Protein AF-J8TZI8-F1 (afdb_monomer)

Sequence (571 aa):
MQRREISAALDKVKPLRFGENKTLVVIGGTSGIGAATARKFALRGLATRIIIVGRDAQRGHDVAQICSCYAPKGSEPAVSFIQKDVSCLDTPGELTTRDCTGFAVQVISRFVISHLLVSANAMAPDGVIISVGNPGWTMDDLSANDFSLALWEKTAWTRMSVFAAQMLRDSSVMDACTLEQNGRYHQRVFHLNPGLVASETFLYGQLPFPIGIARRIAIMAPAAVEPDDYADVPVFVAMFPEEAERIGQGRLLDKNFAHVDPGKWAQDEMHRAEVWEFMERAAGASGPELTSRGQPSVVVAVLRPPSAYPNADVVVDLNAAPGYGETPELGARIRDLCELVAYSLKLTAGSKLPPKAQIYIDAVDILAEDHTPYAVLRSLRSILAAVNASKPGRLILSLPRDSRFLPLVTPASLSPGLILITPHNPRAVEAMAQRLLLTPEDPRFFSLLDRFSGDTLALAGSGLEVGEPSSYAVQILIRKATGGAKAIVRAVEGYTAGKPMPLEQVASFKLLAEEKRTTTHADLNLPFNLSLTDRQKSERGAVPLPYAHEGEGADLGMGMDWSDDEEDDEI

Secondary structure (DSSP, 8-state):
--HHHHHHHHTTPPPPPTT---EEEEETTTSHHHHHHHHHHHHTT--SEEEEEES-HHHHHHHHHHHHHSSPTT---EEEEEE--GGGS---TT--SGGGHHHIIIIIHHHHHHHHHHHTT-S-TT-EEEEES-TT---TT--TT-TT-HHHHHH-SSHHHHHHHHHHHHHHHHHHHHHHHHHH-SSEEEEE---SB--HHHHSS-PPTTHHHHHHHHHSSTTPBPHHHHTHHHHHHHH-HHHHHHHHTTTEE-TTS-B-PPPHHHH-HHHHHHHHHHHHHHHHTTS---SSTTPPEEEEESSS-GGG-TT-SEEEE-TTSSSSS--HHHHHH---HHHHHHHHHHHHS-SSPPTT-EEEESSHHHHHHHS-HHHHHHHHHHHHHHHHHSSS-EEEEE--TT-TTHHHH--TTS-TTEEEEEEE-HHHHHHHHHHHT--TTSTTHHHHHTT--HHHHHHTT-----PPPSEEEEEEEEE-SS-SGGGEEEEEEEEETTEEE-GGGTS-------------GGGGT--------HHHHHHHHTSPPS-------------------------

pLDDT: mean 71.62, std 17.55, range [30.19, 95.19]

Foldseek 3Di:
DFLVVLVVVLVPDAADDPPDAAEAEFAVCLWFLNLLLLQSCLLRLVHQAYEYEEADPVSQVVSQVSSQVNHPPPSGHHYDYDHDDQLPQDAPPVQPDPQSSCVSVQALSLLLVVVCCVVVVVADQAAEREREAAFAAADQPDDLVCLVCPVVVVVDPDPLVVVVVPNSSSRQLNLLSQLVCVVVGSYHYAYEYQDAALTPCLQPPCDDPPCNVVSVVVCVDPPHDYSNSSSSVVVSCRVPVVVLCVQAVSRYAHNRSHHHDGYPQSVDPVSSVSSVVSSVVSSVLNAQPPDDPDAQEEEEDCDDAPVVCPPHNHYQDNVPPPDDDDDPPLNVVDVAPLCVVVVSCCVTCPNAHAAQYEYEYEPLLVVCVVDPLVSSVVSVLSVVVRQVVRPPHAYEYEDELPRPSCVVLPDLPDDLRYKYKYWAQQVQLQVQCQVVVHDQPDPCSVVVVSVTDPVNCVVVPVVDDRDDDQKTFMKMWGAAPPDDPVRIDIDTFIGGNSHTDHSCVRHPNPHPPPPPPPPDPVNVPDPDPPDDDPVRVVVVVPDDDPDPDDDDDDDDDDDDDDDDDDDDDDD

Radius of gyration: 34.26 Å; Cα contacts (8 Å, |Δi|>4): 861; chains: 1; bounding box: 94×109×75 Å

Solvent-accessible surface area (backbone atoms only — not comparable to full-atom values): 32516 Å² total; per-residue (Å²): 103,56,71,68,56,52,48,59,52,55,73,69,54,73,53,52,56,95,90,60,86,35,76,44,77,31,76,52,18,46,46,51,45,34,26,31,31,53,38,54,35,22,50,48,11,67,28,44,27,38,38,35,27,22,67,52,58,67,46,27,48,52,47,38,49,48,25,52,71,52,21,42,90,92,27,61,36,53,59,45,65,46,75,45,63,55,55,73,56,44,60,58,90,86,49,80,54,90,79,39,49,59,52,32,46,74,34,50,36,58,50,37,53,52,51,50,36,53,73,68,64,72,50,59,67,84,32,69,46,78,46,82,48,54,53,42,32,52,38,82,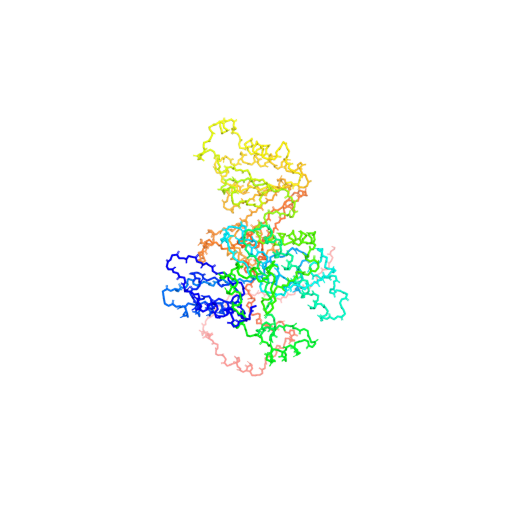83,70,45,87,90,44,82,75,40,66,71,52,60,75,70,44,94,42,72,60,57,43,51,52,47,51,55,21,44,48,13,23,52,48,41,16,50,38,55,50,47,45,74,76,42,79,36,48,44,33,35,34,20,72,64,57,54,58,35,67,71,69,76,72,46,90,51,52,86,65,53,44,56,58,47,50,53,46,47,73,34,95,80,35,36,50,28,62,71,54,20,49,54,64,52,44,38,68,72,39,47,69,61,44,36,72,56,10,68,88,30,19,23,39,64,64,57,38,56,39,68,64,13,73,45,34,68,37,66,67,56,28,52,49,49,48,55,54,49,49,49,30,37,52,53,62,45,63,72,83,68,71,86,94,47,51,31,34,34,39,24,41,73,55,61,61,83,79,47,83,84,42,79,36,70,44,73,46,54,57,59,90,86,65,70,96,61,80,67,59,68,73,70,45,89,41,71,43,54,45,56,53,47,52,48,36,69,74,52,40,95,55,77,60,74,28,27,37,38,36,36,45,50,52,48,55,54,32,67,82,38,58,54,68,57,47,52,52,26,51,51,55,51,49,53,56,30,60,71,25,70,75,21,34,40,39,40,48,42,56,77,86,37,85,50,48,76,79,70,64,53,67,90,53,62,50,42,43,36,42,37,31,60,37,57,18,68,52,54,23,52,49,25,53,75,68,70,41,49,92,83,40,87,58,36,63,68,46,55,76,69,60,50,69,66,58,44,49,72,65,73,64,76,54,82,81,68,92,66,77,42,32,33,34,36,37,40,40,39,49,88,57,79,55,87,82,11,56,49,75,50,71,38,10,30,44,85,62,36,82,44,64,40,68,80,58,24,63,73,70,57,80,69,72,74,75,76,69,79,48,78,80,78,66,78,59,80,82,72,87,68,73,50,74,68,55,51,52,56,59,71,66,57,78,75,83,82,82,77,82,83,88,86,80,90,81,78,84,84,86,81,91,73,88,84,79,88,84,84,90,135

Structure (mmCIF, N/CA/C/O backbone):
data_AF-J8TZI8-F1
#
_entry.id   AF-J8TZI8-F1
#
loop_
_atom_site.group_PDB
_atom_site.id
_atom_site.type_symbol
_atom_site.label_atom_id
_atom_site.label_alt_id
_atom_site.label_comp_id
_atom_site.label_asym_id
_atom_site.label_entity_id
_atom_site.label_seq_id
_atom_site.pdbx_PDB_ins_code
_atom_site.Cartn_x
_atom_site.Cartn_y
_atom_site.Cartn_z
_atom_site.occupancy
_atom_site.B_iso_or_equiv
_atom_site.auth_seq_id
_atom_site.auth_comp_id
_atom_site.auth_asym_id
_atom_site.auth_atom_id
_atom_site.pdbx_PDB_model_num
ATOM 1 N N . MET A 1 1 ? -11.286 25.182 19.498 1.00 59.31 1 MET A N 1
ATOM 2 C CA . MET A 1 1 ? -12.181 24.268 20.235 1.00 59.31 1 MET A CA 1
ATOM 3 C C . MET A 1 1 ? -11.322 23.500 21.225 1.00 59.31 1 MET A C 1
ATOM 5 O O . MET A 1 1 ? -10.314 22.941 20.815 1.00 59.31 1 MET A O 1
ATOM 9 N N . GLN A 1 2 ? -11.620 23.542 22.521 1.00 72.88 2 GLN A N 1
ATOM 10 C CA . GLN A 1 2 ? -10.825 22.819 23.523 1.00 72.88 2 GLN A CA 1
ATOM 11 C C . GLN A 1 2 ? -11.197 21.327 23.532 1.00 72.88 2 GLN A C 1
ATOM 13 O O . GLN A 1 2 ? -12.342 20.968 23.287 1.00 72.88 2 GLN A O 1
ATOM 18 N N . ARG A 1 3 ? -10.263 20.429 23.875 1.00 72.75 3 ARG A N 1
ATOM 19 C CA . ARG A 1 3 ? -10.495 18.964 23.886 1.00 72.75 3 ARG A CA 1
ATOM 20 C C . ARG A 1 3 ? -11.710 18.513 24.707 1.00 72.75 3 ARG A C 1
ATOM 22 O O . ARG A 1 3 ? -12.383 17.560 24.330 1.00 72.75 3 ARG A O 1
ATOM 29 N N . ARG A 1 4 ? -12.035 19.228 25.789 1.00 77.12 4 ARG A N 1
ATOM 30 C CA . ARG A 1 4 ? -13.257 18.985 26.576 1.00 77.12 4 ARG A CA 1
ATOM 31 C C . ARG A 1 4 ? -14.533 19.223 25.769 1.00 77.12 4 ARG A C 1
ATOM 33 O O . ARG A 1 4 ? -15.494 18.488 25.938 1.00 77.12 4 ARG A O 1
ATOM 40 N N . GLU A 1 5 ? -14.533 20.217 24.886 1.00 82.69 5 GLU A N 1
ATOM 41 C CA . GLU A 1 5 ? -15.660 20.511 23.994 1.00 82.69 5 GLU A CA 1
ATOM 42 C C . GLU A 1 5 ? -15.807 19.419 22.932 1.00 82.69 5 GLU A C 1
ATOM 44 O O . GLU A 1 5 ? -16.927 19.011 22.645 1.00 82.69 5 GLU A O 1
ATOM 49 N N . ILE A 1 6 ? -14.688 18.903 22.406 1.00 84.75 6 ILE A N 1
ATOM 50 C CA . ILE A 1 6 ? -14.669 17.768 21.468 1.00 84.75 6 ILE A CA 1
ATOM 51 C C . ILE A 1 6 ? -15.291 16.531 22.121 1.00 84.75 6 ILE A C 1
ATOM 53 O O . ILE A 1 6 ? -16.213 15.934 21.569 1.00 84.75 6 ILE A O 1
ATOM 57 N N . SER A 1 7 ? -14.827 16.172 23.320 1.00 83.88 7 SER A N 1
ATOM 58 C CA . SER A 1 7 ? -15.343 15.012 24.055 1.00 83.88 7 SER A CA 1
ATOM 59 C C . SER A 1 7 ? -16.835 15.183 24.386 1.00 83.88 7 SER A C 1
ATOM 61 O O . SER A 1 7 ? -17.649 14.320 24.069 1.00 83.88 7 SER A O 1
ATOM 63 N N . ALA A 1 8 ? -17.233 16.366 24.873 1.00 86.12 8 ALA A N 1
ATOM 64 C CA . ALA A 1 8 ? -18.633 16.680 25.157 1.00 86.12 8 ALA A CA 1
ATOM 65 C C . ALA A 1 8 ? -19.533 16.702 23.906 1.00 86.12 8 ALA A C 1
ATOM 67 O O . ALA A 1 8 ? -20.739 16.476 24.013 1.00 86.12 8 ALA A O 1
ATOM 68 N N . ALA A 1 9 ? -18.988 17.010 22.724 1.00 86.06 9 ALA A N 1
ATOM 69 C CA . ALA A 1 9 ? -19.713 16.904 21.460 1.00 86.06 9 ALA A CA 1
ATOM 70 C C . ALA A 1 9 ? -19.911 15.436 21.058 1.00 86.06 9 ALA A C 1
ATOM 72 O O . ALA A 1 9 ? -21.014 15.059 20.664 1.00 86.06 9 ALA A O 1
ATOM 73 N N . LEU A 1 10 ? -18.882 14.598 21.225 1.00 87.00 10 LEU A N 1
ATOM 74 C CA . LEU A 1 10 ? -18.957 13.159 20.964 1.00 87.00 10 LEU A CA 1
ATOM 75 C C . LEU A 1 10 ? -19.951 12.443 21.881 1.00 87.00 10 LEU A C 1
ATOM 77 O O . LEU A 1 10 ? -20.674 11.570 21.413 1.00 87.00 10 LEU A O 1
ATOM 81 N N . ASP A 1 11 ? -20.052 12.844 23.146 1.00 86.31 11 ASP A N 1
ATOM 82 C CA . ASP A 1 11 ? -21.005 12.252 24.097 1.00 86.31 11 ASP A CA 1
ATOM 83 C C . ASP A 1 11 ? -22.475 12.528 23.732 1.00 86.31 11 ASP A C 1
ATOM 85 O O . ASP A 1 11 ? -23.384 11.844 24.202 1.00 86.31 11 ASP A O 1
ATOM 89 N N . LYS A 1 12 ? -22.729 13.521 22.870 1.00 86.44 12 LYS A N 1
ATOM 90 C CA . LYS A 1 12 ? -24.067 13.819 22.334 1.00 86.44 12 LYS A CA 1
ATOM 91 C C . LYS A 1 12 ? -24.394 13.011 21.077 1.00 86.44 12 LYS A C 1
ATOM 93 O O . LYS A 1 12 ? -25.553 13.011 20.652 1.00 86.44 12 LYS A O 1
ATOM 98 N N . VAL A 1 13 ? -23.408 12.346 20.470 1.00 84.75 13 VAL A N 1
ATOM 99 C CA . VAL A 1 13 ? -23.614 11.512 19.282 1.00 84.75 13 VAL A CA 1
ATOM 100 C C . VAL A 1 13 ? -24.331 10.240 19.698 1.00 84.75 13 VAL A C 1
ATOM 102 O O . VAL A 1 13 ? -23.895 9.516 20.590 1.00 84.75 13 VAL A O 1
ATOM 105 N N . LYS A 1 14 ? -25.459 9.962 19.045 1.00 83.25 14 LYS A N 1
ATOM 106 C CA . LYS A 1 14 ? -26.177 8.707 19.259 1.00 83.25 14 LYS A CA 1
ATOM 107 C C . LYS A 1 14 ? -25.443 7.571 18.535 1.00 83.25 14 LYS A C 1
ATOM 109 O O . LYS A 1 14 ? -24.957 7.811 17.429 1.00 83.25 14 LYS A O 1
ATOM 114 N N . PRO A 1 15 ? -25.415 6.355 19.107 1.00 81.06 15 PRO A N 1
ATOM 115 C CA . PRO A 1 15 ? -24.945 5.173 18.394 1.00 81.06 15 PRO A CA 1
ATOM 116 C C . PRO A 1 15 ? -25.664 5.012 17.052 1.00 81.06 15 PRO A C 1
ATOM 118 O O . PRO A 1 15 ? -26.827 5.420 16.916 1.00 81.06 15 PRO A O 1
ATOM 121 N N . LEU A 1 16 ? -24.974 4.413 16.081 1.00 77.62 16 LEU A N 1
ATOM 122 C CA . LEU A 1 16 ? -25.536 4.139 14.763 1.00 77.62 16 LEU A CA 1
ATOM 123 C C . LEU A 1 16 ? -26.811 3.307 14.879 1.00 77.62 16 LEU A C 1
ATOM 125 O O . LEU A 1 16 ? -26.927 2.404 15.713 1.00 77.62 16 LEU A O 1
ATOM 129 N N . ARG A 1 17 ? -27.780 3.622 14.021 1.00 66.00 17 ARG A N 1
ATOM 130 C CA . ARG A 1 17 ? -29.036 2.873 13.953 1.00 66.00 17 ARG A CA 1
ATOM 131 C C . ARG A 1 17 ? -28.888 1.648 13.062 1.00 66.00 17 ARG A C 1
ATOM 133 O O . ARG A 1 17 ? -28.073 1.608 12.143 1.00 66.00 17 ARG A O 1
ATOM 140 N N . PHE A 1 18 ? -29.750 0.664 13.297 1.00 47.84 18 PHE A N 1
ATOM 141 C CA . PHE A 1 18 ? -29.875 -0.506 12.436 1.00 47.84 18 PHE A CA 1
ATOM 142 C C . PHE A 1 18 ? -30.117 -0.076 10.973 1.00 47.84 18 PHE A C 1
ATOM 144 O O . PHE A 1 18 ? -31.100 0.608 10.690 1.00 47.84 18 PHE A O 1
ATOM 151 N N . GLY A 1 19 ? -29.205 -0.450 10.066 1.00 54.28 19 GLY A N 1
ATOM 152 C CA . GLY A 1 19 ? -29.222 -0.077 8.642 1.00 54.28 19 GLY A CA 1
ATOM 153 C C . GLY A 1 19 ? -28.178 0.968 8.216 1.00 54.28 19 GLY A C 1
ATOM 154 O O . GLY A 1 19 ? -27.926 1.109 7.021 1.00 54.28 19 GLY A O 1
ATOM 155 N N . GLU A 1 20 ? -27.527 1.666 9.151 1.00 70.19 20 GLU A N 1
ATOM 156 C CA . GLU A 1 20 ? -26.431 2.596 8.845 1.00 70.19 20 GLU A CA 1
ATOM 157 C C . GLU A 1 20 ? -25.093 1.846 8.780 1.00 70.19 20 GLU A C 1
ATOM 159 O O . GLU A 1 20 ? -24.552 1.442 9.804 1.00 70.19 20 GLU A O 1
ATOM 164 N N . ASN A 1 21 ? -24.528 1.662 7.583 1.00 82.00 21 ASN A N 1
ATOM 165 C CA . ASN A 1 21 ? -23.270 0.931 7.409 1.00 82.00 21 ASN A CA 1
ATOM 166 C C . ASN A 1 21 ? -22.063 1.873 7.378 1.00 82.00 21 ASN A C 1
ATOM 168 O O . ASN A 1 21 ? -21.809 2.525 6.367 1.00 82.00 21 ASN A O 1
ATOM 172 N N . LYS A 1 22 ? -21.277 1.902 8.462 1.00 89.25 22 LYS A N 1
ATOM 173 C CA . LYS A 1 22 ? -20.003 2.636 8.520 1.00 89.25 22 LYS A CA 1
ATOM 174 C C . LYS A 1 22 ? -18.852 1.693 8.826 1.00 89.25 22 LYS A C 1
ATOM 176 O O . LYS A 1 22 ? -18.864 0.989 9.835 1.00 89.25 22 LYS A O 1
ATOM 181 N N . THR A 1 23 ? -17.844 1.718 7.960 1.00 92.00 23 THR A N 1
ATOM 182 C CA . THR A 1 23 ? -16.615 0.942 8.134 1.00 92.00 23 THR A CA 1
ATOM 183 C C . THR A 1 23 ? -15.484 1.862 8.565 1.00 92.00 23 THR A C 1
ATOM 185 O O . THR A 1 23 ? -15.186 2.840 7.885 1.00 92.00 23 THR A O 1
ATOM 188 N N . LEU A 1 24 ? -14.840 1.523 9.678 1.00 94.31 24 LEU A N 1
ATOM 189 C CA . LEU A 1 24 ? -13.606 2.141 10.140 1.00 94.31 24 LEU A CA 1
ATOM 190 C C . LEU A 1 24 ? -12.431 1.215 9.824 1.00 94.31 24 LEU A C 1
ATOM 192 O O . LEU A 1 24 ? -12.455 0.039 10.184 1.00 94.31 24 LEU A O 1
ATOM 196 N N . VAL A 1 25 ? -11.375 1.759 9.224 1.00 93.38 25 VAL A N 1
ATOM 197 C CA . VAL A 1 25 ? -10.090 1.069 9.060 1.00 93.38 25 VAL A CA 1
ATOM 198 C C . VAL A 1 25 ? -9.034 1.822 9.858 1.00 93.38 25 VAL A C 1
ATOM 200 O O . VAL A 1 25 ? -8.865 3.025 9.675 1.00 93.38 25 VAL A O 1
ATOM 203 N N . VAL A 1 26 ? -8.321 1.125 10.744 1.00 92.88 26 VAL A N 1
ATOM 204 C CA . VAL A 1 26 ? -7.268 1.714 11.581 1.00 92.88 26 VAL A CA 1
ATOM 205 C C . VAL A 1 26 ? -5.935 1.031 11.306 1.00 92.88 26 VAL A C 1
ATOM 207 O O . VAL A 1 26 ? -5.705 -0.111 11.709 1.00 92.88 26 VAL A O 1
ATOM 210 N N . ILE A 1 27 ? -5.037 1.757 10.644 1.00 88.94 27 ILE A N 1
ATOM 211 C CA . ILE A 1 27 ? -3.668 1.314 10.359 1.00 88.94 27 ILE A CA 1
ATOM 212 C C . ILE A 1 27 ? -2.776 1.665 11.551 1.00 88.94 27 ILE A C 1
ATOM 214 O O . ILE A 1 27 ? -2.798 2.793 12.038 1.00 88.94 27 ILE A O 1
ATOM 218 N N . GLY A 1 28 ? -2.004 0.695 12.044 1.00 84.75 28 GLY A N 1
ATOM 219 C CA . GLY A 1 28 ? -1.287 0.844 13.314 1.00 84.75 28 GLY A CA 1
ATOM 220 C C . GLY A 1 28 ? -2.225 0.768 14.524 1.00 84.75 28 GLY A C 1
ATOM 221 O O . GLY A 1 28 ? -1.961 1.376 15.558 1.00 84.75 28 GLY A O 1
ATOM 222 N N . GLY A 1 29 ? -3.333 0.030 14.403 1.00 86.94 29 GLY A N 1
ATOM 223 C CA . GLY A 1 29 ? -4.389 -0.043 15.418 1.00 86.94 29 GLY A CA 1
ATOM 224 C C . GLY A 1 29 ? -4.097 -0.957 16.615 1.00 86.94 29 GLY A C 1
ATOM 225 O O . GLY A 1 29 ? -4.995 -1.213 17.407 1.00 86.94 29 GLY A O 1
ATOM 226 N N . THR A 1 30 ? -2.873 -1.470 16.758 1.00 86.44 30 THR A N 1
ATOM 227 C CA . THR A 1 30 ? -2.499 -2.440 17.807 1.00 86.44 30 THR A CA 1
ATOM 228 C C . THR A 1 30 ? -1.986 -1.788 19.093 1.00 86.44 30 THR A C 1
ATOM 230 O O . THR A 1 30 ? -1.844 -2.465 20.105 1.00 86.44 30 THR A O 1
ATOM 233 N N . SER A 1 31 ? -1.655 -0.492 19.078 1.00 84.88 31 SER A N 1
ATOM 234 C CA . SER A 1 31 ? -1.222 0.253 20.269 1.00 84.88 31 SER A CA 1
ATOM 235 C C . SER A 1 31 ? -1.432 1.766 20.115 1.00 84.88 31 SER A C 1
ATOM 237 O O . SER A 1 31 ? -1.825 2.254 19.054 1.00 84.88 31 SER A O 1
ATOM 239 N N . GLY A 1 32 ? -1.187 2.520 21.195 1.00 87.12 32 GLY A N 1
ATOM 240 C CA . GLY A 1 32 ? -1.186 3.985 21.184 1.00 87.12 32 GLY A CA 1
ATOM 241 C C . GLY A 1 32 ? -2.497 4.601 20.688 1.00 87.12 32 GLY A C 1
ATOM 242 O O . GLY A 1 32 ? -3.583 4.131 21.028 1.00 87.12 32 GLY A O 1
ATOM 243 N N . ILE A 1 33 ? -2.377 5.671 19.892 1.00 88.69 33 ILE A N 1
ATOM 244 C CA . ILE A 1 33 ? -3.516 6.463 19.399 1.00 88.69 33 ILE A CA 1
ATOM 245 C C . ILE A 1 33 ? -4.429 5.606 18.516 1.00 88.69 33 ILE A C 1
ATOM 247 O O . ILE A 1 33 ? -5.640 5.668 18.673 1.00 88.69 33 ILE A O 1
ATOM 251 N N . GLY A 1 34 ? -3.871 4.765 17.638 1.00 90.50 34 GLY A N 1
ATOM 252 C CA . GLY A 1 34 ? -4.667 3.918 16.745 1.00 90.50 34 GLY A CA 1
ATOM 253 C C . GLY A 1 34 ? -5.574 2.957 17.517 1.00 90.50 34 GLY A C 1
ATOM 254 O O . GLY A 1 34 ? -6.783 2.920 17.287 1.00 90.50 34 GLY A O 1
ATOM 255 N N . ALA A 1 35 ? -5.019 2.232 18.493 1.00 90.56 35 ALA A N 1
ATOM 256 C CA . ALA A 1 35 ? -5.816 1.343 19.340 1.00 90.56 35 ALA A CA 1
ATOM 257 C C . ALA A 1 35 ? -6.881 2.108 20.141 1.00 90.56 35 ALA A C 1
ATOM 259 O O . ALA A 1 35 ? -8.026 1.666 20.228 1.00 90.56 35 ALA A O 1
ATOM 260 N N . ALA A 1 36 ? -6.522 3.269 20.694 1.00 92.44 36 ALA A N 1
ATOM 261 C CA . ALA A 1 36 ? -7.446 4.139 21.414 1.00 92.44 36 ALA A CA 1
ATOM 262 C C . ALA A 1 36 ? -8.607 4.626 20.530 1.00 92.44 36 ALA A C 1
ATOM 264 O O . ALA A 1 36 ? -9.765 4.563 20.940 1.00 92.44 36 ALA A O 1
ATOM 265 N N . THR A 1 37 ? -8.326 5.034 19.290 1.00 95.00 37 THR A N 1
ATOM 266 C CA . THR A 1 37 ? -9.345 5.430 18.310 1.00 95.00 37 THR A CA 1
ATOM 267 C C . THR A 1 37 ? -10.291 4.273 18.001 1.00 95.00 37 THR A C 1
ATOM 269 O O . THR A 1 37 ? -11.503 4.453 18.101 1.00 95.00 37 THR A O 1
ATOM 272 N N . ALA A 1 38 ? -9.771 3.074 17.710 1.00 94.44 38 ALA A N 1
ATOM 273 C CA . ALA A 1 38 ? -10.601 1.894 17.450 1.00 94.44 38 ALA A CA 1
ATOM 274 C C . ALA A 1 38 ? -11.548 1.589 18.625 1.00 94.44 38 ALA A C 1
ATOM 276 O O . ALA A 1 38 ? -12.759 1.451 18.431 1.00 94.44 38 ALA A O 1
ATOM 277 N N . ARG A 1 39 ? -11.017 1.585 19.858 1.00 94.31 39 ARG A N 1
ATOM 278 C CA . ARG A 1 39 ? -11.820 1.393 21.075 1.00 94.31 39 ARG A CA 1
ATOM 279 C C . ARG A 1 39 ? -12.897 2.458 21.223 1.00 94.31 39 ARG A C 1
ATOM 281 O O . ARG A 1 39 ? -14.034 2.126 21.533 1.00 94.31 39 ARG A O 1
ATOM 288 N N . LYS A 1 40 ? -12.563 3.730 20.995 1.00 93.94 40 LYS A N 1
ATOM 289 C CA . LYS A 1 40 ? -13.497 4.854 21.145 1.00 93.94 40 LYS A CA 1
ATOM 290 C C . LYS A 1 40 ? -14.640 4.833 20.133 1.00 93.94 40 LYS A C 1
ATOM 292 O O . LYS A 1 40 ? -15.744 5.240 20.497 1.00 93.94 40 LYS A O 1
ATOM 297 N N . PHE A 1 41 ? -14.402 4.342 18.918 1.00 93.69 41 PHE A N 1
ATOM 298 C CA . PHE A 1 41 ? -15.463 4.079 17.942 1.00 93.69 41 PHE A CA 1
ATOM 299 C C . PHE A 1 41 ? -16.384 2.944 18.389 1.00 93.69 41 PHE A C 1
ATOM 301 O O . PHE A 1 41 ? -17.603 3.090 18.314 1.00 93.69 41 PHE A O 1
ATOM 308 N N . ALA A 1 42 ? -15.810 1.844 18.884 1.00 92.50 42 ALA A N 1
ATOM 309 C CA . ALA A 1 42 ? -16.576 0.696 19.358 1.00 92.50 42 ALA A CA 1
ATOM 310 C C . ALA A 1 42 ? -17.426 1.036 20.593 1.00 92.50 42 ALA A C 1
ATOM 312 O O . ALA A 1 42 ? -18.635 0.833 20.581 1.00 92.50 42 ALA A O 1
ATOM 313 N N . LEU A 1 43 ? -16.815 1.652 21.613 1.00 91.38 43 LEU A N 1
ATOM 314 C CA . LEU A 1 43 ? -17.454 2.092 22.862 1.00 91.38 43 LEU A CA 1
ATOM 315 C C . LEU A 1 43 ? -18.674 2.993 22.641 1.00 91.38 43 LEU A C 1
ATOM 317 O O . LEU A 1 43 ? -19.597 2.997 23.449 1.00 91.38 43 LEU A O 1
ATOM 321 N N . ARG A 1 44 ? -18.669 3.777 21.560 1.00 90.44 44 ARG A N 1
ATOM 322 C CA . ARG A 1 44 ? -19.741 4.723 21.229 1.00 90.44 44 ARG A CA 1
ATOM 323 C C . ARG A 1 44 ? -20.703 4.198 20.156 1.00 90.44 44 ARG A C 1
ATOM 325 O O . ARG A 1 44 ? -21.632 4.911 19.790 1.00 90.44 44 ARG A O 1
ATOM 332 N N . GLY A 1 45 ? -20.491 2.982 19.643 1.00 90.06 45 GLY A N 1
ATOM 333 C CA . GLY A 1 45 ? -21.312 2.395 18.579 1.00 90.06 45 GLY A CA 1
ATOM 334 C C . GLY A 1 45 ? -21.306 3.225 17.290 1.00 90.06 45 GLY A C 1
ATOM 335 O O . GLY A 1 45 ? -22.344 3.384 16.653 1.00 90.06 45 GLY A O 1
ATOM 336 N N . LEU A 1 46 ? -20.160 3.819 16.934 1.00 91.12 46 LEU A N 1
ATOM 337 C CA . LEU A 1 46 ? -20.029 4.776 15.818 1.00 91.12 46 LEU A CA 1
ATOM 338 C C . LEU A 1 46 ? -19.611 4.133 14.486 1.00 91.12 46 LEU A C 1
ATOM 340 O O . LEU A 1 46 ? -19.493 4.824 13.474 1.00 91.12 46 LEU A O 1
ATOM 344 N N . ALA A 1 47 ? -19.366 2.825 14.480 1.00 90.00 47 ALA A N 1
ATOM 345 C CA . ALA A 1 47 ? -19.051 2.042 13.292 1.00 90.00 47 ALA A CA 1
ATOM 346 C C . ALA A 1 47 ? -19.757 0.686 13.373 1.00 90.00 47 ALA A C 1
ATOM 348 O O . ALA A 1 47 ? -19.862 0.121 14.457 1.00 90.00 47 ALA A O 1
ATOM 349 N N . THR A 1 48 ? -20.203 0.151 12.237 1.00 89.31 48 THR A N 1
ATOM 350 C CA . THR A 1 48 ? -20.747 -1.215 12.146 1.00 89.31 48 THR A CA 1
ATOM 351 C C . THR A 1 48 ? -19.684 -2.238 11.782 1.00 89.31 48 THR A C 1
ATOM 353 O O . THR A 1 48 ? -19.869 -3.429 12.016 1.00 89.31 48 THR A O 1
ATOM 356 N N . ARG A 1 49 ? -18.549 -1.793 11.237 1.00 91.38 49 ARG A N 1
ATOM 357 C CA . ARG A 1 49 ? -17.382 -2.635 10.981 1.00 91.38 49 ARG A CA 1
ATOM 358 C C . ARG A 1 49 ? -16.109 -1.903 11.373 1.00 91.38 49 ARG A C 1
ATOM 360 O O . ARG A 1 49 ? -15.918 -0.753 10.987 1.00 91.38 49 ARG A O 1
ATOM 367 N N . ILE A 1 50 ? -15.227 -2.575 12.106 1.00 93.62 50 ILE A N 1
ATOM 368 C CA . ILE A 1 50 ? -13.920 -2.042 12.500 1.00 93.62 50 ILE A CA 1
ATOM 369 C C . ILE A 1 50 ? -12.838 -3.011 12.022 1.00 93.62 50 ILE A C 1
ATOM 371 O O . ILE A 1 50 ? -12.818 -4.180 12.399 1.00 93.62 50 ILE A O 1
ATOM 375 N N . ILE A 1 51 ? -11.928 -2.524 11.184 1.00 92.38 51 ILE A N 1
ATOM 376 C CA . ILE A 1 51 ? -10.793 -3.284 10.662 1.00 92.38 51 ILE A CA 1
ATOM 377 C C . ILE A 1 51 ? -9.519 -2.738 11.299 1.00 92.38 51 ILE A C 1
ATOM 379 O O . ILE A 1 51 ? -9.115 -1.605 11.038 1.00 92.38 51 ILE A O 1
ATOM 383 N N . ILE A 1 52 ? -8.885 -3.550 12.136 1.00 90.00 52 ILE A N 1
ATOM 384 C CA . ILE A 1 52 ? -7.623 -3.226 12.798 1.00 90.00 52 ILE A CA 1
ATOM 385 C C . ILE A 1 52 ? -6.493 -3.816 11.962 1.00 90.00 52 ILE A C 1
ATOM 387 O O . ILE A 1 52 ? -6.480 -5.016 11.700 1.00 90.00 52 ILE A O 1
ATOM 391 N N . VAL A 1 53 ? -5.528 -2.990 11.563 1.00 85.38 53 VAL A N 1
ATOM 392 C CA . VAL A 1 53 ? -4.355 -3.429 10.797 1.00 85.38 53 VAL A CA 1
ATOM 393 C C . VAL A 1 53 ? -3.091 -3.175 11.608 1.00 85.38 53 VAL A C 1
ATOM 395 O O . VAL A 1 53 ? -2.859 -2.061 12.089 1.00 85.38 53 VAL A O 1
ATOM 398 N N . GLY A 1 54 ? -2.245 -4.193 11.747 1.00 79.25 54 GLY A N 1
ATOM 399 C CA . GLY A 1 54 ? -0.953 -4.049 12.411 1.00 79.25 54 GLY A CA 1
ATOM 400 C C . GLY A 1 54 ? -0.093 -5.305 12.371 1.00 79.25 54 GLY A C 1
ATOM 401 O O . GLY A 1 54 ? -0.494 -6.342 11.858 1.00 79.25 54 GLY A O 1
ATOM 402 N N . ARG A 1 55 ? 1.126 -5.194 12.900 1.00 78.38 55 ARG A N 1
ATOM 403 C CA . ARG A 1 55 ? 2.169 -6.231 12.782 1.00 78.38 55 ARG A CA 1
ATOM 404 C C . ARG A 1 55 ? 2.049 -7.342 13.809 1.00 78.38 55 ARG A C 1
ATOM 406 O O . ARG A 1 55 ? 2.349 -8.497 13.518 1.00 78.38 55 ARG A O 1
ATOM 413 N N . ASP A 1 56 ? 1.651 -6.954 15.013 1.00 80.56 56 ASP A N 1
ATOM 414 C CA . ASP A 1 56 ? 1.575 -7.826 16.173 1.00 80.56 56 ASP A CA 1
ATOM 415 C C . ASP A 1 56 ? 0.189 -8.466 16.227 1.00 80.56 56 ASP A C 1
ATOM 417 O O . ASP A 1 56 ? -0.810 -7.780 16.463 1.00 80.56 56 ASP A O 1
ATOM 421 N N . ALA A 1 57 ? 0.142 -9.771 15.960 1.00 81.88 57 ALA A N 1
ATOM 422 C CA . ALA A 1 57 ? -1.108 -10.512 15.920 1.00 81.88 57 ALA A CA 1
ATOM 423 C C . ALA A 1 57 ? -1.797 -10.561 17.282 1.00 81.88 57 ALA A C 1
ATOM 425 O O . ALA A 1 57 ? -3.002 -10.336 17.359 1.00 81.88 57 ALA A O 1
ATOM 426 N N . GLN A 1 58 ? -1.034 -10.786 18.355 1.00 85.94 58 GLN A N 1
ATOM 427 C CA . GLN A 1 58 ? -1.592 -10.894 19.697 1.00 85.94 58 GLN A CA 1
ATOM 428 C C . GLN A 1 58 ? -2.220 -9.568 20.121 1.00 85.94 58 GLN A C 1
ATOM 430 O O . GLN A 1 58 ? -3.410 -9.519 20.419 1.00 85.94 58 GLN A O 1
ATOM 435 N N . ARG A 1 59 ? -1.462 -8.468 20.037 1.00 85.94 59 ARG A N 1
ATOM 436 C CA . ARG A 1 59 ? -1.972 -7.132 20.383 1.00 85.94 59 ARG A CA 1
ATOM 437 C C . ARG A 1 59 ? -3.156 -6.730 19.505 1.00 85.94 59 ARG A C 1
ATOM 439 O O . ARG A 1 59 ? -4.081 -6.074 19.973 1.00 85.94 59 ARG A O 1
ATOM 446 N N . GLY A 1 60 ? -3.140 -7.110 18.227 1.00 86.44 60 GLY A N 1
ATOM 447 C CA . GLY A 1 60 ? -4.255 -6.886 17.310 1.00 86.44 60 GLY A CA 1
ATOM 448 C C . GLY A 1 60 ? -5.532 -7.610 17.722 1.00 86.44 60 GLY A C 1
ATOM 449 O O . GLY A 1 60 ? -6.597 -6.990 17.759 1.00 86.44 60 GLY A O 1
ATOM 450 N N . HIS A 1 61 ? -5.423 -8.890 18.081 1.00 88.56 61 HIS A N 1
ATOM 451 C CA . HIS A 1 61 ? -6.540 -9.672 18.603 1.00 88.56 61 HIS A CA 1
ATOM 452 C C . HIS A 1 61 ? -7.054 -9.127 19.937 1.00 88.56 61 HIS A C 1
ATOM 454 O O . HIS A 1 61 ? -8.268 -9.005 20.096 1.00 88.56 61 HIS A O 1
ATOM 460 N N . ASP A 1 62 ? -6.166 -8.706 20.840 1.00 89.94 62 ASP A N 1
ATOM 461 C CA . ASP A 1 62 ? -6.552 -8.119 22.126 1.00 89.94 62 ASP A CA 1
ATOM 462 C C . ASP A 1 62 ? -7.388 -6.843 21.924 1.00 89.94 62 ASP A C 1
ATOM 464 O O . ASP A 1 62 ? -8.469 -6.695 22.497 1.00 89.94 62 ASP A O 1
ATOM 468 N N . VAL A 1 63 ? -6.946 -5.928 21.049 1.00 92.44 63 VAL A N 1
ATOM 469 C CA . VAL A 1 63 ? -7.715 -4.709 20.740 1.00 92.44 63 VAL A CA 1
ATOM 470 C C . VAL A 1 63 ? -9.042 -5.052 20.058 1.00 92.44 63 VAL A C 1
ATOM 472 O O . VAL A 1 63 ? -10.061 -4.438 20.382 1.00 92.44 63 VAL A O 1
ATOM 475 N N . ALA A 1 64 ? -9.066 -6.036 19.153 1.00 91.75 64 ALA A N 1
ATOM 476 C CA . ALA A 1 64 ? -10.294 -6.471 18.487 1.00 91.75 64 ALA A CA 1
ATOM 477 C C . ALA A 1 64 ? -11.324 -7.043 19.477 1.00 91.75 64 ALA A C 1
ATOM 479 O O . ALA A 1 64 ? -12.515 -6.722 19.404 1.00 91.75 64 ALA A O 1
ATOM 480 N N . GLN A 1 65 ? -10.855 -7.843 20.436 1.00 91.06 65 GLN A N 1
ATOM 481 C CA . GLN A 1 65 ? -11.676 -8.405 21.499 1.00 91.06 65 GLN A CA 1
ATOM 482 C C . GLN A 1 65 ? -12.231 -7.303 22.403 1.00 91.06 65 GLN A C 1
ATOM 484 O O . GLN A 1 65 ? -13.432 -7.274 22.654 1.00 91.06 65 GLN A O 1
ATOM 489 N N . ILE A 1 66 ? -11.394 -6.348 22.821 1.00 91.31 66 ILE A N 1
ATOM 490 C CA . ILE A 1 66 ? -11.833 -5.182 23.599 1.00 91.31 66 ILE A CA 1
ATOM 491 C C . ILE A 1 66 ? -12.926 -4.420 22.834 1.00 91.31 66 ILE A C 1
ATOM 493 O O . ILE A 1 66 ? -13.996 -4.165 23.379 1.00 91.31 66 ILE A O 1
ATOM 497 N N . CYS A 1 67 ? -12.719 -4.110 21.553 1.00 92.12 67 CYS A N 1
ATOM 498 C CA . CYS A 1 67 ? -13.735 -3.416 20.754 1.00 92.12 67 CYS A CA 1
ATOM 499 C C . CYS A 1 67 ? -15.066 -4.187 20.712 1.00 92.12 67 CYS A C 1
ATOM 501 O O . CYS A 1 67 ? -16.128 -3.580 20.804 1.00 92.12 67 CYS A O 1
ATOM 503 N N . SER A 1 68 ? -15.013 -5.517 20.634 1.00 88.31 68 SER A N 1
ATOM 504 C CA . SER A 1 68 ? -16.213 -6.361 20.615 1.00 88.31 68 SER A CA 1
ATOM 505 C C . SER A 1 68 ? -16.922 -6.407 21.976 1.00 88.31 68 SER A C 1
ATOM 507 O O . SER A 1 68 ? -18.147 -6.375 22.034 1.00 88.31 68 SER A O 1
ATOM 509 N N . CYS A 1 69 ? -16.173 -6.460 23.082 1.00 86.88 69 CYS A N 1
ATOM 510 C CA . CYS A 1 69 ? -16.735 -6.586 24.431 1.00 86.88 69 CYS A CA 1
ATOM 511 C C . CYS A 1 69 ? -17.338 -5.287 24.976 1.00 86.88 69 CYS A C 1
ATOM 513 O O . CYS A 1 69 ? -18.267 -5.339 25.780 1.00 86.88 69 CYS A O 1
ATOM 515 N N . TYR A 1 70 ? -16.792 -4.137 24.585 1.00 83.50 70 TYR A N 1
ATOM 516 C CA . TYR A 1 70 ? -17.176 -2.841 25.147 1.00 83.50 70 TYR A CA 1
ATOM 517 C C . TYR A 1 70 ? -18.160 -2.050 24.275 1.00 83.50 70 TYR A C 1
ATOM 519 O O . TYR A 1 70 ? -18.506 -0.919 24.618 1.00 83.50 70 TYR A O 1
ATOM 527 N N . ALA A 1 71 ? -18.624 -2.621 23.163 1.00 84.00 71 ALA A N 1
ATOM 528 C CA . ALA A 1 71 ? -19.641 -1.986 22.340 1.00 84.00 71 ALA A CA 1
ATOM 529 C C . ALA A 1 71 ? -21.007 -1.943 23.060 1.00 84.00 71 ALA A C 1
ATOM 531 O O . ALA A 1 71 ? -21.366 -2.894 23.765 1.00 84.00 71 ALA A O 1
ATOM 532 N N . PRO A 1 72 ? -21.801 -0.867 22.896 1.00 83.25 72 PRO A N 1
ATOM 533 C CA . PRO A 1 72 ? -23.152 -0.817 23.438 1.00 83.25 72 PRO A CA 1
ATOM 534 C C . PRO A 1 72 ? -24.028 -1.912 22.819 1.00 83.25 72 PRO A C 1
ATOM 536 O O . PRO A 1 72 ? -23.983 -2.142 21.607 1.00 83.25 72 PRO A O 1
ATOM 539 N N . LYS A 1 73 ? -24.864 -2.550 23.647 1.00 79.88 73 LYS A N 1
ATOM 540 C CA . LYS A 1 73 ? -25.768 -3.619 23.200 1.00 79.88 73 LYS A CA 1
ATOM 541 C C . LYS A 1 73 ? -26.663 -3.156 22.048 1.00 79.88 73 LYS A C 1
ATOM 543 O O . LYS A 1 73 ? -27.335 -2.133 22.175 1.00 79.88 73 LYS A O 1
ATOM 548 N N . GLY A 1 74 ? -26.712 -3.934 20.969 1.00 76.50 74 GLY A N 1
ATOM 549 C CA . GLY A 1 74 ? -27.472 -3.622 19.754 1.00 76.50 74 GLY A CA 1
ATOM 550 C C . GLY A 1 74 ? -26.749 -2.704 18.761 1.00 76.50 74 GLY A C 1
ATOM 551 O O . GLY A 1 74 ? -27.350 -2.310 17.763 1.00 76.50 74 GLY A O 1
ATOM 552 N N . SER A 1 75 ? -25.487 -2.360 19.025 1.00 80.81 75 SER A N 1
ATOM 553 C CA . SER A 1 75 ? -24.604 -1.594 18.131 1.00 80.81 75 SER A CA 1
ATOM 554 C C . SER A 1 75 ? -23.221 -2.241 18.000 1.00 80.81 75 SER A C 1
ATOM 556 O O . SER A 1 75 ? -22.231 -1.563 17.733 1.00 80.81 75 SER A O 1
ATOM 558 N N . GLU A 1 76 ? -23.138 -3.553 18.233 1.00 84.50 76 GLU A N 1
ATOM 559 C CA . GLU A 1 76 ? -21.887 -4.299 18.203 1.00 84.50 76 GLU A CA 1
ATOM 560 C C . GLU A 1 76 ? -21.267 -4.265 16.793 1.00 84.50 76 GLU A C 1
ATOM 562 O O . GLU A 1 76 ? -21.881 -4.750 15.836 1.00 84.50 76 GLU A O 1
ATOM 567 N N . PRO A 1 77 ? -20.052 -3.711 16.629 1.00 86.31 77 PRO A N 1
ATOM 568 C CA . PRO A 1 77 ? -19.382 -3.720 15.341 1.00 86.31 77 PRO A CA 1
ATOM 569 C C . PRO A 1 77 ? -18.888 -5.125 14.990 1.00 86.31 77 PRO A C 1
ATOM 571 O O . PRO A 1 77 ? -18.386 -5.861 15.838 1.00 86.31 77 PRO A O 1
ATOM 574 N N . ALA A 1 78 ? -18.894 -5.455 13.701 1.00 89.31 78 ALA A N 1
ATOM 575 C CA . ALA A 1 78 ? -18.080 -6.537 13.168 1.00 89.31 78 ALA A CA 1
ATOM 576 C C . ALA A 1 78 ? -16.601 -6.122 13.225 1.00 89.31 78 ALA A C 1
ATOM 578 O O . ALA A 1 78 ? -16.144 -5.303 12.420 1.00 89.31 78 ALA A O 1
ATOM 579 N N . VAL A 1 79 ? -15.847 -6.658 14.185 1.00 91.19 79 VAL A N 1
ATOM 580 C CA . VAL A 1 79 ? -14.424 -6.338 14.352 1.00 91.19 79 VAL A CA 1
ATOM 581 C C . VAL A 1 79 ? -13.556 -7.427 13.731 1.00 91.19 79 VAL A C 1
ATOM 583 O O . VAL A 1 79 ? -13.726 -8.609 14.014 1.00 91.19 79 VAL A O 1
ATOM 586 N N . SER A 1 80 ? -12.602 -7.032 12.892 1.00 90.00 80 SER A N 1
ATOM 587 C CA . SER A 1 80 ? -11.630 -7.941 12.278 1.00 90.00 80 SER A CA 1
ATOM 588 C C . SER A 1 80 ? -10.217 -7.396 12.417 1.00 90.00 80 SER A C 1
ATOM 590 O O . SER A 1 80 ? -10.007 -6.187 12.306 1.00 90.00 80 SER A O 1
ATOM 592 N N . PHE A 1 81 ? -9.250 -8.288 12.604 1.00 87.62 81 PHE A N 1
ATOM 593 C CA . PHE A 1 81 ? -7.833 -7.952 12.608 1.00 87.62 81 PHE A CA 1
ATOM 594 C C . PHE A 1 81 ? -7.152 -8.496 11.346 1.00 87.62 81 PHE A C 1
ATOM 596 O O . PHE A 1 81 ? -7.392 -9.635 10.951 1.00 87.62 81 PHE A O 1
ATOM 603 N N . ILE A 1 82 ? -6.301 -7.677 10.726 1.00 81.81 82 ILE A N 1
ATOM 604 C CA . ILE A 1 82 ? -5.463 -8.048 9.585 1.00 81.81 82 ILE A CA 1
ATOM 605 C C . ILE A 1 82 ? -4.003 -7.861 9.989 1.00 81.81 82 ILE A C 1
ATOM 607 O O . ILE A 1 82 ? -3.544 -6.734 10.208 1.00 81.81 82 ILE A O 1
ATOM 611 N N . GLN A 1 83 ? -3.260 -8.968 10.046 1.00 81.38 83 GLN A N 1
ATOM 612 C CA . GLN A 1 83 ? -1.826 -8.911 10.292 1.00 81.38 83 GLN A CA 1
ATOM 613 C C . GLN A 1 83 ? -1.099 -8.405 9.043 1.00 81.38 83 GLN A C 1
ATOM 615 O O . GLN A 1 83 ? -1.102 -9.057 7.998 1.00 81.38 83 GLN A O 1
ATOM 620 N N . LYS A 1 84 ? -0.465 -7.236 9.141 1.00 73.81 84 LYS A N 1
ATOM 621 C CA . LYS A 1 84 ? 0.312 -6.650 8.046 1.00 73.81 84 LYS A CA 1
ATOM 622 C C . LYS A 1 84 ? 1.409 -5.729 8.569 1.00 73.81 84 LYS A C 1
ATOM 624 O O . LYS A 1 84 ? 1.160 -4.862 9.408 1.00 73.81 84 LYS A O 1
ATOM 629 N N . ASP A 1 85 ? 2.613 -5.888 8.024 1.00 70.31 85 ASP A N 1
ATOM 630 C CA . ASP A 1 85 ? 3.692 -4.911 8.161 1.00 70.31 85 ASP A CA 1
ATOM 631 C C . ASP A 1 85 ? 3.641 -3.898 7.017 1.00 70.31 85 ASP A C 1
ATOM 633 O O . ASP A 1 85 ? 3.822 -4.238 5.850 1.00 70.31 85 ASP A O 1
ATOM 637 N N . VAL A 1 86 ? 3.355 -2.647 7.376 1.00 69.50 86 VAL A N 1
ATOM 638 C CA . VAL A 1 86 ? 3.272 -1.515 6.446 1.00 69.50 86 VAL A CA 1
ATOM 639 C C . VAL A 1 86 ? 4.643 -0.936 6.084 1.00 69.50 86 VAL A C 1
ATOM 641 O O . VAL A 1 86 ? 4.727 -0.106 5.188 1.00 69.50 86 VAL A O 1
ATOM 644 N N . SER A 1 87 ? 5.717 -1.378 6.747 1.00 62.50 87 SER A N 1
ATOM 645 C CA . SER A 1 87 ? 7.096 -1.094 6.327 1.00 62.50 87 SER A CA 1
ATOM 646 C C . SER A 1 87 ? 7.535 -1.949 5.137 1.00 62.50 87 SER A C 1
ATOM 648 O O . SER A 1 87 ? 8.470 -1.576 4.441 1.00 62.50 87 SER A O 1
ATOM 650 N N . CYS A 1 88 ? 6.838 -3.058 4.867 1.00 54.59 88 CYS A N 1
ATOM 651 C CA . CYS A 1 88 ? 7.090 -3.951 3.733 1.00 54.59 88 CYS A CA 1
ATOM 652 C C . CYS A 1 88 ? 6.356 -3.509 2.456 1.00 54.59 88 CYS A C 1
ATOM 654 O O . CYS A 1 88 ? 5.969 -4.345 1.638 1.00 54.59 88 CYS A O 1
ATOM 656 N N . LEU A 1 89 ? 6.073 -2.215 2.317 1.00 54.81 89 LEU A N 1
ATOM 657 C CA . LEU A 1 89 ? 5.641 -1.661 1.041 1.00 54.81 89 LEU A CA 1
ATOM 658 C C . LEU A 1 89 ? 6.892 -1.482 0.185 1.00 54.81 89 LEU A C 1
ATOM 660 O O . LEU A 1 89 ? 7.833 -0.824 0.623 1.00 54.81 89 LEU A O 1
ATOM 664 N N . ASP A 1 90 ? 6.908 -2.110 -0.989 1.00 45.41 90 ASP A N 1
ATOM 665 C CA . ASP A 1 90 ? 8.027 -2.055 -1.928 1.00 45.41 90 ASP A CA 1
ATOM 666 C C . ASP A 1 90 ? 8.271 -0.593 -2.324 1.00 45.41 90 ASP A C 1
ATOM 668 O O . ASP A 1 90 ? 7.482 0.020 -3.041 1.00 45.41 90 ASP A O 1
ATOM 672 N N . THR A 1 91 ? 9.327 0.012 -1.781 1.00 42.44 91 THR A N 1
ATOM 673 C CA . THR A 1 91 ? 9.723 1.376 -2.129 1.00 42.44 91 THR A CA 1
ATOM 674 C C . THR A 1 91 ? 10.589 1.347 -3.393 1.00 42.44 91 THR A C 1
ATOM 676 O O . THR A 1 91 ? 11.319 0.376 -3.616 1.00 42.44 91 THR A O 1
ATOM 679 N N . PRO A 1 92 ? 10.550 2.389 -4.248 1.00 41.97 92 PRO A N 1
ATOM 680 C CA . PRO A 1 92 ? 11.412 2.460 -5.422 1.00 41.97 92 PRO A CA 1
ATOM 681 C C . PRO A 1 92 ? 12.878 2.244 -5.027 1.00 41.97 92 PRO A C 1
ATOM 683 O O . PRO A 1 92 ? 13.331 2.795 -4.026 1.00 41.97 92 PRO A O 1
ATOM 686 N N . GLY A 1 93 ? 13.604 1.449 -5.826 1.00 37.81 93 GLY A N 1
ATOM 687 C CA . GLY A 1 93 ? 14.949 0.896 -5.557 1.00 37.81 93 GLY A CA 1
ATOM 688 C C . GLY A 1 93 ? 16.104 1.856 -5.208 1.00 37.81 93 GLY A C 1
ATOM 689 O O . GLY A 1 93 ? 17.249 1.426 -5.194 1.00 37.81 93 GLY A O 1
ATOM 690 N N . GLU A 1 94 ? 15.829 3.126 -4.928 1.00 38.03 94 GLU A N 1
ATOM 691 C CA . GLU A 1 94 ? 16.760 4.092 -4.330 1.00 38.03 94 GLU A CA 1
ATOM 692 C C . GLU A 1 94 ? 16.598 4.198 -2.796 1.00 38.03 94 GLU A C 1
ATOM 694 O O . GLU A 1 94 ? 17.486 4.709 -2.123 1.00 38.03 94 GLU A O 1
ATOM 699 N N . LEU A 1 95 ? 15.519 3.650 -2.212 1.00 40.72 95 LEU A N 1
ATOM 700 C CA . LEU A 1 95 ? 15.206 3.714 -0.769 1.00 40.72 95 LEU A CA 1
ATOM 701 C C . LEU A 1 95 ? 15.501 2.412 -0.002 1.00 40.72 95 LEU A C 1
ATOM 703 O O . LEU A 1 95 ? 15.028 2.224 1.116 1.00 40.72 95 LEU A O 1
ATOM 707 N N . THR A 1 96 ? 16.267 1.483 -0.578 1.00 37.28 96 THR A N 1
ATOM 708 C CA . THR A 1 96 ? 16.490 0.131 -0.022 1.00 37.28 96 THR A CA 1
ATOM 709 C C . THR A 1 96 ? 17.564 0.060 1.072 1.00 37.28 96 THR A C 1
ATOM 711 O O . THR A 1 96 ? 18.058 -1.023 1.393 1.00 37.28 96 THR A O 1
ATOM 714 N N . THR A 1 97 ? 17.961 1.186 1.669 1.00 36.31 97 THR A N 1
ATOM 715 C CA . THR A 1 97 ? 18.850 1.188 2.839 1.00 36.31 97 THR A CA 1
ATOM 716 C C . THR A 1 97 ? 18.046 0.922 4.119 1.00 36.31 97 THR A C 1
ATOM 718 O O . THR A 1 97 ? 16.900 1.348 4.261 1.00 36.31 97 THR A O 1
ATOM 721 N N . ARG A 1 98 ? 18.649 0.204 5.082 1.00 36.47 98 ARG A N 1
ATOM 722 C CA . ARG A 1 98 ? 18.050 -0.179 6.385 1.00 36.47 98 ARG A CA 1
ATOM 723 C C . ARG A 1 98 ? 17.397 0.988 7.160 1.00 36.47 98 ARG A C 1
ATOM 725 O O . ARG A 1 98 ? 16.516 0.733 7.982 1.00 36.47 98 ARG A O 1
ATOM 732 N N . ASP A 1 99 ? 17.777 2.233 6.872 1.00 43.50 99 ASP A N 1
ATOM 733 C CA . ASP A 1 99 ? 17.336 3.449 7.568 1.00 43.50 99 ASP A CA 1
ATOM 734 C C . ASP A 1 99 ? 16.117 4.159 6.930 1.00 43.50 99 ASP A C 1
ATOM 736 O O . ASP A 1 99 ? 15.544 5.067 7.532 1.00 43.50 99 ASP A O 1
ATOM 740 N N . CYS A 1 100 ? 15.608 3.690 5.779 1.00 53.31 100 CYS A N 1
ATOM 741 C CA . CYS A 1 100 ? 14.384 4.225 5.152 1.00 53.31 100 CYS A CA 1
ATOM 742 C C . CYS A 1 100 ? 13.072 3.655 5.734 1.00 53.31 100 CYS A C 1
ATOM 744 O O . CYS A 1 100 ? 11.978 4.090 5.362 1.00 53.31 100 CYS A O 1
ATOM 746 N N . THR A 1 101 ? 13.153 2.713 6.681 1.00 62.56 101 THR A N 1
ATOM 747 C CA . THR A 1 101 ? 11.986 2.091 7.341 1.00 62.56 101 THR A CA 1
ATOM 748 C C . THR A 1 101 ? 11.086 3.115 8.036 1.00 62.56 101 THR A C 1
ATOM 750 O O . THR A 1 101 ? 9.862 2.987 8.000 1.00 62.56 101 THR A O 1
ATOM 753 N N . GLY A 1 102 ? 11.674 4.166 8.618 1.00 69.19 102 GLY A N 1
ATOM 754 C CA . GLY A 1 102 ? 10.934 5.268 9.231 1.00 69.19 102 GLY A CA 1
ATOM 755 C C . GLY A 1 102 ? 10.067 6.020 8.222 1.00 69.19 102 GLY A C 1
ATOM 756 O O . GLY A 1 102 ? 8.875 6.181 8.458 1.00 69.19 102 GLY A O 1
ATOM 757 N N . PHE A 1 103 ? 10.630 6.395 7.071 1.00 76.06 103 PHE A N 1
ATOM 758 C CA . PHE A 1 103 ? 9.909 7.110 6.012 1.00 76.06 103 PHE A CA 1
ATOM 759 C C . PHE A 1 103 ? 8.816 6.247 5.371 1.00 76.06 103 PHE A C 1
ATOM 761 O O . PHE A 1 103 ? 7.688 6.703 5.177 1.00 76.06 103 PHE A O 1
ATOM 768 N N . ALA A 1 104 ? 9.126 4.972 5.110 1.00 74.31 104 ALA A N 1
ATOM 769 C CA . ALA A 1 104 ? 8.173 4.019 4.554 1.00 74.31 104 ALA A CA 1
ATOM 770 C C . ALA A 1 104 ? 6.935 3.873 5.453 1.00 74.31 104 ALA A C 1
ATOM 772 O O . ALA A 1 104 ? 5.797 3.963 4.992 1.00 74.31 104 ALA A O 1
ATOM 773 N N . VAL A 1 105 ? 7.148 3.724 6.764 1.00 75.62 105 VAL A N 1
ATOM 774 C CA . VAL A 1 105 ? 6.058 3.616 7.740 1.00 75.62 105 VAL A CA 1
ATOM 775 C C . VAL A 1 105 ? 5.359 4.955 7.953 1.00 75.62 105 VAL A C 1
ATOM 777 O O . VAL A 1 105 ? 4.131 4.994 7.964 1.00 75.62 105 VAL A O 1
ATOM 780 N N . GLN A 1 106 ? 6.097 6.049 8.157 1.00 78.62 106 GLN A N 1
ATOM 781 C CA . GLN A 1 106 ? 5.508 7.322 8.578 1.00 78.62 106 GLN A CA 1
ATOM 782 C C . GLN A 1 106 ? 4.828 8.094 7.449 1.00 78.62 106 GLN A C 1
ATOM 784 O O . GLN A 1 106 ? 3.875 8.819 7.721 1.00 78.62 106 GLN A O 1
ATOM 789 N N . VAL A 1 107 ? 5.254 7.896 6.201 1.00 84.50 107 VAL A N 1
ATOM 790 C CA . VAL A 1 107 ? 4.804 8.711 5.067 1.00 84.50 107 VAL A CA 1
ATOM 791 C C . VAL A 1 107 ? 4.256 7.841 3.943 1.00 84.50 107 VAL A C 1
ATOM 793 O O . VAL A 1 107 ? 3.055 7.880 3.675 1.00 84.50 107 VAL A O 1
ATOM 796 N N . ILE A 1 108 ? 5.100 7.000 3.336 1.00 82.25 108 ILE A N 1
ATOM 797 C CA . ILE A 1 108 ? 4.738 6.251 2.120 1.00 82.25 108 ILE A CA 1
ATOM 798 C C . ILE A 1 108 ? 3.513 5.370 2.373 1.00 82.25 108 ILE A C 1
ATOM 800 O O . ILE A 1 108 ? 2.573 5.385 1.587 1.00 82.25 108 ILE A O 1
ATOM 804 N N . SER A 1 109 ? 3.462 4.657 3.500 1.00 81.31 109 SER A N 1
ATOM 805 C CA . SER A 1 109 ? 2.333 3.772 3.795 1.00 81.31 109 SER A CA 1
ATOM 806 C C . SER A 1 109 ? 0.991 4.487 3.925 1.00 81.31 109 SER A C 1
ATOM 808 O O . SER A 1 109 ? -0.026 3.946 3.493 1.00 81.31 109 SER A O 1
ATOM 810 N N . ARG A 1 110 ? 0.977 5.710 4.472 1.00 87.00 110 ARG A N 1
ATOM 811 C CA . ARG A 1 110 ? -0.251 6.503 4.629 1.00 87.00 110 ARG A CA 1
ATOM 812 C C . ARG A 1 110 ? -0.782 6.947 3.273 1.00 87.00 110 ARG A C 1
ATOM 814 O O . ARG A 1 110 ? -1.986 6.853 3.057 1.00 87.00 110 ARG A O 1
ATOM 821 N N . PHE A 1 111 ? 0.112 7.359 2.372 1.00 87.44 111 PHE A N 1
ATOM 822 C CA . PHE A 1 111 ? -0.248 7.669 0.993 1.00 87.44 111 PHE A CA 1
ATOM 823 C C . PHE A 1 111 ? -0.714 6.421 0.244 1.00 87.44 111 PHE A C 1
ATOM 825 O O . PHE A 1 111 ? -1.826 6.395 -0.262 1.00 87.44 111 PHE A O 1
ATOM 832 N N . VAL A 1 112 ? 0.113 5.372 0.184 1.00 82.62 112 VAL A N 1
ATOM 833 C CA . VAL A 1 112 ? -0.148 4.199 -0.665 1.00 82.62 112 VAL A CA 1
ATOM 834 C C . VAL A 1 112 ? -1.469 3.546 -0.281 1.00 82.62 112 VAL A C 1
ATOM 836 O O . VAL A 1 112 ? -2.279 3.237 -1.148 1.00 82.62 112 VAL A O 1
ATOM 839 N N . ILE A 1 113 ? -1.729 3.371 1.017 1.00 81.94 113 ILE A N 1
ATOM 840 C CA . ILE A 1 113 ? -2.968 2.733 1.460 1.00 81.94 113 ILE A CA 1
ATOM 841 C C . ILE A 1 113 ? -4.178 3.621 1.151 1.00 81.94 113 ILE A C 1
ATOM 843 O O . ILE A 1 113 ? -5.177 3.110 0.648 1.00 81.94 113 ILE A O 1
ATOM 847 N N . SER A 1 114 ? -4.108 4.933 1.403 1.00 86.12 114 SER A N 1
ATOM 848 C CA . SER A 1 114 ? -5.231 5.827 1.097 1.00 86.12 114 SER A CA 1
ATOM 849 C C . SER A 1 114 ? -5.486 5.910 -0.412 1.00 86.12 114 SER A C 1
ATOM 851 O O . SER A 1 114 ? -6.628 5.786 -0.848 1.00 86.12 114 SER A O 1
ATOM 853 N N . HIS A 1 115 ? -4.428 6.027 -1.214 1.00 83.12 115 HIS A N 1
ATOM 854 C CA . HIS A 1 115 ? -4.483 6.089 -2.668 1.00 83.12 115 HIS A CA 1
ATOM 855 C C . HIS A 1 115 ? -5.051 4.803 -3.275 1.00 83.12 115 HIS A C 1
ATOM 857 O O . HIS A 1 115 ? -5.935 4.877 -4.125 1.00 83.12 115 HIS A O 1
ATOM 863 N N . LEU A 1 116 ? -4.619 3.623 -2.813 1.00 79.69 116 LEU A N 1
ATOM 864 C CA . LEU A 1 116 ? -5.151 2.343 -3.289 1.00 79.69 116 LEU A CA 1
ATOM 865 C C . LEU A 1 116 ? -6.622 2.151 -2.902 1.00 79.69 116 LEU A C 1
ATOM 867 O O . LEU A 1 116 ? -7.403 1.676 -3.720 1.00 79.69 116 LEU A O 1
ATOM 871 N N . LEU A 1 117 ? -7.024 2.537 -1.686 1.00 79.31 117 LEU A N 1
ATOM 872 C CA . LEU A 1 117 ? -8.423 2.431 -1.255 1.00 79.31 117 LEU A CA 1
ATOM 873 C C . LEU A 1 117 ? -9.346 3.361 -2.051 1.00 79.31 117 LEU A C 1
ATOM 875 O O . LEU A 1 117 ? -10.455 2.962 -2.408 1.00 79.31 117 LEU A O 1
ATOM 879 N N . VAL A 1 118 ? -8.893 4.581 -2.345 1.00 80.81 118 VAL A N 1
ATOM 880 C CA . VAL A 1 118 ? -9.642 5.529 -3.180 1.00 80.81 118 VAL A CA 1
ATOM 881 C C . VAL A 1 118 ? -9.687 5.048 -4.634 1.00 80.81 118 VAL A C 1
ATOM 883 O O . VAL A 1 118 ? -10.766 4.982 -5.215 1.00 80.81 118 VAL A O 1
ATOM 886 N N . SER A 1 119 ? -8.553 4.622 -5.198 1.00 76.81 119 SER A N 1
ATOM 887 C CA . SER A 1 119 ? -8.455 4.172 -6.596 1.00 76.81 119 SER A CA 1
ATOM 888 C C . SER A 1 119 ? -9.215 2.871 -6.865 1.00 76.81 119 SER A C 1
ATOM 890 O O . SER A 1 119 ? -9.792 2.703 -7.934 1.00 76.81 119 SER A O 1
ATOM 892 N N . ALA A 1 120 ? -9.283 1.966 -5.885 1.00 72.69 120 ALA A N 1
ATOM 893 C CA . ALA A 1 120 ? -10.096 0.752 -5.960 1.00 72.69 120 ALA A CA 1
ATOM 894 C C . ALA A 1 120 ? -11.596 1.005 -5.713 1.00 72.69 120 ALA A C 1
ATOM 896 O O . ALA A 1 120 ? -12.370 0.051 -5.646 1.00 72.69 120 ALA A O 1
ATOM 897 N N . ASN A 1 121 ? -12.007 2.267 -5.531 1.00 74.75 121 ASN A N 1
ATOM 898 C CA . ASN A 1 121 ? -13.370 2.660 -5.177 1.00 74.75 121 ASN A CA 1
ATOM 899 C C . ASN A 1 121 ? -13.892 1.945 -3.911 1.00 74.75 121 ASN A C 1
ATOM 901 O O . ASN A 1 121 ? -15.076 1.635 -3.783 1.00 74.75 121 ASN A O 1
ATOM 905 N N . ALA A 1 122 ? -12.985 1.648 -2.973 1.00 78.25 122 ALA A N 1
ATOM 906 C CA . ALA A 1 122 ? -13.286 0.976 -1.710 1.00 78.25 122 ALA A CA 1
ATOM 907 C C . ALA A 1 122 ? -13.683 1.963 -0.597 1.00 78.25 122 ALA A C 1
ATOM 909 O O . ALA A 1 122 ? -14.129 1.545 0.473 1.00 78.25 122 ALA A O 1
ATOM 910 N N . MET A 1 123 ? -13.518 3.270 -0.831 1.00 82.00 123 MET A N 1
ATOM 911 C CA . MET A 1 123 ? -13.968 4.335 0.064 1.00 82.00 123 MET A CA 1
ATOM 912 C C . MET A 1 123 ? -15.268 4.968 -0.424 1.00 82.00 123 MET A C 1
ATOM 914 O O . MET A 1 123 ? -15.456 5.188 -1.617 1.00 82.00 123 MET A O 1
ATOM 918 N N . ALA A 1 124 ? -16.136 5.338 0.520 1.00 83.62 124 ALA A N 1
ATOM 919 C CA . ALA A 1 124 ? -17.304 6.155 0.214 1.00 83.62 124 ALA A CA 1
ATOM 920 C C . ALA A 1 124 ? -16.876 7.507 -0.408 1.00 83.62 124 ALA A C 1
ATOM 922 O O . ALA A 1 124 ? -15.804 8.016 -0.054 1.00 83.62 124 ALA A O 1
ATOM 923 N N . PRO A 1 125 ? -17.683 8.111 -1.302 1.00 79.81 125 PRO A N 1
ATOM 924 C CA . PRO A 1 125 ? -17.365 9.405 -1.916 1.00 79.81 125 PRO A CA 1
ATOM 925 C C . PRO A 1 125 ? -17.133 10.534 -0.903 1.00 79.81 125 PRO A C 1
ATOM 927 O O . PRO A 1 125 ? -16.283 11.390 -1.117 1.00 79.81 125 PRO A O 1
ATOM 930 N N . ASP A 1 126 ? -17.852 10.509 0.220 1.00 82.00 126 ASP A N 1
ATOM 931 C CA . ASP A 1 126 ? -17.746 11.442 1.347 1.00 82.00 126 ASP A CA 1
ATOM 932 C C . ASP A 1 126 ? -16.833 10.928 2.476 1.00 82.00 126 ASP A C 1
ATOM 934 O O . ASP A 1 126 ? -16.798 11.499 3.571 1.00 82.00 126 ASP A O 1
ATOM 938 N N . GLY A 1 127 ? -16.089 9.850 2.212 1.00 89.69 127 GLY A N 1
ATOM 939 C CA . GLY A 1 127 ? -15.198 9.211 3.166 1.00 89.69 127 GLY A CA 1
ATOM 940 C C . GLY A 1 127 ? -14.119 10.154 3.701 1.00 89.69 127 GLY A C 1
ATOM 941 O O . GLY A 1 127 ? -13.656 11.072 3.020 1.00 89.69 127 GLY A O 1
ATOM 942 N N . VAL A 1 128 ? -13.705 9.904 4.944 1.00 94.56 128 VAL A N 1
ATOM 943 C CA . VAL A 1 128 ? -12.712 10.715 5.655 1.00 94.56 128 VAL A CA 1
ATOM 944 C C . VAL A 1 128 ? -11.436 9.902 5.844 1.00 94.56 128 VAL A C 1
ATOM 946 O O . VAL A 1 128 ? -11.472 8.788 6.365 1.00 94.56 128 VAL A O 1
ATOM 949 N N . ILE A 1 129 ? -10.306 10.470 5.436 1.00 94.75 129 ILE A N 1
ATOM 950 C CA . ILE A 1 129 ? -8.966 9.915 5.627 1.00 94.75 129 ILE A CA 1
ATOM 951 C C . ILE A 1 129 ? -8.256 10.782 6.661 1.00 94.75 129 ILE A C 1
ATOM 953 O O . ILE A 1 129 ? -8.213 12.004 6.535 1.00 94.75 129 ILE A O 1
ATOM 957 N N . ILE A 1 130 ? -7.696 10.156 7.693 1.00 95.19 130 ILE A N 1
ATOM 958 C CA . ILE A 1 130 ? -7.038 10.868 8.789 1.00 95.19 130 ILE A CA 1
ATOM 959 C C . ILE A 1 130 ? -5.621 10.338 8.949 1.00 95.19 130 ILE A C 1
ATOM 961 O O . ILE A 1 130 ? -5.412 9.186 9.328 1.00 95.19 130 ILE A O 1
ATOM 965 N N . SER A 1 131 ? -4.650 11.212 8.715 1.00 94.00 131 SER A N 1
ATOM 966 C CA . SER A 1 131 ? -3.241 10.962 8.983 1.00 94.00 131 SER A CA 1
ATOM 967 C C . SER A 1 131 ? -2.836 11.666 10.270 1.00 94.00 131 SER A C 1
ATOM 969 O O . SER A 1 131 ? -2.901 12.887 10.370 1.00 94.00 131 SER A O 1
ATOM 971 N N . VAL A 1 132 ? -2.393 10.903 11.269 1.00 90.38 132 VAL A N 1
ATOM 972 C CA . VAL A 1 132 ? -1.810 11.469 12.494 1.00 90.38 132 VAL A CA 1
ATOM 973 C C . VAL A 1 132 ? -0.297 11.601 12.297 1.00 90.38 132 VAL A C 1
ATOM 975 O O . VAL A 1 132 ? 0.387 10.603 12.030 1.00 90.38 132 VAL A O 1
ATOM 978 N N . GLY A 1 133 ? 0.203 12.830 12.407 1.00 87.81 133 GLY A N 1
ATOM 979 C CA . GLY A 1 133 ? 1.576 13.235 12.095 1.00 87.81 133 GLY A CA 1
ATOM 980 C C . GLY A 1 133 ? 1.867 14.645 12.611 1.00 87.81 133 GLY A C 1
ATOM 981 O O . GLY A 1 133 ? 1.217 15.085 13.544 1.00 87.81 133 GLY A O 1
ATOM 982 N N . ASN A 1 134 ? 2.848 15.358 12.065 1.00 88.75 134 ASN A N 1
ATOM 983 C CA . ASN A 1 134 ? 3.109 16.753 12.439 1.00 88.75 134 ASN A CA 1
ATOM 984 C C . ASN A 1 134 ? 2.889 17.634 11.205 1.00 88.75 134 ASN A C 1
ATOM 986 O O . ASN A 1 134 ? 3.805 17.693 10.398 1.00 88.75 134 ASN A O 1
ATOM 990 N N . PRO A 1 135 ? 1.734 18.286 11.009 1.00 91.50 135 PRO A N 1
ATOM 991 C CA . PRO A 1 135 ? 1.551 19.269 9.940 1.00 91.50 135 PRO A CA 1
ATOM 992 C C . PRO A 1 135 ? 2.317 20.575 10.191 1.00 91.50 135 PRO A C 1
ATOM 994 O O . PRO A 1 135 ? 2.577 20.944 11.343 1.00 91.50 135 PRO A O 1
ATOM 997 N N . GLY A 1 136 ? 2.622 21.288 9.108 1.00 89.44 136 GLY A N 1
ATOM 998 C CA . GLY A 1 136 ? 3.145 22.654 9.089 1.00 89.44 136 GLY A CA 1
ATOM 999 C C . GLY A 1 136 ? 4.657 22.788 9.250 1.00 89.44 136 GLY A C 1
ATOM 1000 O O . GLY A 1 136 ? 5.166 23.908 9.289 1.00 89.44 136 GLY A O 1
ATOM 1001 N N . TRP A 1 137 ? 5.403 21.687 9.375 1.00 89.50 137 TRP A N 1
ATOM 1002 C CA . TRP A 1 137 ? 6.863 21.759 9.432 1.00 89.50 137 TRP A CA 1
ATOM 1003 C C . TRP A 1 137 ? 7.444 21.693 8.019 1.00 89.50 137 TRP A C 1
ATOM 1005 O O . TRP A 1 137 ? 7.014 20.910 7.173 1.00 89.50 137 TRP A O 1
ATOM 1015 N N . THR A 1 138 ? 8.447 22.530 7.767 1.00 90.00 138 THR A N 1
ATOM 1016 C CA . THR A 1 138 ? 9.029 22.709 6.435 1.00 90.00 138 THR A CA 1
ATOM 1017 C C . THR A 1 138 ? 10.503 22.334 6.428 1.00 90.00 138 THR A C 1
ATOM 1019 O O . THR A 1 138 ? 11.253 22.694 7.338 1.00 90.00 138 THR A O 1
ATOM 1022 N N . MET A 1 139 ? 10.907 21.607 5.393 1.00 89.12 139 MET A N 1
ATOM 1023 C CA . MET A 1 139 ? 12.289 21.446 4.969 1.00 89.12 139 MET A CA 1
ATOM 1024 C C . MET A 1 139 ? 12.442 22.190 3.646 1.00 89.12 139 MET A C 1
ATOM 1026 O O . MET A 1 139 ? 12.093 21.670 2.591 1.00 89.12 139 MET A O 1
ATOM 1030 N N . ASP A 1 140 ? 12.910 23.433 3.717 1.00 85.44 140 ASP A N 1
ATOM 1031 C CA . ASP A 1 140 ? 12.916 24.339 2.563 1.00 85.44 140 ASP A CA 1
ATOM 1032 C C . ASP A 1 140 ? 13.883 23.887 1.451 1.00 85.44 140 ASP A C 1
ATOM 1034 O O . ASP A 1 140 ? 13.697 24.245 0.292 1.00 85.44 140 ASP A O 1
ATOM 1038 N N . ASP A 1 141 ? 14.890 23.082 1.791 1.00 83.25 141 ASP A N 1
ATOM 1039 C CA . ASP A 1 141 ? 15.901 22.522 0.892 1.00 83.25 141 ASP A CA 1
ATOM 1040 C C . ASP A 1 141 ? 15.628 21.060 0.491 1.00 83.25 141 ASP A C 1
ATOM 1042 O O . ASP A 1 141 ? 16.512 20.388 -0.050 1.00 83.25 141 ASP A O 1
ATOM 1046 N N . LEU A 1 142 ? 14.412 20.553 0.732 1.00 85.25 142 LEU A N 1
ATOM 1047 C CA . LEU A 1 142 ? 14.047 19.192 0.353 1.00 85.25 142 LEU A CA 1
ATOM 1048 C C . LEU A 1 142 ? 14.072 19.036 -1.173 1.00 85.25 142 LEU A C 1
ATOM 1050 O O . LEU A 1 142 ? 13.372 19.732 -1.905 1.00 85.25 142 LEU A O 1
ATOM 1054 N N . SER A 1 143 ? 14.867 18.083 -1.653 1.00 78.62 143 SER A N 1
ATOM 1055 C CA . SER A 1 143 ? 14.942 17.732 -3.070 1.00 78.62 143 SER A CA 1
ATOM 1056 C C . SER A 1 143 ? 14.007 16.571 -3.382 1.00 78.62 143 SER A C 1
ATOM 1058 O O . SER A 1 143 ? 14.080 15.527 -2.730 1.00 78.62 143 SER A O 1
ATOM 1060 N N . ALA A 1 144 ? 13.205 16.697 -4.440 1.00 68.00 144 ALA A N 1
ATOM 1061 C CA . ALA A 1 144 ? 12.366 15.601 -4.926 1.00 68.00 144 ALA A CA 1
ATOM 1062 C C . ALA A 1 144 ? 13.161 14.379 -5.424 1.00 68.00 144 ALA A C 1
ATOM 1064 O O . ALA A 1 144 ? 12.625 13.275 -5.512 1.00 68.00 144 ALA A O 1
ATOM 1065 N N . ASN A 1 145 ? 14.458 14.555 -5.701 1.00 68.31 145 ASN A N 1
ATOM 1066 C CA . ASN A 1 145 ? 15.364 13.473 -6.089 1.00 68.31 145 ASN A CA 1
ATOM 1067 C C . ASN A 1 145 ? 16.054 12.794 -4.890 1.00 68.31 145 ASN A C 1
ATOM 1069 O O . ASN A 1 145 ? 16.790 11.832 -5.091 1.00 68.31 145 ASN A O 1
ATOM 1073 N N . ASP A 1 146 ? 15.857 13.276 -3.655 1.00 73.19 146 ASP A N 1
ATOM 1074 C CA . ASP A 1 146 ? 16.429 12.663 -2.445 1.00 73.19 146 ASP A CA 1
ATOM 1075 C C . ASP A 1 146 ? 15.470 12.719 -1.245 1.00 73.19 146 ASP A C 1
ATOM 1077 O O . ASP A 1 146 ? 15.773 13.269 -0.185 1.00 73.19 146 ASP A O 1
ATOM 1081 N N . PHE A 1 147 ? 14.312 12.066 -1.365 1.00 79.38 147 PH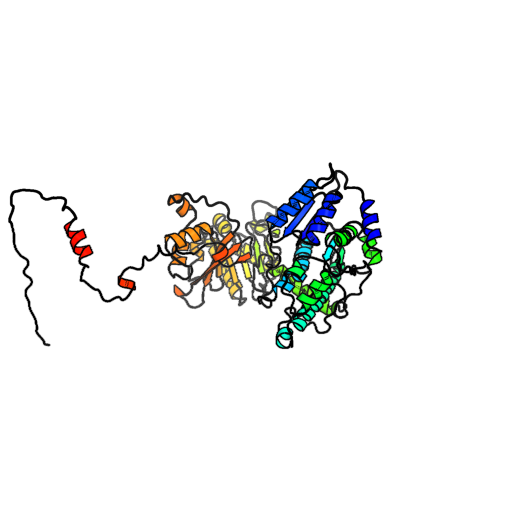E A N 1
ATOM 1082 C CA . PHE A 1 147 ? 13.446 11.844 -0.203 1.00 79.38 147 PHE A CA 1
ATOM 1083 C C . PHE A 1 147 ? 14.076 10.901 0.840 1.00 79.38 147 PHE A C 1
ATOM 1085 O O . PHE A 1 147 ? 13.658 10.890 2.001 1.00 79.38 147 PHE A O 1
ATOM 1092 N N . SER A 1 148 ? 15.104 10.125 0.478 1.00 72.19 148 SER A N 1
ATOM 1093 C CA . SER A 1 148 ? 15.840 9.299 1.443 1.00 72.19 148 SER A CA 1
ATOM 1094 C C . SER A 1 148 ? 16.657 10.119 2.443 1.00 72.19 148 SER A C 1
ATOM 1096 O O . SER A 1 148 ? 16.924 9.622 3.535 1.00 72.19 148 SER A O 1
ATOM 1098 N N . LEU A 1 149 ? 16.986 11.374 2.111 1.00 76.50 149 LEU A N 1
ATOM 1099 C CA . LEU A 1 149 ? 17.967 12.213 2.810 1.00 76.50 149 LEU A CA 1
ATOM 1100 C C . LEU A 1 149 ? 19.377 11.602 2.814 1.00 76.50 149 LEU A C 1
ATOM 1102 O O . LEU A 1 149 ? 20.187 11.903 3.692 1.00 76.50 149 LEU A O 1
ATOM 1106 N N . ALA A 1 150 ? 19.695 10.754 1.834 1.00 72.25 150 ALA A N 1
ATOM 1107 C CA . ALA A 1 150 ? 20.960 10.031 1.789 1.00 72.25 150 ALA A CA 1
ATOM 1108 C C . ALA A 1 150 ? 22.154 10.974 1.577 1.00 72.25 150 ALA A C 1
ATOM 1110 O O . ALA A 1 150 ? 23.262 10.689 2.041 1.00 72.25 150 ALA A O 1
ATOM 1111 N N . LEU A 1 151 ? 21.959 12.103 0.883 1.00 69.81 151 LEU A N 1
ATOM 1112 C CA . LEU A 1 151 ? 22.988 13.138 0.787 1.00 69.81 151 LEU A CA 1
ATOM 1113 C C . LEU A 1 151 ? 23.155 13.888 2.108 1.00 69.81 151 LEU A C 1
ATOM 1115 O O . LEU A 1 151 ? 24.285 14.185 2.499 1.00 69.81 151 LEU A O 1
ATOM 1119 N N . TRP A 1 152 ? 22.057 14.160 2.811 1.00 72.19 152 TRP A N 1
ATOM 1120 C CA . TRP A 1 152 ? 22.110 14.892 4.072 1.00 72.19 152 TRP A CA 1
ATOM 1121 C C . TRP A 1 152 ? 22.737 14.057 5.192 1.00 72.19 152 TRP A C 1
ATOM 1123 O O . TRP A 1 152 ? 23.539 14.564 5.971 1.00 72.19 152 TRP A O 1
ATOM 1133 N N . GLU A 1 153 ? 22.480 12.750 5.239 1.00 73.50 153 GLU A N 1
ATOM 1134 C CA . GLU A 1 153 ? 23.139 11.854 6.197 1.00 73.50 153 GLU A CA 1
ATOM 1135 C C . GLU A 1 153 ? 24.668 11.881 6.078 1.00 73.50 153 GLU A C 1
ATOM 1137 O O . GLU A 1 153 ? 25.365 11.810 7.090 1.00 73.50 153 GLU A O 1
ATOM 1142 N N . LYS A 1 154 ? 25.202 12.054 4.862 1.00 75.25 154 LYS A N 1
ATOM 1143 C CA . LYS A 1 154 ? 26.652 12.145 4.625 1.00 75.25 154 LYS A CA 1
ATOM 1144 C C . LYS A 1 154 ? 27.265 13.450 5.130 1.00 75.2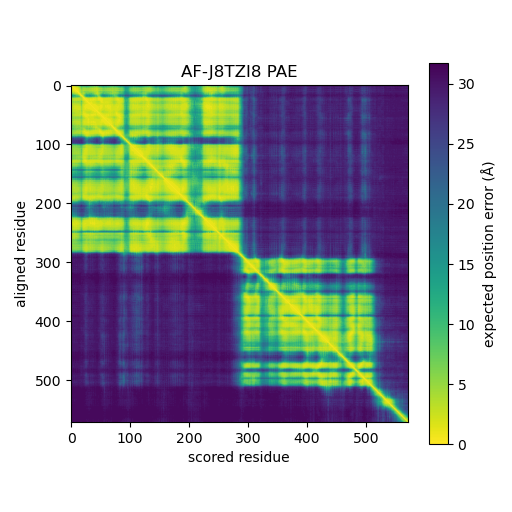5 154 LYS A C 1
ATOM 1146 O O . LYS A 1 154 ? 28.457 13.475 5.428 1.00 75.25 154 LYS A O 1
ATOM 1151 N N . THR A 1 155 ? 26.485 14.526 5.197 1.00 72.75 155 THR A N 1
ATOM 1152 C CA . THR A 1 155 ? 26.942 15.860 5.624 1.00 72.75 155 THR A CA 1
ATOM 1153 C C . THR A 1 155 ? 26.525 16.203 7.054 1.00 72.75 155 THR A C 1
ATOM 1155 O O . THR A 1 155 ? 26.990 17.195 7.617 1.00 72.75 155 THR A O 1
ATOM 1158 N N . ALA A 1 156 ? 25.671 15.386 7.671 1.00 75.00 156 ALA A N 1
ATOM 1159 C CA . ALA A 1 156 ? 25.160 15.614 9.008 1.00 75.00 156 ALA A CA 1
ATOM 1160 C C . ALA A 1 156 ? 26.252 15.457 10.076 1.00 75.00 156 ALA A C 1
ATOM 1162 O O . ALA A 1 156 ? 26.861 14.403 10.243 1.00 75.00 156 ALA A O 1
ATOM 1163 N N . TRP A 1 157 ? 26.428 16.502 10.885 1.00 61.00 157 TRP A N 1
ATOM 1164 C CA . TRP A 1 157 ? 27.389 16.505 11.992 1.00 61.00 157 TRP A CA 1
ATOM 1165 C C . TRP A 1 157 ? 26.975 15.572 13.143 1.00 61.00 157 TRP A C 1
ATOM 1167 O O . TRP A 1 157 ? 27.811 15.117 13.921 1.00 61.00 157 TRP A O 1
ATOM 1177 N N . THR A 1 158 ? 25.672 15.291 13.292 1.00 75.00 158 THR A N 1
ATOM 1178 C CA . THR A 1 158 ? 25.138 14.480 14.398 1.00 75.00 158 THR A CA 1
ATOM 1179 C C . THR A 1 158 ? 23.952 13.605 13.977 1.00 75.00 158 THR A C 1
ATOM 1181 O O . THR A 1 158 ? 23.176 13.953 13.089 1.00 75.00 158 THR A O 1
ATOM 1184 N N . ARG A 1 159 ? 23.704 12.512 14.712 1.00 69.00 159 ARG A N 1
ATOM 1185 C CA . ARG A 1 159 ? 22.455 11.721 14.578 1.00 69.00 159 ARG A CA 1
ATOM 1186 C C . ARG A 1 159 ? 21.198 12.541 14.904 1.00 69.00 159 ARG A C 1
ATOM 1188 O O . ARG A 1 159 ? 20.104 12.226 14.456 1.00 69.00 159 ARG A O 1
ATOM 1195 N N . MET A 1 160 ? 21.371 13.604 15.681 1.00 67.62 160 MET A N 1
ATOM 1196 C CA . MET A 1 160 ? 20.333 14.555 16.059 1.00 67.62 160 MET A CA 1
ATOM 1197 C C . MET A 1 160 ? 19.881 15.422 14.886 1.00 67.62 160 MET A C 1
ATOM 1199 O O . MET A 1 160 ? 18.682 15.593 14.685 1.00 67.62 160 MET A O 1
ATOM 1203 N N . SER A 1 161 ? 20.828 15.927 14.092 1.00 74.38 161 SER A N 1
ATOM 1204 C CA . SER A 1 161 ? 20.521 16.676 12.872 1.00 74.38 161 SER A CA 1
ATOM 1205 C C . SER A 1 161 ? 19.839 15.793 11.828 1.00 74.38 161 SER A C 1
ATOM 1207 O O . SER A 1 161 ? 18.888 16.249 11.207 1.00 74.38 161 SER A O 1
ATOM 1209 N N . VAL A 1 162 ? 20.235 14.517 11.708 1.00 75.38 162 VAL A N 1
ATOM 1210 C CA . VAL A 1 162 ? 19.546 13.550 10.829 1.00 75.38 162 VAL A CA 1
ATOM 1211 C C . VAL A 1 162 ? 18.106 13.319 11.287 1.00 75.38 162 VAL A C 1
ATOM 1213 O O . VAL A 1 162 ? 17.182 13.409 10.489 1.00 75.38 162 VAL A O 1
ATOM 1216 N N . PHE A 1 163 ? 17.889 13.080 12.583 1.00 76.25 163 PHE A N 1
ATOM 1217 C CA . PHE A 1 163 ? 16.542 12.876 13.119 1.00 76.25 163 PHE A CA 1
ATOM 1218 C C . PHE A 1 163 ? 15.644 14.110 12.934 1.00 76.25 163 PHE A C 1
ATOM 1220 O O . PHE A 1 163 ? 14.484 13.979 12.551 1.00 76.25 163 PHE A O 1
ATOM 1227 N N . ALA A 1 164 ? 16.170 15.315 13.181 1.00 79.81 164 ALA A N 1
ATOM 1228 C CA . ALA A 1 164 ? 15.431 16.556 12.958 1.00 79.81 164 ALA A CA 1
ATOM 1229 C C . ALA A 1 164 ? 15.066 16.732 11.476 1.00 79.81 164 ALA A C 1
ATOM 1231 O O . ALA A 1 164 ? 13.911 17.020 11.172 1.00 79.81 164 ALA A O 1
ATOM 1232 N N . ALA A 1 165 ? 16.012 16.477 10.568 1.00 83.25 165 ALA A N 1
ATOM 1233 C CA . ALA A 1 165 ? 15.767 16.480 9.132 1.00 83.25 165 ALA A CA 1
ATOM 1234 C C . ALA A 1 165 ? 14.666 15.478 8.747 1.00 83.25 165 ALA A C 1
ATOM 1236 O O . ALA A 1 165 ? 13.693 15.851 8.106 1.00 83.25 165 ALA A O 1
ATOM 1237 N N . GLN A 1 166 ? 14.730 14.234 9.221 1.00 83.94 166 GLN A N 1
ATOM 1238 C CA . GLN A 1 166 ? 13.686 13.237 8.957 1.00 83.94 166 GLN A CA 1
ATOM 1239 C C . GLN A 1 166 ? 12.295 13.714 9.408 1.00 83.94 166 GLN A C 1
ATOM 1241 O O . GLN A 1 166 ? 11.333 13.564 8.662 1.00 83.94 166 GLN A O 1
ATOM 1246 N N . MET A 1 167 ? 12.178 14.350 10.579 1.00 83.19 167 MET A N 1
ATOM 1247 C CA . MET A 1 167 ? 10.898 14.901 11.051 1.00 83.19 167 MET A CA 1
ATOM 1248 C C . MET A 1 167 ? 10.378 16.051 10.178 1.00 83.19 167 MET A C 1
ATOM 1250 O O . MET A 1 167 ? 9.178 16.106 9.908 1.00 83.19 167 MET A O 1
ATOM 1254 N N . LEU A 1 168 ? 11.258 16.962 9.743 1.00 88.81 168 LEU A N 1
ATOM 1255 C CA . LEU A 1 168 ? 10.887 18.060 8.843 1.00 88.81 168 LEU A CA 1
ATOM 1256 C C . LEU A 1 168 ? 10.460 17.524 7.469 1.00 88.81 168 LEU A C 1
ATOM 1258 O O . LEU A 1 168 ? 9.417 17.930 6.962 1.00 88.81 168 LEU A O 1
ATOM 1262 N N . ARG A 1 169 ? 11.204 16.557 6.914 1.00 89.81 169 ARG A N 1
ATOM 1263 C CA . ARG A 1 169 ? 10.875 15.895 5.645 1.00 89.81 169 ARG A CA 1
ATOM 1264 C C . ARG A 1 169 ? 9.513 15.224 5.730 1.00 89.81 169 ARG A C 1
ATOM 1266 O O . ARG A 1 169 ? 8.676 15.448 4.865 1.00 89.81 169 ARG A O 1
ATOM 1273 N N . ASP A 1 170 ? 9.297 14.391 6.748 1.00 89.19 170 ASP A N 1
ATOM 1274 C CA . ASP A 1 170 ? 8.067 13.606 6.863 1.00 89.19 170 ASP A CA 1
ATOM 1275 C C . ASP A 1 170 ? 6.835 14.514 6.912 1.00 89.19 170 ASP A C 1
ATOM 1277 O O . ASP A 1 170 ? 5.827 14.222 6.273 1.00 89.19 170 ASP A O 1
ATOM 1281 N N . SER A 1 171 ? 6.945 15.642 7.618 1.00 91.38 171 SER A N 1
ATOM 1282 C CA . SER A 1 171 ? 5.922 16.686 7.649 1.00 91.38 171 SER A CA 1
ATOM 1283 C C . SER A 1 171 ? 5.698 17.329 6.282 1.00 91.38 171 SER A C 1
ATOM 1285 O O . SER A 1 171 ? 4.571 17.318 5.793 1.00 91.38 171 SER A O 1
ATOM 1287 N N . SER A 1 172 ? 6.763 17.815 5.633 1.00 92.81 172 SER A N 1
ATOM 1288 C CA . SER A 1 172 ? 6.673 18.504 4.338 1.00 92.81 172 SER A CA 1
ATOM 1289 C C . SER A 1 172 ? 6.047 17.620 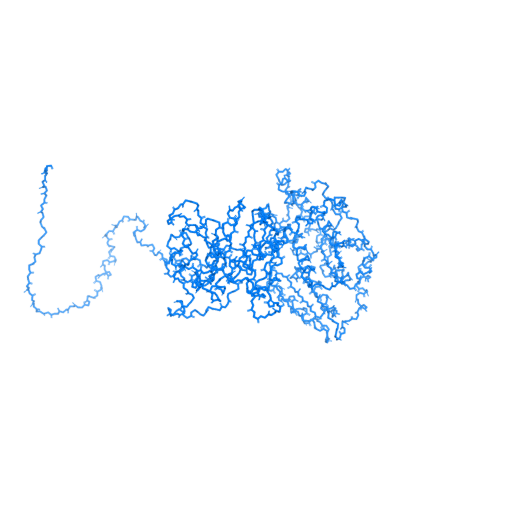3.261 1.00 92.81 172 SER A C 1
ATOM 1291 O O . SER A 1 172 ? 5.169 18.059 2.521 1.00 92.81 172 SER A O 1
ATOM 1293 N N . VAL A 1 173 ? 6.450 16.349 3.211 1.00 92.06 173 VAL A N 1
ATOM 1294 C CA . VAL A 1 173 ? 5.927 15.383 2.243 1.00 92.06 173 VAL A CA 1
ATOM 1295 C C . VAL A 1 173 ? 4.475 15.008 2.561 1.00 92.06 173 VAL A C 1
ATOM 1297 O O . VAL A 1 173 ? 3.652 14.947 1.652 1.00 92.06 173 VAL A O 1
ATOM 1300 N N . MET A 1 174 ? 4.118 14.791 3.833 1.00 91.94 174 MET A N 1
ATOM 1301 C CA . MET A 1 174 ? 2.730 14.484 4.209 1.00 91.94 174 MET A CA 1
ATOM 1302 C C . MET A 1 174 ? 1.774 15.657 3.978 1.00 91.94 174 MET A C 1
ATOM 1304 O O . MET A 1 174 ? 0.639 15.427 3.557 1.00 91.94 174 MET A O 1
ATOM 1308 N N . ASP A 1 175 ? 2.211 16.892 4.227 1.00 93.62 175 ASP A N 1
ATOM 1309 C CA . ASP A 1 175 ? 1.437 18.097 3.920 1.00 93.62 175 ASP A CA 1
ATOM 1310 C C . ASP A 1 175 ? 1.196 18.206 2.411 1.00 93.62 175 ASP A C 1
ATOM 1312 O O . ASP A 1 175 ? 0.050 18.355 1.988 1.00 93.62 175 ASP A O 1
ATOM 1316 N N . ALA A 1 176 ? 2.246 18.031 1.597 1.00 93.50 176 ALA A N 1
ATOM 1317 C CA . ALA A 1 176 ? 2.146 18.014 0.138 1.00 93.50 176 ALA A CA 1
ATOM 1318 C C . ALA A 1 176 ? 1.147 16.953 -0.360 1.00 93.50 176 ALA A C 1
ATOM 1320 O O . ALA A 1 176 ? 0.223 17.280 -1.107 1.00 93.50 176 ALA A O 1
ATOM 1321 N N . CYS A 1 177 ? 1.268 15.708 0.118 1.00 92.00 177 CYS A N 1
ATOM 1322 C CA . CYS A 1 177 ? 0.334 14.627 -0.206 1.00 92.00 177 CYS A CA 1
ATOM 1323 C C . CYS A 1 177 ? -1.106 14.957 0.203 1.00 92.00 177 CYS A C 1
ATOM 1325 O O . CYS A 1 177 ? -2.037 14.691 -0.552 1.00 92.00 177 CYS A O 1
ATOM 1327 N N . THR A 1 178 ? -1.299 15.530 1.394 1.00 92.62 178 THR A N 1
ATOM 1328 C CA . THR A 1 178 ? -2.630 15.870 1.917 1.00 92.62 178 THR A CA 1
ATOM 1329 C C . THR A 1 178 ? -3.303 16.933 1.051 1.00 92.62 178 THR A C 1
ATOM 1331 O O . THR A 1 178 ? -4.481 16.798 0.719 1.00 92.62 178 THR A O 1
ATOM 1334 N N . LEU A 1 179 ? -2.565 17.973 0.656 1.00 92.38 179 LEU A N 1
ATOM 1335 C CA . LEU A 1 179 ? -3.072 19.037 -0.210 1.00 92.38 179 LEU A CA 1
ATOM 1336 C C . LEU A 1 179 ? -3.441 18.509 -1.602 1.00 92.38 179 LEU A C 1
ATOM 1338 O O . LEU A 1 179 ? -4.558 18.746 -2.059 1.00 92.38 179 LEU A O 1
ATOM 1342 N N . GLU A 1 180 ? -2.555 17.739 -2.239 1.00 91.31 180 GLU A N 1
ATOM 1343 C CA . GLU A 1 180 ? -2.829 17.147 -3.557 1.00 91.31 180 GLU A CA 1
ATOM 1344 C C . GLU A 1 180 ? -4.016 16.186 -3.525 1.00 91.31 180 GLU A C 1
ATOM 1346 O O . GLU A 1 180 ? -4.895 16.248 -4.384 1.00 91.31 180 GLU A O 1
ATOM 1351 N N . GLN A 1 181 ? -4.090 15.316 -2.514 1.00 89.25 181 GLN A N 1
ATOM 1352 C CA . GLN A 1 181 ? -5.160 14.325 -2.424 1.00 89.25 181 GLN A CA 1
ATOM 1353 C C . GLN A 1 181 ? -6.533 14.992 -2.260 1.00 89.25 181 GLN A C 1
ATOM 1355 O O . GLN A 1 181 ? -7.502 14.549 -2.874 1.00 89.25 181 GLN A O 1
ATOM 1360 N N . ASN A 1 182 ? -6.601 16.084 -1.492 1.00 89.88 182 ASN A N 1
ATOM 1361 C CA . ASN A 1 182 ? -7.809 16.895 -1.332 1.00 89.88 182 ASN A CA 1
ATOM 1362 C C . ASN A 1 182 ? -8.213 17.651 -2.611 1.00 89.88 182 ASN A C 1
ATOM 1364 O O . ASN A 1 182 ? -9.392 17.958 -2.772 1.00 89.88 182 ASN A O 1
ATOM 1368 N N . GLY A 1 183 ? -7.261 17.972 -3.494 1.00 86.88 183 GLY A N 1
ATOM 1369 C CA . GLY A 1 183 ? -7.541 18.576 -4.800 1.00 86.88 183 GLY A CA 1
ATOM 1370 C C . GLY A 1 183 ? -7.975 17.561 -5.862 1.00 86.88 183 GLY A C 1
ATOM 1371 O O . GLY A 1 183 ? -8.743 17.898 -6.761 1.00 86.88 183 GLY A O 1
ATOM 1372 N N . ARG A 1 184 ? -7.500 16.314 -5.756 1.00 85.50 184 ARG A N 1
ATOM 1373 C CA . ARG A 1 184 ? -7.710 15.256 -6.759 1.00 85.50 184 ARG A CA 1
ATOM 1374 C C . ARG A 1 184 ? -8.953 14.406 -6.523 1.00 85.50 184 ARG A C 1
ATOM 1376 O O . ARG A 1 184 ? -9.532 13.913 -7.489 1.00 85.50 184 ARG A O 1
ATOM 1383 N N . TYR A 1 185 ? -9.356 14.212 -5.270 1.00 84.75 185 TYR A N 1
ATOM 1384 C CA . TYR A 1 185 ? -10.444 13.301 -4.917 1.00 84.75 185 TYR A CA 1
ATOM 1385 C C . TYR A 1 185 ? -11.530 13.971 -4.075 1.00 84.75 185 TYR A C 1
ATOM 1387 O O . TYR A 1 185 ? -11.309 14.981 -3.414 1.00 84.75 185 TYR A O 1
ATOM 1395 N N . HIS A 1 186 ? -12.723 13.372 -4.083 1.00 85.38 186 HIS A N 1
ATOM 1396 C CA . HIS A 1 186 ? -13.874 13.865 -3.320 1.00 85.38 186 HIS A CA 1
ATOM 1397 C C . HIS A 1 186 ? -13.768 13.592 -1.813 1.00 85.38 186 HIS A C 1
ATOM 1399 O O . HIS A 1 186 ? -14.390 14.297 -1.015 1.00 85.38 186 HIS A O 1
ATOM 1405 N N . GLN A 1 187 ? -12.978 12.589 -1.416 1.00 89.12 187 GLN A N 1
ATOM 1406 C CA . GLN A 1 187 ? -12.745 12.260 -0.014 1.00 89.12 187 GLN A CA 1
ATOM 1407 C C . GLN A 1 187 ? -12.037 13.404 0.720 1.00 89.12 187 GLN A C 1
ATOM 1409 O O . GLN A 1 187 ? -11.237 14.151 0.156 1.00 89.12 187 GLN A O 1
ATOM 1414 N N . ARG A 1 188 ? -12.303 13.519 2.025 1.00 92.38 188 ARG A N 1
ATOM 1415 C CA . ARG A 1 188 ? -11.688 14.545 2.875 1.00 92.38 188 ARG A CA 1
ATOM 1416 C C . ARG A 1 188 ? -10.475 13.977 3.596 1.00 92.38 188 ARG A C 1
ATOM 1418 O O . ARG A 1 188 ? -10.618 13.083 4.427 1.00 92.38 188 ARG A O 1
ATOM 1425 N N . VAL A 1 189 ? -9.295 14.517 3.315 1.00 93.50 189 VAL A N 1
ATOM 1426 C CA . VAL A 1 189 ? -8.025 14.100 3.917 1.00 93.50 189 VAL A CA 1
ATOM 1427 C C . VAL A 1 189 ? -7.573 15.125 4.950 1.00 93.50 189 VAL A C 1
ATOM 1429 O O . VAL A 1 189 ? -7.441 16.307 4.636 1.00 93.50 189 VAL A O 1
ATOM 1432 N N . PHE A 1 190 ? -7.328 14.668 6.177 1.00 95.19 190 PHE A N 1
ATOM 1433 C CA . PHE A 1 190 ? -6.854 15.482 7.294 1.00 95.19 190 PHE A CA 1
ATOM 1434 C C . PHE A 1 190 ? -5.457 15.057 7.750 1.00 95.19 190 PHE A C 1
ATOM 1436 O O . PHE A 1 190 ? -5.178 13.860 7.864 1.00 95.19 190 PHE A O 1
ATOM 1443 N N . HIS A 1 191 ? -4.618 16.033 8.103 1.00 94.19 191 HIS A N 1
ATOM 1444 C CA . HIS A 1 191 ? -3.327 15.817 8.759 1.00 94.19 191 HIS A CA 1
ATOM 1445 C C . HIS A 1 191 ? -3.357 16.442 10.160 1.00 94.19 191 HIS A C 1
ATOM 1447 O O . HIS A 1 191 ? -3.511 17.653 10.313 1.00 94.19 191 HIS A O 1
ATOM 1453 N N . LEU A 1 192 ? -3.274 15.604 11.197 1.00 93.31 192 LEU A N 1
ATOM 1454 C CA . LEU A 1 192 ? -3.526 16.000 12.584 1.00 93.31 192 LEU A CA 1
ATOM 1455 C C . LEU A 1 192 ? -2.278 15.858 13.456 1.00 93.31 192 LEU A C 1
ATOM 1457 O O . LEU A 1 192 ? -1.679 14.781 13.497 1.00 93.31 192 LEU A O 1
ATOM 1461 N N . ASN A 1 193 ? -1.954 16.906 14.218 1.00 91.31 193 ASN A N 1
ATOM 1462 C CA . ASN A 1 193 ? -0.885 16.896 15.210 1.00 91.31 193 ASN A CA 1
ATOM 1463 C C . ASN A 1 193 ? -1.358 16.345 16.563 1.00 91.31 193 ASN A C 1
ATOM 1465 O O . ASN A 1 193 ? -2.243 16.944 17.180 1.00 91.31 193 ASN A O 1
ATOM 1469 N N . PRO A 1 194 ? -0.761 15.259 17.084 1.00 87.56 194 PRO A N 1
ATOM 1470 C CA . PRO A 1 194 ? -1.097 14.738 18.403 1.00 87.56 194 PRO A CA 1
ATOM 1471 C C . PRO A 1 194 ? -0.400 15.453 19.566 1.00 87.56 194 PRO A C 1
ATOM 1473 O O . PRO A 1 194 ? -0.731 15.239 20.733 1.00 87.56 194 PRO A O 1
ATOM 1476 N N . GLY A 1 195 ? 0.567 16.317 19.273 1.00 83.12 195 GLY A N 1
ATOM 1477 C CA . GLY A 1 195 ? 1.493 16.852 20.253 1.00 83.12 195 GLY A CA 1
ATOM 1478 C C . GLY A 1 195 ? 2.397 15.757 20.821 1.00 83.12 195 GLY A C 1
ATOM 1479 O O . GLY A 1 195 ? 2.657 14.725 20.199 1.00 83.12 195 GLY A O 1
ATOM 1480 N N . LEU A 1 196 ? 2.907 15.985 22.031 1.00 74.00 196 LEU A N 1
ATOM 1481 C CA . LEU A 1 196 ? 3.704 14.981 22.726 1.00 74.00 196 LEU A CA 1
ATOM 1482 C C . LEU A 1 196 ? 2.772 13.958 23.383 1.00 74.00 196 LEU A C 1
ATOM 1484 O O . LEU A 1 196 ? 2.123 14.276 24.376 1.00 74.00 196 LEU A O 1
ATOM 1488 N N . VAL A 1 197 ? 2.736 12.738 22.845 1.00 67.88 197 VAL A N 1
ATOM 1489 C CA . VAL A 1 197 ? 1.912 11.645 23.381 1.00 67.88 197 VAL A CA 1
ATOM 1490 C C . VAL A 1 197 ? 2.764 10.622 24.122 1.00 67.88 197 VAL A C 1
ATOM 1492 O O . VAL A 1 197 ? 3.774 10.146 23.592 1.00 67.88 197 VAL A O 1
ATOM 1495 N N . ALA A 1 198 ? 2.332 10.251 25.326 1.00 62.47 198 ALA A N 1
ATOM 1496 C CA . ALA A 1 198 ? 2.931 9.188 26.124 1.00 62.47 198 ALA A CA 1
ATOM 1497 C C . ALA A 1 198 ? 2.609 7.817 25.497 1.00 62.47 198 ALA A C 1
ATOM 1499 O O . ALA A 1 198 ? 1.617 7.176 25.826 1.00 62.47 198 ALA A O 1
ATOM 1500 N N . SER A 1 199 ? 3.417 7.377 24.529 1.00 56.91 199 SER A N 1
ATOM 1501 C CA . SER A 1 199 ? 3.247 6.083 23.853 1.00 56.91 199 SER A CA 1
ATOM 1502 C C . SER A 1 199 ? 4.527 5.250 23.880 1.00 56.91 199 SER A C 1
ATOM 1504 O O . SER A 1 199 ? 5.636 5.788 23.943 1.00 56.91 199 SER A O 1
ATOM 1506 N N . GLU A 1 200 ? 4.374 3.925 23.785 1.00 51.78 200 GLU A N 1
ATOM 1507 C CA . GLU A 1 200 ? 5.485 2.960 23.754 1.00 51.78 200 GLU A CA 1
ATOM 1508 C C . GLU A 1 200 ? 6.520 3.267 22.658 1.00 51.78 200 GLU A C 1
ATOM 1510 O O . GLU A 1 200 ? 7.714 3.041 22.858 1.00 51.78 200 GLU A O 1
ATOM 1515 N N . THR A 1 201 ? 6.087 3.873 21.545 1.00 49.69 201 THR A N 1
ATOM 1516 C CA . THR A 1 201 ? 6.937 4.341 20.437 1.00 49.69 201 THR A CA 1
ATOM 1517 C C . THR A 1 201 ? 8.078 5.250 20.909 1.00 49.69 201 THR A C 1
ATOM 1519 O O . THR A 1 201 ? 9.159 5.243 20.324 1.00 49.69 201 THR A O 1
ATOM 1522 N N . PHE A 1 202 ? 7.877 5.998 21.998 1.00 47.78 202 PHE A N 1
ATOM 1523 C CA . PHE A 1 202 ? 8.878 6.903 22.571 1.00 47.78 202 PHE A CA 1
ATOM 1524 C C . PHE A 1 202 ? 9.546 6.372 23.845 1.00 47.78 202 PHE A C 1
ATOM 1526 O O . PHE A 1 202 ? 10.531 6.951 24.300 1.00 47.78 202 PHE A O 1
ATOM 1533 N N . LEU A 1 203 ? 9.049 5.263 24.402 1.00 42.97 203 LEU A N 1
ATOM 1534 C CA . LEU A 1 203 ? 9.660 4.575 25.544 1.00 42.97 203 LEU A CA 1
ATOM 1535 C C . LEU A 1 203 ? 10.731 3.564 25.106 1.00 42.97 203 LEU A C 1
ATOM 1537 O O . LEU A 1 203 ? 11.704 3.371 25.845 1.00 42.97 203 LEU A O 1
ATOM 1541 N N . TYR A 1 204 ? 10.572 2.986 23.906 1.00 41.06 204 TYR A N 1
ATOM 1542 C CA . TYR A 1 204 ? 11.431 1.928 23.352 1.00 41.06 204 TYR A CA 1
ATOM 1543 C C . TYR A 1 204 ? 12.070 2.258 21.986 1.00 41.06 204 TYR A C 1
ATOM 1545 O O . TYR A 1 204 ? 12.901 1.490 21.506 1.00 41.06 204 TYR A O 1
ATOM 1553 N N . GLY A 1 205 ? 11.725 3.388 21.355 1.00 42.78 205 GLY A N 1
ATOM 1554 C CA . GLY A 1 205 ? 12.362 3.843 20.112 1.00 42.78 205 GLY A CA 1
ATOM 1555 C C . GLY A 1 205 ? 13.795 4.353 20.328 1.00 42.78 205 GLY A C 1
ATOM 1556 O O . GLY A 1 205 ? 14.070 5.027 21.322 1.00 42.78 205 GLY A O 1
ATOM 1557 N N . GLN A 1 206 ? 14.699 4.061 19.383 1.00 47.44 206 GLN A N 1
ATOM 1558 C CA . GLN A 1 206 ? 16.100 4.514 19.341 1.00 47.44 206 GLN A CA 1
ATOM 1559 C C . GLN A 1 206 ? 16.220 6.040 19.119 1.00 47.44 206 GLN A C 1
ATOM 1561 O O . GLN A 1 206 ? 16.786 6.496 18.128 1.00 47.44 206 GLN A O 1
ATOM 1566 N N . LEU A 1 207 ? 15.670 6.865 20.012 1.00 50.59 207 LEU A N 1
ATOM 1567 C CA . LEU A 1 207 ? 15.917 8.306 19.972 1.00 50.59 207 LEU A CA 1
ATOM 1568 C C . LEU A 1 207 ? 17.390 8.572 20.330 1.00 50.59 207 LEU A C 1
ATOM 1570 O O . LEU A 1 207 ? 17.863 8.036 21.339 1.00 50.59 207 LEU A O 1
ATOM 1574 N N . PRO A 1 208 ? 18.125 9.393 19.553 1.00 49.12 208 PRO A N 1
ATOM 1575 C CA . PRO A 1 208 ? 19.527 9.665 19.838 1.00 49.12 208 PRO A CA 1
ATOM 1576 C C . PRO A 1 208 ? 19.690 10.304 21.221 1.00 49.12 208 PRO A C 1
ATOM 1578 O O . PRO A 1 208 ? 18.879 11.130 21.652 1.00 49.12 208 PRO A O 1
ATOM 1581 N N . PHE A 1 209 ? 20.755 9.940 21.932 1.00 44.09 209 PHE A N 1
ATOM 1582 C CA . PHE A 1 209 ? 21.149 10.650 23.146 1.00 44.09 209 PHE A CA 1
ATOM 1583 C C . PHE A 1 209 ? 21.519 12.109 22.788 1.00 44.09 209 PHE A C 1
ATOM 1585 O O . PHE A 1 209 ? 22.268 12.295 21.826 1.00 44.09 209 PHE A O 1
ATOM 1592 N N . PRO A 1 210 ? 21.029 13.139 23.519 1.00 44.66 210 PRO A N 1
ATOM 1593 C CA . PRO A 1 210 ? 20.283 13.084 24.784 1.00 44.66 210 PRO A CA 1
ATOM 1594 C C . PRO A 1 210 ? 18.744 13.227 24.677 1.00 44.66 210 PRO A C 1
ATOM 1596 O O . PRO A 1 210 ? 18.088 13.257 25.722 1.00 44.66 210 PRO A O 1
ATOM 1599 N N . ILE A 1 211 ? 18.130 13.278 23.478 1.00 52.84 211 ILE A N 1
ATOM 1600 C CA . ILE A 1 211 ? 16.654 13.393 23.329 1.00 52.84 211 ILE A CA 1
ATOM 1601 C C . ILE A 1 211 ? 15.940 12.275 24.071 1.00 52.84 211 ILE A C 1
ATOM 1603 O O . ILE A 1 211 ? 14.944 12.541 24.733 1.00 52.84 211 ILE A O 1
ATOM 1607 N N . GLY A 1 212 ? 16.429 11.035 23.988 1.00 52.06 212 GLY A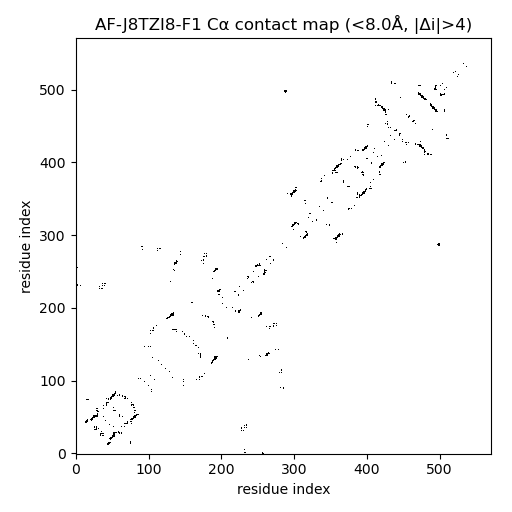 N 1
ATOM 1608 C CA . GLY A 1 212 ? 15.782 9.905 24.662 1.00 52.06 212 GLY A CA 1
ATOM 1609 C C . GLY A 1 212 ? 15.605 10.126 26.172 1.00 52.06 212 GLY A C 1
ATOM 1610 O O . GLY A 1 212 ? 14.575 9.759 26.732 1.00 52.06 212 GLY A O 1
ATOM 1611 N N . ILE A 1 213 ? 16.562 10.800 26.822 1.00 51.97 213 ILE A N 1
ATOM 1612 C CA . ILE A 1 213 ? 16.515 11.122 28.255 1.00 51.97 213 ILE A CA 1
ATOM 1613 C C . ILE A 1 213 ? 15.639 12.351 28.504 1.00 51.97 213 ILE A C 1
ATOM 1615 O O . ILE A 1 213 ? 14.705 12.281 29.302 1.00 51.97 213 ILE A O 1
ATOM 1619 N N . ALA A 1 214 ? 15.879 13.451 27.783 1.00 49.22 214 ALA A N 1
ATOM 1620 C CA . ALA A 1 214 ? 15.103 14.685 27.927 1.00 49.22 214 ALA A CA 1
ATOM 1621 C C . ALA A 1 214 ? 13.608 14.468 27.635 1.00 49.22 214 ALA A C 1
ATOM 1623 O O . ALA A 1 214 ? 12.745 15.037 28.297 1.00 49.22 214 ALA A O 1
ATOM 1624 N N . ARG A 1 215 ? 13.288 13.587 26.683 1.00 51.66 215 ARG A N 1
ATOM 1625 C CA . ARG A 1 215 ? 11.920 13.264 26.285 1.00 51.66 215 ARG A CA 1
ATOM 1626 C C . ARG A 1 215 ? 11.271 12.205 27.169 1.00 51.66 215 ARG A C 1
ATOM 1628 O O . ARG A 1 215 ? 10.074 12.308 27.385 1.00 51.66 215 ARG A O 1
ATOM 1635 N N . ARG A 1 216 ? 12.022 11.261 27.758 1.00 51.19 216 ARG A N 1
ATOM 1636 C CA . ARG A 1 216 ? 11.513 10.428 28.871 1.00 51.19 216 ARG A CA 1
ATOM 1637 C C . ARG A 1 216 ? 11.104 11.292 30.063 1.00 51.19 216 ARG A C 1
ATOM 1639 O O . ARG A 1 216 ? 10.042 11.068 30.631 1.00 51.19 216 ARG A O 1
ATOM 1646 N N . ILE A 1 217 ? 11.901 12.312 30.385 1.00 51.34 217 ILE A N 1
ATOM 1647 C CA . ILE A 1 217 ? 11.572 13.297 31.425 1.00 51.34 217 ILE A CA 1
ATOM 1648 C C . ILE A 1 217 ? 10.360 14.148 31.002 1.00 51.34 217 ILE A C 1
ATOM 1650 O O . ILE A 1 217 ? 9.458 14.352 31.806 1.00 51.34 217 ILE A O 1
ATOM 1654 N N . ALA A 1 218 ? 10.276 14.580 29.738 1.00 51.00 218 ALA A N 1
ATOM 1655 C CA . ALA A 1 218 ? 9.139 15.355 29.225 1.00 51.00 218 ALA A CA 1
ATOM 1656 C C . ALA A 1 218 ? 7.831 14.547 29.084 1.00 51.00 218 ALA A C 1
ATOM 1658 O O . ALA A 1 218 ? 6.755 15.123 29.187 1.00 51.00 218 ALA A O 1
ATOM 1659 N N . ILE A 1 219 ? 7.905 13.228 28.865 1.00 51.44 219 ILE A N 1
ATOM 1660 C CA . ILE A 1 219 ? 6.748 12.315 28.882 1.00 51.44 219 ILE A CA 1
ATOM 1661 C C . ILE A 1 219 ? 6.254 12.088 30.317 1.00 51.44 219 ILE A C 1
ATOM 1663 O O . ILE A 1 219 ? 5.057 11.940 30.527 1.00 51.44 219 ILE A O 1
ATOM 1667 N N . MET A 1 220 ? 7.156 12.113 31.306 1.00 48.53 220 MET A N 1
ATOM 1668 C CA . MET A 1 220 ? 6.797 12.124 32.732 1.00 48.53 220 MET A CA 1
ATOM 1669 C C . MET A 1 220 ? 6.348 13.508 33.234 1.00 48.53 220 MET A C 1
ATOM 1671 O O . MET A 1 220 ? 5.909 13.633 34.377 1.00 48.53 220 MET A O 1
ATOM 1675 N N . ALA A 1 221 ? 6.442 14.552 32.404 1.00 50.66 221 ALA A N 1
ATOM 1676 C CA . ALA A 1 221 ? 5.926 15.873 32.729 1.00 50.66 221 ALA A CA 1
ATOM 1677 C C . ALA A 1 221 ? 4.412 15.947 32.432 1.00 50.66 221 ALA A C 1
ATOM 1679 O O . ALA A 1 221 ? 3.958 15.393 31.430 1.00 50.66 221 ALA A O 1
ATOM 1680 N N . PRO A 1 222 ? 3.625 16.709 33.214 1.00 51.97 222 PRO A N 1
ATOM 1681 C CA . PRO A 1 222 ? 2.162 16.827 33.074 1.00 51.97 222 PRO A CA 1
ATOM 1682 C C . PRO A 1 222 ? 1.667 17.448 31.748 1.00 51.97 222 PRO A C 1
ATOM 1684 O O . PRO A 1 222 ? 0.474 17.679 31.580 1.00 51.97 222 PRO A O 1
ATOM 1687 N N . ALA A 1 223 ? 2.568 17.748 30.807 1.00 54.50 223 ALA A N 1
ATOM 1688 C CA . ALA A 1 223 ? 2.257 18.264 29.475 1.00 54.50 223 ALA A CA 1
ATOM 1689 C C . ALA A 1 223 ? 2.129 17.163 28.400 1.00 54.50 223 ALA A C 1
ATOM 1691 O O . ALA A 1 223 ? 1.746 17.472 27.267 1.00 54.50 223 ALA A O 1
ATOM 1692 N N . ALA A 1 224 ? 2.472 15.909 28.718 1.00 58.19 224 ALA A N 1
ATOM 1693 C CA . ALA A 1 224 ? 2.286 14.778 27.816 1.00 58.19 224 ALA A CA 1
ATOM 1694 C C . ALA A 1 224 ? 0.817 14.341 27.787 1.00 58.19 224 ALA A C 1
ATOM 1696 O O . ALA A 1 224 ? 0.148 14.273 28.813 1.00 58.19 224 ALA A O 1
ATOM 1697 N N . VAL A 1 225 ? 0.314 14.065 26.590 1.00 70.50 225 VAL A N 1
ATOM 1698 C CA . VAL A 1 225 ? -1.077 13.681 26.355 1.00 70.50 225 VAL A CA 1
ATOM 1699 C C . VAL A 1 225 ? -1.170 12.159 26.352 1.00 70.50 225 VAL A C 1
ATOM 1701 O O . VAL A 1 225 ? -0.338 11.495 25.727 1.00 70.50 225 VAL A O 1
ATOM 1704 N N . GLU A 1 226 ? -2.174 11.590 27.013 1.00 80.56 226 GLU A N 1
ATOM 1705 C CA . GLU A 1 226 ? -2.417 10.153 26.917 1.00 80.56 226 GLU A CA 1
ATOM 1706 C C . GLU A 1 226 ? -3.021 9.791 25.548 1.00 80.56 226 GLU A C 1
ATOM 1708 O O . GLU A 1 226 ? -3.806 10.561 24.984 1.00 80.56 226 GLU A O 1
ATOM 1713 N N . PRO A 1 227 ? -2.685 8.622 24.972 1.00 81.38 227 PRO A N 1
ATOM 1714 C CA . PRO A 1 227 ? -3.257 8.198 23.698 1.00 81.38 227 PRO A CA 1
ATOM 1715 C C . PRO A 1 227 ? -4.791 8.179 23.685 1.00 81.38 227 PRO A C 1
ATOM 1717 O O . PRO A 1 227 ? -5.390 8.546 22.674 1.00 81.38 227 PRO A O 1
ATOM 1720 N N . ASP A 1 228 ? -5.416 7.794 24.803 1.00 83.06 228 ASP A N 1
ATOM 1721 C CA . ASP A 1 228 ? -6.872 7.797 24.947 1.00 83.06 228 ASP A CA 1
ATOM 1722 C C . ASP A 1 228 ? -7.443 9.217 24.907 1.00 83.06 228 ASP A C 1
ATOM 1724 O O . ASP A 1 228 ? -8.417 9.452 24.191 1.00 83.06 228 ASP A O 1
ATOM 1728 N N . ASP A 1 229 ? -6.814 10.189 25.567 1.00 84.19 229 ASP A N 1
ATOM 1729 C CA . ASP A 1 229 ? -7.255 11.588 25.533 1.00 84.19 229 ASP A CA 1
ATOM 1730 C C . ASP A 1 229 ? -7.196 12.176 24.123 1.00 84.19 229 ASP A C 1
ATOM 1732 O O . ASP A 1 229 ? -8.130 12.847 23.679 1.00 84.19 229 ASP A O 1
ATOM 1736 N N . TYR A 1 230 ? -6.109 11.917 23.388 1.00 88.94 230 TYR A N 1
ATOM 1737 C CA . TYR A 1 230 ? -5.992 12.431 22.026 1.00 88.94 230 TYR A CA 1
ATOM 1738 C C . TYR A 1 230 ? -6.956 11.745 21.056 1.00 88.94 230 TYR A C 1
ATOM 1740 O O . TYR A 1 230 ? -7.428 12.386 20.122 1.00 88.94 230 TYR A O 1
ATOM 1748 N N . ALA A 1 231 ? -7.293 10.472 21.274 1.00 91.38 231 ALA A N 1
ATOM 1749 C CA . ALA A 1 231 ? -8.127 9.702 20.357 1.00 91.38 231 ALA A CA 1
ATOM 1750 C C . ALA A 1 231 ? -9.553 10.255 20.158 1.00 91.38 231 ALA A C 1
ATOM 1752 O O . ALA A 1 231 ? -10.183 9.887 19.170 1.00 91.38 231 ALA A O 1
ATOM 1753 N N . ASP A 1 232 ? -10.055 11.163 21.007 1.00 91.38 232 ASP A N 1
ATOM 1754 C CA . ASP A 1 232 ? -11.311 11.883 20.722 1.00 91.38 232 ASP A CA 1
ATOM 1755 C C . ASP A 1 232 ? -11.194 12.790 19.485 1.00 91.38 232 ASP A C 1
ATOM 1757 O O . ASP A 1 232 ? -12.169 12.973 18.764 1.00 91.38 232 ASP A O 1
ATOM 1761 N N . VAL A 1 233 ? -10.005 13.321 19.191 1.00 92.38 233 VAL A N 1
ATOM 1762 C CA . VAL A 1 233 ? -9.772 14.210 18.046 1.00 92.38 233 VAL A CA 1
ATOM 1763 C C . VAL A 1 233 ? -10.027 13.506 16.702 1.00 92.38 233 VAL A C 1
ATOM 1765 O O . VAL A 1 233 ? -10.887 13.975 15.958 1.00 92.38 233 VAL A O 1
ATOM 1768 N N . PRO A 1 234 ? -9.370 12.377 16.358 1.00 93.69 234 PRO A N 1
ATOM 1769 C CA . PRO A 1 234 ? -9.655 11.678 15.106 1.00 93.69 234 PRO A CA 1
ATOM 1770 C C . PRO A 1 234 ? -11.089 11.126 15.043 1.00 93.69 234 PRO A C 1
ATOM 1772 O O . PRO A 1 234 ? -11.671 11.098 13.962 1.00 93.69 234 PRO A O 1
ATOM 1775 N N . VAL A 1 235 ? -11.695 10.738 16.175 1.00 94.00 235 VAL A N 1
ATOM 1776 C CA . VAL A 1 235 ? -13.111 10.319 16.211 1.00 94.00 235 VAL A CA 1
ATOM 1777 C C . VAL A 1 235 ? -14.023 11.490 15.841 1.00 94.00 235 VAL A C 1
ATOM 1779 O O . VAL A 1 235 ? -14.924 11.336 15.020 1.00 94.00 235 VAL A O 1
ATOM 1782 N N . PHE A 1 236 ? -13.766 12.674 16.396 1.00 93.00 236 PHE A N 1
ATOM 1783 C CA . PHE A 1 236 ? -14.519 13.882 16.081 1.00 93.00 236 PHE A CA 1
ATOM 1784 C C . PHE A 1 236 ? -14.366 14.294 14.621 1.00 93.00 236 PHE A C 1
ATOM 1786 O O . PHE A 1 236 ? -15.371 14.546 13.968 1.00 93.00 236 PHE A O 1
ATOM 1793 N N . VAL A 1 237 ? -13.145 14.298 14.080 1.00 93.31 237 VAL A N 1
ATOM 1794 C CA . VAL A 1 237 ? -12.898 14.637 12.666 1.00 93.31 237 VAL A CA 1
ATOM 1795 C C . VAL A 1 237 ? -13.639 13.687 11.727 1.00 93.31 237 VAL A C 1
ATOM 1797 O O . VAL A 1 237 ? -14.246 14.130 10.757 1.00 93.31 237 VAL A O 1
ATOM 1800 N N . ALA A 1 238 ? -13.643 12.389 12.026 1.00 93.06 238 ALA A N 1
ATOM 1801 C CA . ALA A 1 238 ? -14.372 11.408 11.230 1.00 93.06 238 ALA A CA 1
ATOM 1802 C C . ALA A 1 238 ? -15.898 11.576 11.320 1.00 93.06 238 ALA A C 1
ATOM 1804 O O . ALA A 1 238 ? -16.606 11.246 10.369 1.00 93.06 238 ALA A O 1
ATOM 1805 N N . MET A 1 239 ? -16.413 12.068 12.452 1.00 91.25 239 MET A N 1
ATOM 1806 C CA . MET A 1 239 ? -17.854 12.182 12.689 1.00 91.25 239 MET A CA 1
ATOM 1807 C C . MET A 1 239 ? -18.452 13.525 12.293 1.00 91.25 239 MET A C 1
ATOM 1809 O O . MET A 1 239 ? -19.609 13.580 11.881 1.00 91.25 239 MET A O 1
ATOM 1813 N N . PHE A 1 240 ? -17.654 14.581 12.379 1.00 91.62 240 PHE A N 1
ATOM 1814 C CA . PHE A 1 240 ? -18.029 15.954 12.079 1.00 91.62 240 PHE A CA 1
ATOM 1815 C C . PHE A 1 240 ? -17.006 16.594 11.126 1.00 91.62 240 PHE A C 1
ATOM 1817 O O . PHE A 1 240 ? -16.401 17.618 11.461 1.00 91.62 240 PHE A O 1
ATOM 1824 N N . PRO A 1 241 ? -16.778 16.011 9.933 1.00 91.12 241 PRO A N 1
ATOM 1825 C CA . PRO A 1 241 ? -15.707 16.457 9.046 1.00 91.12 241 PRO A CA 1
ATOM 1826 C C . PRO A 1 241 ? -15.897 17.895 8.555 1.00 91.12 241 PRO A C 1
ATOM 1828 O O . PRO A 1 241 ? -14.921 18.622 8.418 1.00 91.12 241 PRO A O 1
ATOM 1831 N N . GLU A 1 242 ? -17.137 18.338 8.344 1.00 90.50 242 GLU A N 1
ATOM 1832 C CA . GLU A 1 242 ? -17.443 19.712 7.921 1.00 90.50 242 GLU A CA 1
ATOM 1833 C C . GLU A 1 242 ? -17.130 20.736 9.018 1.00 90.50 242 GLU A C 1
ATOM 1835 O O . GLU A 1 242 ? -16.615 21.821 8.746 1.00 90.50 242 GLU A O 1
ATOM 1840 N N . GLU A 1 243 ? -17.392 20.389 10.281 1.00 89.44 243 GLU A N 1
ATOM 1841 C CA . GLU A 1 243 ? -17.043 21.251 11.407 1.00 89.44 243 GLU A CA 1
ATOM 1842 C C . GLU A 1 243 ? -15.527 21.297 11.619 1.00 89.44 243 GLU A C 1
ATOM 1844 O O . GLU A 1 243 ? -14.968 22.378 11.814 1.00 89.44 243 GLU A O 1
ATOM 1849 N N . ALA A 1 244 ? -14.853 20.148 11.516 1.00 88.00 244 ALA A N 1
ATOM 1850 C CA . ALA A 1 244 ? -13.397 20.077 11.555 1.00 88.00 244 ALA A CA 1
ATOM 1851 C C . ALA A 1 244 ? -12.755 20.905 10.428 1.00 88.00 244 ALA A C 1
ATOM 1853 O O . ALA A 1 244 ? -11.792 21.633 10.660 1.00 88.00 244 ALA A O 1
ATOM 1854 N N . GLU A 1 245 ? -13.315 20.851 9.221 1.00 88.19 245 GLU A N 1
ATOM 1855 C CA . GLU A 1 245 ? -12.871 21.636 8.071 1.00 88.19 245 GLU A CA 1
ATOM 1856 C C . GLU A 1 245 ? -13.085 23.142 8.272 1.00 88.19 245 GLU A C 1
ATOM 1858 O O . GLU A 1 245 ? -12.178 23.931 8.004 1.00 88.19 245 GLU A O 1
ATOM 1863 N N . ARG A 1 246 ? -14.234 23.549 8.826 1.00 86.19 246 ARG A N 1
ATOM 1864 C CA . ARG A 1 246 ? -14.509 24.953 9.171 1.00 86.19 246 ARG A CA 1
ATOM 1865 C C . ARG A 1 246 ? -13.489 25.515 10.165 1.00 86.19 246 ARG A C 1
ATOM 1867 O O . ARG A 1 246 ? -13.148 26.693 10.088 1.00 86.19 246 ARG A O 1
ATOM 1874 N N . ILE A 1 247 ? -13.033 24.691 11.108 1.00 79.25 247 ILE A N 1
ATOM 1875 C CA . ILE A 1 247 ? -12.034 25.070 12.118 1.00 79.25 247 ILE A CA 1
ATOM 1876 C C . ILE A 1 247 ? -10.620 25.097 11.519 1.00 79.25 247 ILE A C 1
ATOM 1878 O O . ILE A 1 247 ? -9.831 25.976 11.856 1.00 79.25 247 ILE A O 1
ATOM 1882 N N . GLY A 1 248 ? -10.302 24.130 10.659 1.00 70.56 248 GLY A N 1
ATOM 1883 C CA . GLY A 1 248 ? -8.943 23.835 10.212 1.00 70.56 248 GLY A CA 1
ATOM 1884 C C . GLY A 1 248 ? -8.573 24.268 8.803 1.00 70.56 248 GLY A C 1
ATOM 1885 O O . GLY A 1 248 ? -7.537 23.793 8.353 1.00 70.56 248 GLY A O 1
ATOM 1886 N N . GLN A 1 249 ? -9.417 25.048 8.111 1.00 67.56 249 GLN A N 1
ATOM 1887 C CA . GLN A 1 249 ? -9.262 25.578 6.737 1.00 67.56 249 GLN A CA 1
ATOM 1888 C C . GLN A 1 249 ? -8.075 24.981 5.960 1.00 67.56 249 GLN A C 1
ATOM 1890 O O . GLN A 1 249 ? -6.943 25.384 6.147 1.00 67.56 249 GLN A O 1
ATOM 1895 N N . GLY A 1 250 ? -8.302 23.977 5.113 1.00 66.81 250 GLY A N 1
ATOM 1896 C CA . GLY A 1 250 ? -7.204 23.224 4.478 1.00 66.81 250 GLY A CA 1
ATOM 1897 C C . GLY A 1 250 ? -6.855 21.907 5.178 1.00 66.81 250 GLY A C 1
ATOM 1898 O O . GLY A 1 250 ? -6.037 21.154 4.668 1.00 66.81 250 GLY A O 1
ATOM 1899 N N . ARG A 1 251 ? -7.552 21.569 6.275 1.00 89.44 251 ARG A N 1
ATOM 1900 C CA . ARG A 1 251 ? -7.578 20.224 6.894 1.00 89.44 251 ARG A CA 1
ATOM 1901 C C . ARG A 1 251 ? -6.249 19.806 7.557 1.00 89.44 251 ARG A C 1
ATOM 1903 O O . ARG A 1 251 ? -6.041 18.626 7.844 1.00 89.44 251 ARG A O 1
ATOM 1910 N N . LEU A 1 252 ? -5.392 20.779 7.872 1.00 92.88 252 LEU A N 1
ATOM 1911 C CA . LEU A 1 252 ? -4.177 20.627 8.677 1.00 92.88 252 LEU A CA 1
ATOM 1912 C C . LEU A 1 252 ? -4.425 21.230 10.068 1.00 92.88 252 LEU A C 1
ATOM 1914 O O . LEU A 1 252 ? -4.794 22.400 10.186 1.00 92.88 252 LEU A O 1
ATOM 1918 N N . LEU A 1 253 ? -4.266 20.426 11.123 1.00 91.56 253 LEU A N 1
ATOM 1919 C CA . LEU A 1 253 ? -4.656 20.806 12.487 1.00 91.56 253 LEU A CA 1
ATOM 1920 C C . LEU A 1 253 ? -3.556 20.520 13.514 1.00 91.56 253 LEU A C 1
ATOM 1922 O O . LEU A 1 253 ? -2.957 19.444 13.519 1.00 91.56 253 LEU A O 1
ATOM 1926 N N . ASP A 1 254 ? -3.327 21.463 14.430 1.00 89.44 254 ASP A N 1
ATOM 1927 C CA . ASP A 1 254 ? -2.355 21.329 15.515 1.00 89.44 254 ASP A CA 1
ATOM 1928 C C . ASP A 1 254 ? -2.892 20.519 16.716 1.00 89.44 254 ASP A C 1
ATOM 1930 O O . ASP A 1 254 ? -4.039 20.066 16.766 1.00 89.44 254 ASP A O 1
ATOM 1934 N N . LYS A 1 255 ? -2.048 20.377 17.746 1.00 84.94 255 LYS A N 1
ATOM 1935 C CA . LYS A 1 255 ? -2.372 19.669 18.998 1.00 84.94 255 LYS A CA 1
ATOM 1936 C C . LYS A 1 255 ? -3.520 20.299 19.795 1.00 84.94 255 LYS A C 1
ATOM 1938 O O . LYS A 1 255 ? -4.062 19.663 20.699 1.00 84.94 255 LYS A O 1
ATOM 1943 N N . ASN A 1 256 ? -3.847 21.555 19.509 1.00 84.75 256 ASN A N 1
ATOM 1944 C CA . ASN A 1 256 ? -4.931 22.310 20.122 1.00 84.75 256 ASN A CA 1
ATOM 1945 C C . ASN A 1 256 ? -6.178 22.343 19.229 1.00 84.75 256 ASN A C 1
ATOM 1947 O O . ASN A 1 256 ? -7.123 23.066 19.549 1.00 84.75 256 ASN A O 1
ATOM 1951 N N . PHE A 1 257 ? -6.193 21.558 18.145 1.00 87.44 257 PHE A N 1
ATOM 1952 C CA . PHE A 1 257 ? -7.266 21.535 17.160 1.00 87.44 257 PHE A CA 1
ATOM 1953 C C . PHE A 1 257 ? -7.479 22.905 16.490 1.00 87.44 257 PHE A C 1
ATOM 1955 O O . PHE A 1 257 ? -8.611 23.316 16.235 1.00 87.44 257 PHE A O 1
ATOM 1962 N N . ALA A 1 258 ? -6.385 23.634 16.258 1.00 87.38 258 ALA A N 1
ATOM 1963 C CA . ALA A 1 258 ? -6.349 24.889 15.517 1.00 87.38 258 ALA A CA 1
ATOM 1964 C C . ALA A 1 258 ? -5.734 24.682 14.128 1.00 87.38 258 ALA A C 1
ATOM 1966 O O . ALA A 1 258 ? -4.915 23.783 13.938 1.00 87.38 258 ALA A O 1
ATOM 1967 N N . HIS A 1 259 ? -6.135 25.516 13.168 1.00 90.12 259 HIS A N 1
ATOM 1968 C CA . HIS A 1 259 ? -5.582 25.515 11.817 1.00 90.12 259 HIS A CA 1
ATOM 1969 C C . HIS A 1 259 ? -4.058 25.715 11.819 1.00 90.12 259 HIS A C 1
ATOM 1971 O O . HIS A 1 259 ? -3.526 26.505 12.603 1.00 90.12 259 HIS A O 1
ATOM 1977 N N . VAL A 1 260 ? -3.385 25.001 10.917 1.00 90.56 260 VAL A N 1
ATOM 1978 C CA . VAL A 1 260 ? -1.956 25.126 10.641 1.00 90.56 260 VAL A CA 1
ATOM 1979 C C . VAL A 1 260 ? -1.765 25.337 9.148 1.00 90.56 260 VAL A C 1
ATOM 1981 O O . VAL A 1 260 ? -2.202 24.507 8.351 1.00 90.56 260 VAL A O 1
ATOM 1984 N N . ASP A 1 261 ? -1.069 26.411 8.782 1.00 90.19 261 ASP A N 1
ATOM 1985 C CA . ASP A 1 261 ? -0.629 26.600 7.406 1.00 90.19 261 ASP A CA 1
ATOM 1986 C C . ASP A 1 261 ? 0.386 25.506 7.026 1.00 90.19 261 ASP A C 1
ATOM 1988 O O . ASP A 1 261 ? 1.291 25.207 7.815 1.00 90.19 261 ASP A O 1
ATOM 1992 N N . PRO A 1 262 ? 0.286 24.914 5.824 1.00 87.81 262 PRO A N 1
ATOM 1993 C CA . PRO A 1 262 ? 1.298 23.984 5.336 1.00 87.81 262 PRO A CA 1
ATOM 1994 C C . PRO A 1 262 ? 2.665 24.669 5.250 1.00 87.81 262 PRO A C 1
ATOM 1996 O O . PRO A 1 262 ? 2.757 25.873 4.988 1.00 87.81 262 PRO A O 1
ATOM 1999 N N . GLY A 1 263 ? 3.737 23.894 5.430 1.00 85.81 263 GLY A N 1
ATOM 2000 C CA . GLY A 1 263 ? 5.105 24.394 5.279 1.00 85.81 263 GLY A CA 1
ATOM 2001 C C . GLY A 1 263 ? 5.344 25.044 3.909 1.00 85.81 263 GLY A C 1
ATOM 2002 O O . GLY A 1 263 ? 4.766 24.613 2.911 1.00 85.81 263 GLY A O 1
ATOM 2003 N N . LYS A 1 264 ? 6.216 26.063 3.840 1.00 88.44 264 LYS A N 1
ATOM 2004 C CA . LYS A 1 264 ? 6.493 26.827 2.603 1.00 88.44 264 LYS A CA 1
ATOM 2005 C C . LYS A 1 264 ? 6.814 25.928 1.411 1.00 88.44 264 LYS A C 1
ATOM 2007 O O . LYS A 1 264 ? 6.337 26.184 0.314 1.00 88.44 264 LYS A O 1
ATOM 2012 N N . TRP A 1 265 ? 7.582 24.865 1.639 1.00 91.06 265 TRP A N 1
ATOM 2013 C CA . TRP A 1 265 ? 7.950 23.919 0.592 1.00 91.06 265 TRP A CA 1
ATOM 2014 C C . TRP A 1 265 ? 6.735 23.186 -0.003 1.00 91.06 265 TRP A C 1
ATOM 2016 O O . TRP A 1 265 ? 6.631 23.065 -1.219 1.00 91.06 265 TRP A O 1
ATOM 2026 N N . ALA A 1 266 ? 5.782 22.766 0.837 1.00 90.81 266 ALA A N 1
ATOM 2027 C CA . ALA A 1 266 ? 4.563 22.065 0.420 1.00 90.81 266 ALA A CA 1
ATOM 2028 C C . ALA A 1 266 ? 3.515 22.991 -0.232 1.00 90.81 266 ALA A C 1
ATOM 2030 O O . ALA A 1 266 ? 2.586 22.519 -0.890 1.00 90.81 266 ALA A O 1
ATOM 2031 N N . GLN A 1 267 ? 3.644 24.311 -0.063 1.00 91.06 267 GLN A N 1
ATOM 2032 C CA . GLN A 1 267 ? 2.793 25.294 -0.742 1.00 91.06 267 GLN A CA 1
ATOM 2033 C C . GLN A 1 267 ? 3.118 25.422 -2.237 1.00 91.06 267 GLN A C 1
ATOM 2035 O O . GLN A 1 267 ? 2.242 25.822 -3.007 1.00 91.06 267 GLN A O 1
ATOM 2040 N N . ASP A 1 268 ? 4.323 25.040 -2.666 1.00 92.06 268 ASP A N 1
ATOM 2041 C CA . ASP A 1 268 ? 4.714 25.048 -4.076 1.00 92.06 268 ASP A CA 1
ATOM 2042 C C . ASP A 1 268 ? 4.035 23.902 -4.847 1.00 92.06 268 ASP A C 1
ATOM 2044 O O . ASP A 1 268 ? 4.121 22.732 -4.473 1.00 92.06 268 ASP A O 1
ATOM 2048 N N . GLU A 1 269 ? 3.335 24.241 -5.928 1.00 91.00 269 GLU A N 1
ATOM 2049 C CA . GLU A 1 269 ? 2.606 23.283 -6.762 1.00 91.00 269 GLU A CA 1
ATOM 2050 C C . GLU A 1 269 ? 3.527 22.320 -7.520 1.00 91.00 269 GLU A C 1
ATOM 2052 O O . GLU A 1 269 ? 3.184 21.147 -7.665 1.00 91.00 269 GLU A O 1
ATOM 2057 N N . MET A 1 270 ? 4.716 22.765 -7.940 1.00 88.88 270 MET A N 1
ATOM 2058 C CA . MET A 1 270 ? 5.668 21.894 -8.636 1.00 88.88 270 MET A CA 1
ATOM 2059 C C . MET A 1 270 ? 6.199 20.814 -7.694 1.00 88.88 270 MET A C 1
ATOM 2061 O O . MET A 1 270 ? 6.169 19.634 -8.035 1.00 88.88 270 MET A O 1
ATOM 2065 N N . HIS A 1 271 ? 6.597 21.194 -6.477 1.00 91.19 271 HIS A N 1
ATOM 2066 C CA . HIS A 1 271 ? 7.058 20.234 -5.471 1.00 91.19 271 HIS A CA 1
ATOM 2067 C C . HIS A 1 271 ? 5.975 19.216 -5.114 1.00 91.19 271 HIS A C 1
ATOM 2069 O O . HIS A 1 271 ? 6.251 18.025 -4.969 1.00 91.19 271 HIS A O 1
ATOM 2075 N N . ARG A 1 272 ? 4.721 19.666 -4.997 1.00 90.88 272 ARG A N 1
ATOM 2076 C CA . ARG A 1 272 ? 3.592 18.770 -4.745 1.00 90.88 272 ARG A CA 1
ATOM 2077 C C . ARG A 1 272 ? 3.371 17.770 -5.878 1.00 90.88 272 ARG A C 1
ATOM 2079 O O . ARG A 1 272 ? 3.157 16.591 -5.593 1.00 90.88 272 ARG A O 1
ATOM 2086 N N . ALA A 1 273 ? 3.462 18.205 -7.133 1.00 85.69 273 ALA A N 1
ATOM 2087 C CA . ALA A 1 273 ? 3.361 17.314 -8.286 1.00 85.69 273 ALA A CA 1
ATOM 2088 C C . ALA A 1 273 ? 4.491 16.268 -8.302 1.00 85.69 273 ALA A C 1
ATOM 2090 O O . ALA A 1 273 ? 4.225 15.082 -8.483 1.00 85.69 273 ALA A O 1
ATOM 2091 N N . GLU A 1 274 ? 5.732 16.674 -8.020 1.00 86.50 274 GLU A N 1
ATOM 2092 C CA . GLU A 1 274 ? 6.883 15.762 -7.945 1.00 86.50 274 GLU A CA 1
ATOM 2093 C C . GLU A 1 274 ? 6.741 14.729 -6.814 1.00 86.50 274 GLU A C 1
ATOM 2095 O O . GLU A 1 274 ? 7.024 13.541 -7.004 1.00 86.50 274 GLU A O 1
ATOM 2100 N N . VAL A 1 275 ? 6.263 15.158 -5.638 1.00 88.69 275 VAL A N 1
ATOM 2101 C CA . VAL A 1 275 ? 5.920 14.253 -4.529 1.00 88.69 275 VAL A CA 1
ATOM 2102 C C . VAL A 1 275 ? 4.847 13.268 -4.964 1.00 88.69 275 VAL A C 1
ATOM 2104 O O . VAL A 1 275 ? 4.984 12.075 -4.702 1.00 88.69 275 VAL A O 1
ATOM 2107 N N . TRP A 1 276 ? 3.794 13.745 -5.628 1.00 87.12 276 TRP A N 1
ATOM 2108 C CA . TRP A 1 276 ? 2.701 12.896 -6.087 1.00 87.12 276 TRP A CA 1
ATOM 2109 C C . TRP A 1 276 ? 3.198 11.808 -7.040 1.00 87.12 276 TRP A C 1
ATOM 2111 O O . TRP A 1 276 ? 2.949 10.630 -6.800 1.00 87.12 276 TRP A O 1
ATOM 2121 N N . GLU A 1 277 ? 3.982 12.173 -8.056 1.00 83.69 277 GLU A N 1
ATOM 2122 C CA . GLU A 1 277 ? 4.575 11.217 -8.997 1.00 83.69 277 GLU A CA 1
ATOM 2123 C C . GLU A 1 277 ? 5.520 10.225 -8.306 1.00 83.69 277 GLU A C 1
ATOM 2125 O O . GLU A 1 277 ? 5.553 9.035 -8.628 1.00 83.69 277 GLU A O 1
ATOM 2130 N N . PHE A 1 278 ? 6.321 10.684 -7.344 1.00 82.94 278 PHE A N 1
ATOM 2131 C CA . PHE A 1 278 ? 7.158 9.798 -6.539 1.00 82.94 278 PHE A CA 1
ATOM 2132 C C . PHE A 1 278 ? 6.319 8.794 -5.735 1.00 82.94 278 PHE A C 1
ATOM 2134 O O . PHE A 1 278 ? 6.634 7.601 -5.698 1.00 82.94 278 PHE A O 1
ATOM 2141 N N . MET A 1 279 ? 5.238 9.262 -5.120 1.00 82.44 279 MET A N 1
ATOM 2142 C CA . MET A 1 279 ? 4.361 8.444 -4.296 1.00 82.44 279 MET A CA 1
ATOM 2143 C C . MET A 1 279 ? 3.522 7.467 -5.125 1.00 82.44 279 MET A C 1
ATOM 2145 O O . MET A 1 279 ? 3.367 6.315 -4.724 1.00 82.44 279 MET A O 1
ATOM 2149 N N . GLU A 1 280 ? 3.057 7.863 -6.311 1.00 78.44 280 GLU A N 1
ATOM 2150 C CA . GLU A 1 280 ? 2.420 6.963 -7.278 1.00 78.44 280 GLU A CA 1
ATOM 2151 C C . GLU A 1 280 ? 3.394 5.904 -7.784 1.00 78.44 280 GLU A C 1
ATOM 2153 O O . GLU A 1 280 ? 3.017 4.742 -7.890 1.00 78.44 280 GLU A O 1
ATOM 2158 N N . ARG A 1 281 ? 4.670 6.242 -8.010 1.00 70.94 281 ARG A N 1
ATOM 2159 C CA . ARG A 1 281 ? 5.697 5.231 -8.316 1.00 70.94 281 ARG A CA 1
ATOM 2160 C C . ARG A 1 281 ? 5.875 4.235 -7.169 1.00 70.94 281 ARG A C 1
ATOM 2162 O O . ARG A 1 281 ? 6.000 3.040 -7.423 1.00 70.94 281 ARG A O 1
ATOM 2169 N N . ALA A 1 282 ? 5.851 4.695 -5.918 1.00 65.88 282 ALA A N 1
ATOM 2170 C CA . ALA A 1 282 ? 5.892 3.812 -4.749 1.00 65.88 282 ALA A CA 1
ATOM 2171 C C . ALA A 1 282 ? 4.608 2.965 -4.591 1.00 65.88 282 ALA A C 1
ATOM 2173 O O . ALA A 1 282 ? 4.665 1.805 -4.181 1.00 65.88 282 ALA A O 1
ATOM 2174 N N . ALA A 1 283 ? 3.442 3.505 -4.957 1.00 61.56 283 ALA A N 1
ATOM 2175 C CA . ALA A 1 283 ? 2.178 2.767 -4.987 1.00 61.56 283 ALA A CA 1
ATOM 2176 C C . ALA A 1 283 ? 2.134 1.739 -6.136 1.00 61.56 283 ALA A C 1
ATOM 2178 O O . ALA A 1 283 ? 1.694 0.608 -5.947 1.00 61.56 283 ALA A O 1
ATOM 2179 N N . GLY A 1 284 ? 2.655 2.095 -7.311 1.00 50.81 284 GLY A N 1
ATOM 2180 C CA . GLY A 1 284 ? 2.772 1.224 -8.480 1.00 50.81 284 GLY A CA 1
ATOM 2181 C C . GLY A 1 284 ? 3.727 0.053 -8.249 1.00 50.81 284 GLY A C 1
ATOM 2182 O O . GLY A 1 284 ? 3.403 -1.070 -8.623 1.00 50.81 284 GLY A O 1
ATOM 2183 N N . ALA A 1 285 ? 4.829 0.279 -7.523 1.00 39.97 285 ALA A N 1
ATOM 2184 C CA . ALA A 1 285 ? 5.741 -0.775 -7.067 1.00 39.97 285 ALA A CA 1
ATOM 2185 C C . ALA A 1 285 ? 5.087 -1.765 -6.080 1.00 39.97 285 ALA A C 1
ATOM 2187 O O . ALA A 1 285 ? 5.605 -2.854 -5.853 1.00 39.97 285 ALA A O 1
ATOM 2188 N N . SER A 1 286 ? 3.936 -1.412 -5.488 1.00 35.97 286 SER A N 1
ATOM 2189 C CA . SER A 1 286 ? 3.208 -2.265 -4.544 1.00 35.97 286 SER A CA 1
ATOM 2190 C C . SER A 1 286 ? 1.985 -2.988 -5.135 1.00 35.97 286 SER A C 1
ATOM 2192 O O . SER A 1 286 ? 1.372 -3.783 -4.413 1.00 35.97 286 SER A O 1
ATOM 2194 N N . GLY A 1 287 ? 1.693 -2.810 -6.430 1.00 31.91 287 GLY A N 1
ATOM 2195 C CA . GLY A 1 287 ? 0.853 -3.703 -7.241 1.00 31.91 287 GLY A CA 1
ATOM 2196 C C . GLY A 1 287 ? 1.686 -4.784 -7.954 1.00 31.91 287 GLY A C 1
ATOM 2197 O O . GLY A 1 287 ? 2.912 -4.735 -7.897 1.00 31.91 287 GLY A O 1
ATOM 2198 N N . PRO A 1 288 ? 1.070 -5.791 -8.605 1.00 30.19 288 PRO A N 1
ATOM 2199 C CA . PRO A 1 288 ? 1.821 -6.754 -9.405 1.00 30.19 288 PRO A CA 1
ATOM 2200 C C . PRO A 1 288 ? 2.511 -6.030 -10.572 1.00 30.19 288 PRO A C 1
ATOM 2202 O O . PRO A 1 288 ? 1.871 -5.676 -11.565 1.00 30.19 288 PRO A O 1
ATOM 2205 N N . GLU A 1 289 ? 3.817 -5.796 -10.437 1.00 34.00 289 GLU A N 1
ATOM 2206 C CA . GLU A 1 289 ? 4.700 -5.315 -11.500 1.00 34.00 289 GLU A CA 1
ATOM 2207 C C . GLU A 1 289 ? 4.832 -6.404 -12.579 1.00 34.00 289 GLU A C 1
ATOM 2209 O O . GLU A 1 289 ? 5.778 -7.188 -12.607 1.00 34.00 289 GLU A O 1
ATOM 2214 N N . LEU A 1 290 ? 3.887 -6.453 -13.518 1.00 37.06 290 LEU A N 1
ATOM 2215 C CA . LEU A 1 290 ? 4.201 -6.917 -14.866 1.00 37.06 290 LEU A CA 1
ATOM 2216 C C . LEU A 1 290 ? 4.690 -5.702 -15.649 1.00 37.06 290 LEU A C 1
ATOM 2218 O O . LEU A 1 290 ? 3.879 -5.012 -16.247 1.00 37.06 290 LEU A O 1
ATOM 2222 N N . THR A 1 291 ? 5.991 -5.424 -15.595 1.00 39.41 291 THR A N 1
ATOM 2223 C CA . THR A 1 291 ? 6.833 -4.788 -16.634 1.00 39.41 291 THR A CA 1
ATOM 2224 C C . THR A 1 291 ? 7.918 -3.918 -16.004 1.00 39.41 291 THR A C 1
ATOM 2226 O O . THR A 1 291 ? 7.712 -3.176 -15.050 1.00 39.41 291 THR A O 1
ATOM 2229 N N . SER A 1 292 ? 9.132 -4.010 -16.546 1.00 38.50 292 SER A N 1
ATOM 2230 C CA . SER A 1 292 ? 10.240 -3.150 -16.134 1.00 38.50 292 SER A CA 1
ATOM 2231 C C . SER A 1 292 ? 9.943 -1.686 -16.484 1.00 38.50 292 SER A C 1
ATOM 2233 O O . SER A 1 292 ? 9.758 -1.384 -17.664 1.00 38.50 292 SER A O 1
ATOM 2235 N N . ARG A 1 293 ? 9.966 -0.808 -15.471 1.00 42.16 293 ARG A N 1
ATOM 2236 C CA . ARG A 1 293 ? 9.986 0.672 -15.517 1.00 42.16 293 ARG A CA 1
ATOM 2237 C C . ARG A 1 293 ? 9.880 1.292 -16.926 1.00 42.16 293 ARG A C 1
ATOM 2239 O O . ARG A 1 293 ? 10.882 1.414 -17.633 1.00 42.16 293 ARG A O 1
ATOM 2246 N N . GLY A 1 294 ? 8.678 1.749 -17.287 1.00 50.66 294 GLY A N 1
ATOM 2247 C CA . GLY A 1 294 ? 8.447 2.707 -18.379 1.00 50.66 294 GLY A CA 1
ATOM 2248 C C . GLY A 1 294 ? 8.519 2.157 -19.807 1.00 50.66 294 GLY A C 1
ATOM 2249 O O . GLY A 1 294 ? 8.677 2.943 -20.742 1.00 50.66 294 GLY A O 1
ATOM 2250 N N . GLN A 1 295 ? 8.445 0.836 -20.003 1.00 59.78 295 GLN A N 1
ATOM 2251 C CA . GLN A 1 295 ? 8.280 0.256 -21.339 1.00 59.78 295 GLN A CA 1
ATOM 2252 C C . GLN A 1 295 ? 6.801 0.011 -21.650 1.00 59.78 295 GLN A C 1
ATOM 2254 O O . GLN A 1 295 ? 6.103 -0.517 -20.790 1.00 59.78 295 GLN A O 1
ATOM 2259 N N . PRO A 1 296 ? 6.340 0.329 -22.874 1.00 67.69 296 PRO A N 1
ATOM 2260 C CA . PRO A 1 296 ? 4.945 0.156 -23.244 1.00 67.69 296 PRO A CA 1
ATOM 2261 C C . PRO A 1 296 ? 4.558 -1.325 -23.177 1.00 67.69 296 PRO A C 1
ATOM 2263 O O . PRO A 1 296 ? 5.185 -2.183 -23.805 1.00 67.69 296 PRO A O 1
ATOM 2266 N N . SER A 1 297 ? 3.533 -1.617 -22.397 1.00 75.56 297 SER A N 1
ATOM 2267 C CA . SER A 1 297 ? 3.039 -2.943 -22.067 1.00 75.56 297 SER A CA 1
ATOM 2268 C C . SER A 1 297 ? 1.774 -3.252 -22.866 1.00 75.56 297 SER A C 1
ATOM 2270 O O . SER A 1 297 ? 0.816 -2.485 -22.908 1.00 75.56 297 SER A O 1
ATOM 2272 N N . VAL A 1 298 ? 1.779 -4.390 -23.550 1.00 79.00 298 VAL A N 1
ATOM 2273 C CA . VAL A 1 298 ? 0.647 -4.862 -24.344 1.00 79.00 298 VAL A CA 1
ATOM 2274 C C . VAL A 1 298 ? 0.223 -6.207 -23.787 1.00 79.00 298 VAL A C 1
ATOM 2276 O O . VAL A 1 298 ? 0.994 -7.161 -23.841 1.00 79.00 298 VAL A O 1
ATOM 2279 N N . VAL A 1 299 ? -0.994 -6.307 -23.271 1.00 79.69 299 VAL A N 1
ATOM 2280 C CA . VAL A 1 299 ? -1.562 -7.575 -22.817 1.00 79.69 299 VAL A CA 1
ATOM 2281 C C . VAL A 1 299 ? -2.531 -8.096 -23.862 1.00 79.69 299 VAL A C 1
ATOM 2283 O O . VAL A 1 299 ? -3.439 -7.393 -24.282 1.00 79.69 299 VAL A O 1
ATOM 2286 N N . VAL A 1 300 ? -2.350 -9.343 -24.268 1.00 80.31 300 VAL A N 1
ATOM 2287 C CA . VAL A 1 300 ? -3.329 -10.108 -25.032 1.00 80.31 300 VAL A CA 1
ATOM 2288 C C . VAL A 1 300 ? -4.073 -10.987 -24.036 1.00 80.31 300 VAL A C 1
ATOM 2290 O O . VAL A 1 300 ? -3.489 -11.923 -23.495 1.00 80.31 300 VAL A O 1
ATOM 2293 N N . ALA A 1 301 ? -5.324 -10.623 -23.770 1.00 75.75 301 ALA A N 1
ATOM 2294 C CA . ALA A 1 301 ? -6.203 -11.225 -22.781 1.00 75.75 301 ALA A CA 1
ATOM 2295 C C . ALA A 1 301 ? -7.055 -12.329 -23.430 1.00 75.75 301 ALA A C 1
ATOM 2297 O O . ALA A 1 301 ? -8.076 -12.052 -24.045 1.00 75.75 301 ALA A O 1
ATOM 2298 N N . VAL A 1 302 ? -6.599 -13.571 -23.329 1.00 74.88 302 VAL A N 1
ATOM 2299 C CA . VAL A 1 302 ? -7.228 -14.808 -23.802 1.00 74.88 302 VAL A CA 1
ATOM 2300 C C . VAL A 1 302 ? -8.281 -15.307 -22.823 1.00 74.88 302 VAL A C 1
ATOM 2302 O O . VAL A 1 302 ? -9.405 -15.574 -23.225 1.00 74.88 302 VAL A O 1
ATOM 2305 N N . LEU A 1 303 ? -7.916 -15.468 -21.548 1.00 72.88 303 LEU A N 1
ATOM 2306 C CA . LEU A 1 303 ? -8.771 -16.138 -20.561 1.00 72.88 303 LEU A CA 1
ATOM 2307 C C . LEU A 1 303 ? -9.333 -15.156 -19.540 1.00 72.88 303 LEU A C 1
ATOM 2309 O O . LEU A 1 303 ? -10.507 -15.222 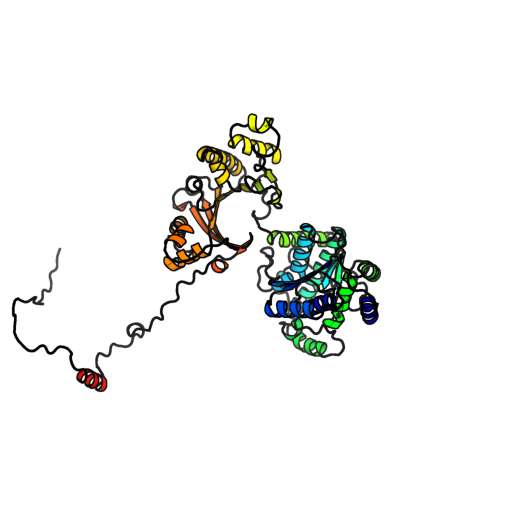-19.175 1.00 72.88 303 LEU A O 1
ATOM 2313 N N . ARG A 1 304 ? -8.495 -14.245 -19.038 1.00 71.75 304 ARG A N 1
ATOM 2314 C CA . ARG A 1 304 ? -8.934 -13.253 -18.054 1.00 71.75 304 ARG A CA 1
ATOM 2315 C C . ARG A 1 304 ? -9.553 -12.049 -18.764 1.00 71.75 304 ARG A C 1
ATOM 2317 O O . ARG A 1 304 ? -9.098 -11.691 -19.846 1.00 71.75 304 ARG A O 1
ATOM 2324 N N . PRO A 1 305 ? -10.583 -11.407 -18.188 1.00 70.94 305 PRO A N 1
ATOM 2325 C CA . PRO A 1 305 ? -11.164 -10.208 -18.781 1.00 70.94 305 PRO A CA 1
ATOM 2326 C C . PRO A 1 305 ? -10.145 -9.057 -18.790 1.00 70.94 305 PRO A C 1
ATOM 2328 O O . PRO A 1 305 ? -9.261 -9.026 -17.928 1.00 70.94 305 PRO A O 1
ATOM 2331 N N . PRO A 1 306 ? -10.291 -8.057 -19.680 1.00 67.31 306 PRO A N 1
ATOM 2332 C CA . PRO A 1 306 ? -9.395 -6.900 -19.724 1.00 67.31 306 PRO A CA 1
ATOM 2333 C C . PRO A 1 306 ? -9.231 -6.168 -18.386 1.00 67.31 306 PRO A C 1
ATOM 2335 O O . PRO A 1 306 ? -8.151 -5.673 -18.076 1.00 67.31 306 PRO A O 1
ATOM 2338 N N . SER A 1 307 ? -10.271 -6.171 -17.544 1.00 67.44 307 SER A N 1
ATOM 2339 C CA . SER A 1 307 ? -10.249 -5.598 -16.191 1.00 67.44 307 SER A CA 1
ATOM 2340 C C . SER A 1 307 ? -9.238 -6.256 -15.243 1.00 67.44 307 SER A C 1
ATOM 2342 O O . SER A 1 307 ? -8.917 -5.682 -14.207 1.00 67.44 307 SER A O 1
ATOM 2344 N N . ALA A 1 308 ? -8.729 -7.448 -15.569 1.00 64.19 308 ALA A N 1
ATOM 2345 C CA . ALA A 1 308 ? -7.665 -8.109 -14.815 1.00 64.19 308 ALA A CA 1
ATOM 2346 C C . ALA A 1 308 ? -6.278 -7.481 -15.049 1.00 64.19 308 ALA A C 1
ATOM 2348 O O . ALA A 1 308 ? -5.330 -7.823 -14.341 1.00 64.19 308 ALA A O 1
ATOM 2349 N N . TYR A 1 309 ? -6.158 -6.567 -16.020 1.00 68.75 309 TYR A N 1
ATOM 2350 C CA . TYR A 1 309 ? -4.905 -5.935 -16.433 1.00 68.75 309 TYR A CA 1
ATOM 2351 C C . TYR A 1 309 ? -4.975 -4.403 -16.353 1.00 68.75 309 TYR A C 1
ATOM 2353 O O . TYR A 1 309 ? -4.741 -3.729 -17.354 1.00 68.75 309 TYR A O 1
ATOM 2361 N N . PRO A 1 310 ? -5.266 -3.823 -15.172 1.00 58.50 310 PRO A N 1
ATOM 2362 C CA . PRO A 1 310 ? -5.434 -2.373 -15.026 1.00 58.50 310 PRO A CA 1
ATOM 2363 C C . PRO A 1 310 ? -4.155 -1.575 -15.325 1.00 58.50 310 PRO A C 1
ATOM 2365 O O . PRO A 1 310 ? -4.231 -0.385 -15.601 1.00 58.50 310 PRO A O 1
ATOM 2368 N N . ASN A 1 311 ? -2.992 -2.233 -15.283 1.00 63.62 311 ASN A N 1
ATOM 2369 C CA . ASN A 1 311 ? -1.677 -1.610 -15.442 1.00 63.62 311 ASN A CA 1
ATOM 2370 C C . ASN A 1 311 ? -1.093 -1.770 -16.857 1.00 63.62 311 ASN A C 1
ATOM 2372 O O . ASN A 1 311 ? 0.065 -1.423 -17.069 1.00 63.62 311 ASN A O 1
ATOM 2376 N N . ALA A 1 312 ? -1.839 -2.353 -17.799 1.00 66.81 312 ALA A N 1
ATOM 2377 C CA . ALA A 1 312 ? -1.376 -2.532 -19.171 1.00 66.81 312 ALA A CA 1
ATOM 2378 C C . ALA A 1 312 ? -1.694 -1.293 -20.020 1.00 66.81 312 ALA A C 1
ATOM 2380 O O . ALA A 1 312 ? -2.835 -0.837 -20.031 1.00 66.81 312 ALA A O 1
ATOM 2381 N N . ASP A 1 313 ? -0.719 -0.788 -20.780 1.00 69.56 313 ASP A N 1
ATOM 2382 C CA . ASP A 1 313 ? -0.916 0.378 -21.658 1.00 69.56 313 ASP A CA 1
ATOM 2383 C C . ASP A 1 313 ? -1.901 0.070 -22.791 1.00 69.56 313 ASP A C 1
ATOM 2385 O O . ASP A 1 313 ? -2.658 0.929 -23.243 1.00 69.56 313 ASP A O 1
ATOM 2389 N N . VAL A 1 314 ? -1.885 -1.177 -23.264 1.00 73.44 314 VAL A N 1
ATOM 2390 C CA . VAL A 1 314 ? -2.800 -1.680 -24.284 1.00 73.44 314 VAL A CA 1
ATOM 2391 C C . VAL A 1 314 ? -3.288 -3.063 -23.880 1.00 73.44 314 VAL A C 1
ATOM 2393 O O . VAL A 1 314 ? -2.481 -3.969 -23.687 1.00 73.44 314 VAL A O 1
ATOM 2396 N N . VAL A 1 315 ? -4.606 -3.260 -23.830 1.00 72.38 315 VAL A N 1
ATOM 2397 C CA . VAL A 1 315 ? -5.211 -4.587 -23.655 1.00 72.38 315 VAL A CA 1
ATOM 2398 C C . VAL A 1 315 ? -5.947 -4.987 -24.928 1.00 72.38 315 VAL A C 1
ATOM 2400 O O . VAL A 1 315 ? -6.851 -4.295 -25.392 1.00 72.38 315 VAL A O 1
ATOM 2403 N N . VAL A 1 316 ? -5.538 -6.110 -25.508 1.00 72.81 316 VAL A N 1
ATOM 2404 C CA . VAL A 1 316 ? -6.197 -6.773 -26.628 1.00 72.81 316 VAL A CA 1
ATOM 2405 C C . VAL A 1 316 ? -7.076 -7.872 -26.057 1.00 72.81 316 VAL A C 1
ATOM 2407 O O . VAL A 1 316 ? -6.569 -8.889 -25.592 1.00 72.81 316 VAL A O 1
ATOM 2410 N N . ASP A 1 317 ? -8.385 -7.661 -26.092 1.00 73.00 317 ASP A N 1
ATOM 2411 C CA . ASP A 1 317 ? -9.361 -8.641 -25.629 1.00 73.00 317 ASP A CA 1
ATOM 2412 C C . ASP A 1 317 ? -9.575 -9.738 -26.684 1.00 73.00 317 ASP A C 1
ATOM 2414 O O . ASP A 1 317 ? -10.094 -9.479 -27.772 1.00 73.00 317 ASP A O 1
ATOM 2418 N N . LEU A 1 318 ? -9.134 -10.956 -26.369 1.00 69.25 318 LEU A N 1
ATOM 2419 C CA . LEU A 1 318 ? -9.416 -12.184 -27.116 1.00 69.25 318 LEU A CA 1
ATOM 2420 C C . LEU A 1 318 ? -10.399 -13.106 -26.385 1.00 69.25 318 LEU A C 1
ATOM 2422 O O . LEU A 1 318 ? -10.857 -14.073 -26.989 1.00 69.25 318 LEU A O 1
ATOM 2426 N N . ASN A 1 319 ? -10.764 -12.788 -25.141 1.00 61.06 319 ASN A N 1
ATOM 2427 C CA . ASN A 1 319 ? -11.807 -13.475 -24.378 1.00 61.06 319 ASN A CA 1
ATOM 2428 C C . ASN A 1 319 ? -13.168 -13.360 -25.096 1.00 61.06 319 ASN A C 1
ATOM 2430 O O . ASN A 1 319 ? -14.021 -14.237 -25.006 1.00 61.06 319 ASN A O 1
ATOM 2434 N N . ALA A 1 320 ? -13.344 -12.295 -25.887 1.00 50.38 320 ALA A N 1
ATOM 2435 C CA . ALA A 1 320 ? -14.533 -12.038 -26.698 1.00 50.38 320 ALA A CA 1
ATOM 2436 C C . ALA A 1 320 ? -14.572 -12.736 -28.085 1.00 50.38 320 ALA A C 1
ATOM 2438 O O . ALA A 1 320 ? -15.486 -12.468 -28.867 1.00 50.38 320 ALA A O 1
ATOM 2439 N N . ALA A 1 321 ? -13.622 -13.609 -28.446 1.00 42.12 321 ALA A N 1
ATOM 2440 C CA . ALA A 1 321 ? -13.606 -14.280 -29.756 1.00 42.12 321 ALA A CA 1
ATOM 2441 C C . ALA A 1 321 ? -14.085 -15.749 -29.693 1.00 42.12 321 ALA A C 1
ATOM 2443 O O . ALA A 1 321 ? -13.873 -16.448 -28.711 1.00 42.12 321 ALA A O 1
ATOM 2444 N N . PRO A 1 322 ? -14.626 -16.266 -30.807 1.00 40.44 322 PRO A N 1
ATOM 2445 C CA . PRO A 1 322 ? -16.045 -16.474 -31.086 1.00 40.44 322 PRO A CA 1
ATOM 2446 C C . PRO A 1 322 ? -16.691 -17.633 -30.294 1.00 40.44 322 PRO A C 1
ATOM 2448 O O . PRO A 1 322 ? -16.378 -18.804 -30.495 1.00 40.44 322 PRO A O 1
ATOM 2451 N N . GLY A 1 323 ? -17.691 -17.291 -29.480 1.00 40.97 323 GLY A N 1
ATOM 2452 C CA . GLY A 1 323 ? -18.564 -18.239 -28.774 1.00 40.97 323 GLY A CA 1
ATOM 2453 C C . GLY A 1 323 ? -19.566 -17.557 -27.838 1.00 40.97 323 GLY A C 1
ATOM 2454 O O . GLY A 1 323 ? -20.679 -18.046 -27.668 1.00 40.97 323 GLY A O 1
ATOM 2455 N N . TYR A 1 324 ? -19.217 -16.382 -27.305 1.00 38.62 324 TYR A N 1
ATOM 2456 C CA . TYR A 1 324 ? -20.067 -15.599 -26.407 1.00 38.62 324 TYR A CA 1
ATOM 2457 C C . TYR A 1 324 ? -19.869 -14.094 -26.662 1.00 38.62 324 TYR A C 1
ATOM 2459 O O . TYR A 1 324 ? -18.950 -13.490 -26.127 1.00 38.62 324 TYR A O 1
ATOM 2467 N N . GLY A 1 325 ? -20.723 -13.480 -27.487 1.00 36.22 325 GLY A N 1
ATOM 2468 C CA . GLY A 1 325 ? -20.754 -12.022 -27.697 1.00 36.22 325 GLY A CA 1
ATOM 2469 C C . GLY A 1 325 ? -20.684 -11.616 -29.170 1.00 36.22 325 GLY A C 1
ATOM 2470 O O . GLY A 1 325 ? -19.765 -11.967 -29.898 1.00 36.22 325 GLY A O 1
ATOM 2471 N N . GLU A 1 326 ? -21.707 -10.914 -29.636 1.00 40.41 326 GLU A N 1
ATOM 2472 C CA . GLU A 1 326 ? -22.057 -10.730 -31.043 1.00 40.41 326 GLU A CA 1
ATOM 2473 C C . GLU A 1 326 ? -21.142 -9.746 -31.804 1.00 40.41 326 GLU A C 1
ATOM 2475 O O . GLU A 1 326 ? -21.154 -8.548 -31.553 1.00 40.41 326 GLU A O 1
ATOM 2480 N N . THR A 1 327 ? -20.410 -10.235 -32.812 1.00 40.31 327 THR A N 1
ATOM 2481 C CA . THR A 1 327 ? -20.365 -9.651 -34.176 1.00 40.31 327 THR A CA 1
ATOM 2482 C C . THR A 1 327 ? -19.925 -10.739 -35.180 1.00 40.31 327 THR A C 1
ATOM 2484 O O . THR A 1 327 ? -18.746 -11.089 -35.251 1.00 40.31 327 THR A O 1
ATOM 2487 N N . PRO A 1 328 ? -20.849 -11.295 -35.988 1.00 44.41 328 PRO A N 1
ATOM 2488 C CA . PRO A 1 328 ? -20.575 -12.406 -36.916 1.00 44.41 328 PRO A CA 1
ATOM 2489 C C . PRO A 1 328 ? -19.532 -12.122 -38.015 1.00 44.41 328 PRO A C 1
ATOM 2491 O O . PRO A 1 328 ? -19.025 -13.045 -38.648 1.00 44.41 328 PRO A O 1
ATOM 2494 N N . GLU A 1 329 ? -19.203 -10.856 -38.273 1.00 44.12 329 GLU A N 1
ATOM 2495 C CA . GLU A 1 329 ? -18.425 -10.441 -39.447 1.00 44.12 329 GLU A CA 1
ATOM 2496 C C . GLU A 1 329 ? -16.900 -10.495 -39.247 1.00 44.12 329 GLU A C 1
ATOM 2498 O O . GLU A 1 329 ? -16.162 -10.638 -40.224 1.00 44.12 329 GLU A O 1
ATOM 2503 N N . LEU A 1 330 ? -16.404 -10.416 -38.005 1.00 43.84 330 LEU A N 1
ATOM 2504 C CA . LEU A 1 330 ? -14.963 -10.370 -37.719 1.00 43.84 330 LEU A CA 1
ATOM 2505 C C . LEU A 1 330 ? -14.337 -11.775 -37.696 1.00 43.84 330 LEU A C 1
ATOM 2507 O O . LEU A 1 330 ? -13.343 -12.022 -38.382 1.00 43.84 330 LEU A O 1
ATOM 2511 N N . GLY A 1 331 ? -14.973 -12.715 -36.988 1.00 43.31 331 GLY A N 1
ATOM 2512 C CA . GLY A 1 331 ? -14.559 -14.124 -36.943 1.00 43.31 331 GLY A CA 1
ATOM 2513 C C . GLY A 1 331 ? -14.719 -14.850 -38.285 1.00 43.31 331 GLY A C 1
ATOM 2514 O O . GLY A 1 331 ? -13.938 -15.740 -38.604 1.00 43.31 331 GLY A O 1
ATOM 2515 N N . ALA A 1 332 ? -15.673 -14.429 -39.125 1.00 43.28 332 ALA A N 1
ATOM 2516 C CA . ALA A 1 332 ? -15.848 -14.987 -40.468 1.00 43.28 332 ALA A CA 1
ATOM 2517 C C . ALA A 1 332 ? -14.770 -14.524 -41.472 1.00 43.28 332 ALA A C 1
ATOM 2519 O O . ALA A 1 332 ? -14.489 -15.228 -42.447 1.00 43.28 332 ALA A O 1
ATOM 2520 N N . ARG A 1 333 ? -14.160 -13.345 -41.261 1.00 40.09 333 ARG A N 1
ATOM 2521 C CA . ARG A 1 333 ? -13.160 -12.762 -42.179 1.00 40.09 333 ARG A CA 1
ATOM 2522 C C . ARG A 1 333 ? -11.724 -13.152 -41.848 1.00 40.09 333 ARG A C 1
ATOM 2524 O O . ARG A 1 333 ? -10.909 -13.198 -42.767 1.00 40.09 333 ARG A O 1
ATOM 2531 N N . ILE A 1 334 ? -11.420 -13.450 -40.586 1.00 49.09 334 ILE A N 1
ATOM 2532 C CA . ILE A 1 334 ? -10.066 -13.778 -40.136 1.00 49.09 334 ILE A CA 1
ATOM 2533 C C . ILE A 1 334 ? -9.994 -15.267 -39.782 1.00 49.09 334 ILE A C 1
ATOM 2535 O O . ILE A 1 334 ? -10.386 -15.684 -38.699 1.00 49.09 334 ILE A O 1
ATOM 2539 N N . ARG A 1 335 ? -9.509 -16.084 -40.725 1.00 49.84 335 ARG A N 1
ATOM 2540 C CA . ARG A 1 335 ? -9.413 -17.550 -40.564 1.00 49.84 335 ARG A CA 1
ATOM 2541 C C . ARG A 1 335 ? -8.172 -18.007 -39.794 1.00 49.84 335 ARG A C 1
ATOM 2543 O O . ARG A 1 335 ? -8.106 -19.168 -39.401 1.00 49.84 335 ARG A O 1
ATOM 2550 N N . ASP A 1 336 ? -7.183 -17.133 -39.629 1.00 57.75 336 ASP A N 1
ATOM 2551 C CA . ASP A 1 336 ? -5.915 -17.445 -38.972 1.00 57.75 336 ASP A CA 1
ATOM 2552 C C . ASP A 1 336 ? -5.780 -16.630 -37.679 1.00 57.75 336 ASP A C 1
ATOM 2554 O O . ASP A 1 336 ? -5.833 -15.399 -37.698 1.00 57.75 336 ASP A O 1
ATOM 2558 N N . LEU A 1 337 ? -5.554 -17.317 -36.557 1.00 56.06 337 LEU A N 1
ATOM 2559 C CA . LEU A 1 337 ? -5.232 -16.703 -35.266 1.00 56.06 337 LEU A CA 1
ATOM 2560 C C . LEU A 1 337 ? -4.050 -15.719 -35.392 1.00 56.06 337 LEU A C 1
ATOM 2562 O O . LEU A 1 337 ? -4.050 -14.674 -34.741 1.00 56.06 337 LEU A O 1
ATOM 2566 N N . CYS A 1 338 ? -3.089 -15.995 -36.289 1.00 53.53 338 CYS A N 1
ATOM 2567 C CA . CYS A 1 338 ? -1.982 -15.088 -36.608 1.00 53.53 338 CYS A CA 1
ATOM 2568 C C . CYS A 1 338 ? -2.491 -13.731 -37.101 1.00 53.53 338 CYS A C 1
ATOM 2570 O O . CYS A 1 338 ? -1.979 -12.684 -36.704 1.00 53.53 338 CYS A O 1
ATOM 2572 N N . GLU A 1 339 ? -3.467 -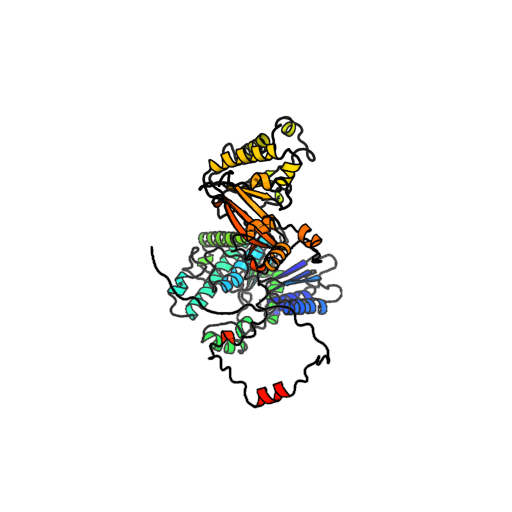13.757 -38.009 1.00 58.53 339 GLU A N 1
ATOM 2573 C CA . GLU A 1 339 ? -4.053 -12.563 -38.603 1.00 58.53 339 GLU A CA 1
ATOM 2574 C C . GLU A 1 339 ? -4.936 -11.841 -37.595 1.00 58.53 339 GLU A C 1
ATOM 2576 O O . GLU A 1 339 ? -4.934 -10.618 -37.600 1.00 58.53 339 GLU A O 1
ATOM 2581 N N . LEU A 1 340 ? -5.612 -12.564 -36.696 1.00 61.28 340 LEU A N 1
ATOM 2582 C CA . LEU A 1 340 ? -6.488 -11.976 -35.683 1.00 61.28 340 LEU A CA 1
ATOM 2583 C C . LEU A 1 340 ? -5.674 -11.207 -34.651 1.00 61.28 340 LEU A C 1
ATOM 2585 O O . LEU A 1 340 ? -5.915 -10.023 -34.441 1.00 61.28 340 LEU A O 1
ATOM 2589 N N . VAL A 1 341 ? -4.636 -11.829 -34.087 1.00 60.56 341 VAL A N 1
ATOM 2590 C CA . VAL A 1 341 ? -3.751 -11.152 -33.131 1.00 60.56 341 VAL A CA 1
ATOM 2591 C C . VAL A 1 341 ? -3.009 -9.996 -33.805 1.00 60.56 341 VAL A C 1
ATOM 2593 O O . VAL A 1 341 ? -2.932 -8.906 -33.246 1.00 60.56 341 VAL A O 1
ATOM 2596 N N . ALA A 1 342 ? -2.509 -10.178 -35.033 1.00 61.28 342 ALA A N 1
ATOM 2597 C CA . ALA A 1 342 ? -1.845 -9.101 -35.767 1.00 61.28 342 ALA A CA 1
ATOM 2598 C C . ALA A 1 342 ? -2.799 -7.961 -36.162 1.00 61.28 342 ALA A C 1
ATOM 2600 O O . ALA A 1 342 ? -2.382 -6.804 -36.187 1.00 61.28 342 ALA A O 1
ATOM 2601 N N . TYR A 1 343 ? -4.055 -8.263 -36.493 1.00 59.94 343 TYR A N 1
ATOM 2602 C CA . TYR A 1 343 ? -5.092 -7.286 -36.820 1.00 59.94 343 TYR A CA 1
ATOM 2603 C C . TYR A 1 343 ? -5.516 -6.501 -35.583 1.00 59.94 343 TYR A C 1
ATOM 2605 O O . TYR A 1 343 ? -5.502 -5.274 -35.627 1.00 59.94 343 TYR A O 1
ATOM 2613 N N . SER A 1 344 ? -5.792 -7.181 -34.470 1.00 59.44 344 SER A N 1
ATOM 2614 C CA . SER A 1 344 ? -6.133 -6.533 -33.204 1.00 59.44 344 SER A CA 1
ATOM 2615 C C . SER A 1 344 ? -4.979 -5.669 -32.697 1.00 59.44 344 SER A C 1
ATOM 2617 O O . SER A 1 344 ? -5.192 -4.519 -32.331 1.00 59.44 344 SER A O 1
ATOM 2619 N N . LEU A 1 345 ? -3.730 -6.138 -32.805 1.00 62.22 345 LEU A N 1
ATOM 2620 C CA . LEU A 1 345 ? -2.557 -5.306 -32.514 1.00 62.22 345 LEU A CA 1
ATOM 2621 C C . LEU A 1 345 ? -2.476 -4.070 -33.428 1.00 62.22 345 LEU A C 1
ATOM 2623 O O . LEU A 1 345 ? -2.135 -2.993 -32.952 1.00 62.22 345 LEU A O 1
ATOM 2627 N N . LYS A 1 346 ? -2.808 -4.187 -34.722 1.00 61.81 346 LYS A N 1
ATOM 2628 C CA . LYS A 1 346 ? -2.833 -3.045 -35.659 1.00 61.81 346 LYS A CA 1
ATOM 2629 C C . LYS A 1 346 ? -3.972 -2.061 -35.383 1.00 61.81 346 LYS A C 1
ATOM 2631 O O . LYS A 1 346 ? -3.780 -0.870 -35.624 1.00 61.81 346 LYS A O 1
ATOM 2636 N N . LEU A 1 347 ? -5.134 -2.537 -34.926 1.00 56.72 347 LEU A N 1
ATOM 2637 C CA . LEU A 1 347 ? -6.265 -1.684 -34.552 1.00 56.72 347 LEU A CA 1
ATOM 2638 C C . LEU A 1 347 ? -5.961 -0.885 -33.291 1.00 56.72 347 LEU A C 1
ATOM 2640 O O . LEU A 1 347 ? -6.213 0.316 -33.259 1.00 56.72 347 LEU A O 1
ATOM 2644 N N . THR A 1 348 ? -5.416 -1.550 -32.273 1.00 55.47 348 THR A N 1
ATOM 2645 C CA . THR A 1 348 ? -5.275 -0.958 -30.942 1.00 55.47 348 THR A CA 1
ATOM 2646 C C . THR A 1 348 ? -3.965 -0.184 -30.774 1.00 55.47 348 THR A C 1
ATOM 2648 O O . THR A 1 348 ? -3.951 0.830 -30.087 1.00 55.47 348 THR A O 1
ATOM 2651 N N . ALA A 1 349 ? -2.868 -0.590 -31.429 1.00 53.62 349 ALA A N 1
ATOM 2652 C CA . ALA A 1 349 ? -1.565 0.085 -31.310 1.00 53.62 349 ALA A CA 1
ATOM 2653 C C . ALA A 1 349 ? -1.270 1.097 -32.437 1.00 53.62 349 ALA A C 1
ATOM 2655 O O . ALA A 1 349 ? -0.185 1.678 -32.486 1.00 53.62 349 ALA A O 1
ATOM 2656 N N . GLY A 1 350 ? -2.200 1.291 -33.380 1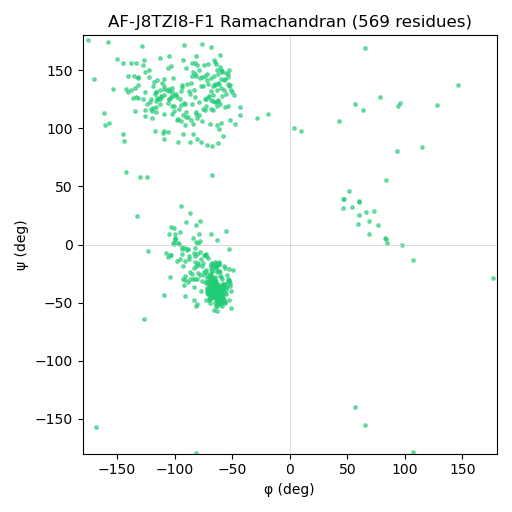.00 51.69 350 GLY A N 1
ATOM 2657 C CA . GLY A 1 350 ? -1.899 1.940 -34.654 1.00 51.69 350 GLY A CA 1
ATOM 2658 C C . GLY A 1 350 ? -0.923 1.096 -35.484 1.00 51.69 350 GLY A C 1
ATOM 2659 O O . GLY A 1 350 ? -0.353 0.109 -35.034 1.00 51.69 350 GLY A O 1
ATOM 2660 N N . SER A 1 351 ? -0.724 1.448 -36.750 1.00 51.94 351 SER A N 1
ATOM 2661 C CA . SER A 1 351 ? 0.008 0.637 -37.746 1.00 51.94 351 SER A CA 1
ATOM 2662 C C . SER A 1 351 ? 1.439 0.145 -37.394 1.00 51.94 351 SER A C 1
ATOM 2664 O O . SER A 1 351 ? 2.009 -0.623 -38.176 1.00 51.94 351 SER A O 1
ATOM 2666 N N . LYS A 1 352 ? 2.027 0.521 -36.246 1.00 57.62 352 LYS A N 1
ATOM 2667 C CA . LYS A 1 352 ? 3.302 0.007 -35.716 1.00 57.62 352 LYS A CA 1
ATOM 2668 C C . LYS A 1 352 ? 3.239 -0.143 -34.191 1.00 57.62 352 LYS A C 1
ATOM 2670 O O . LYS A 1 352 ? 2.851 0.797 -33.510 1.00 57.62 352 LYS A O 1
ATOM 2675 N N . LEU A 1 353 ? 3.700 -1.287 -33.667 1.00 62.97 353 LEU A N 1
ATOM 2676 C CA . LEU A 1 353 ? 3.898 -1.482 -32.226 1.00 62.97 353 LEU A CA 1
ATOM 2677 C C . LEU A 1 353 ? 4.786 -0.374 -31.637 1.00 62.97 353 LEU A C 1
ATOM 2679 O O . LEU A 1 353 ? 5.755 0.029 -32.293 1.00 62.97 353 LEU A O 1
ATOM 2683 N N . PRO A 1 354 ? 4.520 0.062 -30.395 1.00 62.88 354 PRO A N 1
ATOM 2684 C CA . PRO A 1 354 ? 5.348 1.064 -29.755 1.00 62.88 354 PRO A CA 1
ATOM 2685 C C . PRO A 1 354 ? 6.798 0.558 -29.581 1.00 62.88 354 PRO A C 1
ATOM 2687 O O . PRO A 1 354 ? 7.037 -0.650 -29.429 1.00 62.88 354 PRO A O 1
ATOM 2690 N N . PRO A 1 355 ? 7.797 1.459 -29.661 1.00 64.25 355 PRO A N 1
ATOM 2691 C CA . PRO A 1 355 ? 9.201 1.103 -29.495 1.00 64.25 355 PRO A CA 1
ATOM 2692 C C . PRO A 1 355 ? 9.438 0.493 -28.106 1.00 64.25 355 PRO A C 1
ATOM 2694 O O . PRO A 1 355 ? 8.992 1.050 -27.107 1.00 64.25 355 PRO A O 1
ATOM 2697 N N . LYS A 1 356 ? 10.180 -0.620 -28.034 1.00 71.88 356 LYS A N 1
ATOM 2698 C CA . LYS A 1 356 ? 10.488 -1.362 -26.794 1.00 71.88 356 LYS A CA 1
ATOM 2699 C C . LYS A 1 356 ? 9.284 -2.020 -26.107 1.00 71.88 356 LYS A C 1
ATOM 2701 O O . LYS A 1 356 ? 9.298 -2.198 -24.894 1.00 71.88 356 LYS A O 1
ATOM 2706 N N . ALA A 1 357 ? 8.255 -2.385 -26.869 1.00 73.06 357 ALA A N 1
ATOM 2707 C CA . ALA A 1 357 ? 7.058 -3.002 -26.308 1.00 73.06 357 ALA A CA 1
ATOM 2708 C C . ALA A 1 357 ? 7.336 -4.338 -25.597 1.00 73.06 357 ALA A C 1
ATOM 2710 O O . ALA A 1 357 ? 8.061 -5.200 -26.115 1.00 73.06 357 ALA A O 1
ATOM 2711 N N . GLN A 1 358 ? 6.695 -4.524 -24.444 1.00 80.56 358 GLN A N 1
ATOM 2712 C CA . GLN A 1 358 ? 6.583 -5.805 -23.754 1.00 80.56 358 GLN A CA 1
ATOM 2713 C C . GLN A 1 358 ? 5.196 -6.371 -24.008 1.00 80.56 358 GLN A C 1
ATOM 2715 O O . GLN A 1 358 ? 4.203 -5.815 -23.555 1.00 80.56 358 GLN A O 1
ATOM 2720 N N . ILE A 1 359 ? 5.125 -7.470 -24.749 1.00 83.19 359 ILE A N 1
ATOM 2721 C CA . ILE A 1 359 ? 3.867 -8.155 -25.024 1.00 83.19 359 ILE A CA 1
ATOM 2722 C C . ILE A 1 359 ? 3.725 -9.313 -24.045 1.00 83.19 359 ILE A C 1
ATOM 2724 O O . ILE A 1 359 ? 4.612 -10.161 -23.974 1.00 83.19 359 ILE A O 1
ATOM 2728 N N . TYR A 1 360 ? 2.611 -9.376 -23.334 1.00 85.88 360 TYR A N 1
ATOM 2729 C CA . TYR A 1 360 ? 2.224 -10.490 -22.482 1.00 85.88 360 TYR A CA 1
ATOM 2730 C C . TYR A 1 360 ? 0.995 -11.176 -23.074 1.00 85.88 360 TYR A C 1
ATOM 2732 O O . TYR A 1 360 ? 0.044 -10.503 -23.460 1.00 85.88 360 TYR A O 1
ATOM 2740 N N . ILE A 1 361 ? 1.015 -12.503 -23.162 1.00 84.06 361 ILE A N 1
ATOM 2741 C CA . ILE A 1 361 ? -0.150 -13.301 -23.564 1.00 84.06 361 ILE A CA 1
ATOM 2742 C C . ILE A 1 361 ? -0.486 -14.213 -22.389 1.00 84.06 361 ILE A C 1
ATOM 2744 O O . ILE A 1 361 ? 0.351 -15.035 -21.996 1.00 84.06 361 ILE A O 1
ATOM 2748 N N . ASP A 1 362 ? -1.675 -14.053 -21.808 1.00 78.50 362 ASP A N 1
ATOM 2749 C CA . ASP A 1 362 ? -2.151 -14.984 -20.787 1.00 78.50 362 ASP A CA 1
ATOM 2750 C C . ASP A 1 362 ? -2.730 -16.245 -21.425 1.00 78.50 362 ASP A C 1
ATOM 2752 O O . ASP A 1 362 ? -3.153 -16.231 -22.576 1.00 78.50 362 ASP A O 1
ATOM 2756 N N . ALA A 1 363 ? -2.702 -17.350 -20.676 1.00 76.44 363 ALA A N 1
ATOM 2757 C CA . ALA A 1 363 ? -3.366 -18.603 -21.040 1.00 76.44 363 ALA A CA 1
ATOM 2758 C C . ALA A 1 363 ? -3.138 -19.049 -22.505 1.00 76.44 363 ALA A C 1
ATOM 2760 O O . ALA A 1 363 ? -4.044 -19.525 -23.186 1.00 76.44 363 ALA A O 1
ATOM 2761 N N . VAL A 1 364 ? -1.917 -18.872 -23.027 1.00 81.81 364 VAL A N 1
ATOM 2762 C CA . VAL A 1 364 ? -1.583 -19.211 -24.425 1.00 81.81 364 VAL A CA 1
ATOM 2763 C C . VAL A 1 364 ? -1.678 -20.717 -24.703 1.00 81.81 364 VAL A C 1
ATOM 2765 O O . VAL A 1 364 ? -1.782 -21.142 -25.850 1.00 81.81 364 VAL A O 1
ATOM 2768 N N . ASP A 1 365 ? -1.635 -21.529 -23.653 1.00 80.44 365 ASP A N 1
ATOM 2769 C CA . ASP A 1 365 ? -1.957 -22.948 -23.680 1.00 80.44 365 ASP A CA 1
ATOM 2770 C C . ASP A 1 365 ? -3.420 -23.218 -24.011 1.00 80.44 365 ASP A C 1
ATOM 2772 O O . ASP A 1 365 ? -3.663 -24.094 -24.830 1.00 80.44 365 ASP A O 1
ATOM 2776 N N . ILE A 1 366 ? -4.359 -22.429 -23.484 1.00 78.25 366 ILE A N 1
ATOM 2777 C CA . ILE A 1 366 ? -5.784 -22.533 -23.830 1.00 78.25 366 ILE A CA 1
ATOM 2778 C C . ILE A 1 366 ? -5.992 -22.220 -25.316 1.00 78.25 366 ILE A C 1
ATOM 2780 O O . ILE A 1 366 ? -6.626 -22.997 -26.023 1.00 78.25 366 ILE A O 1
ATOM 2784 N N . LEU A 1 367 ? -5.320 -21.192 -25.858 1.00 74.56 367 LEU A N 1
ATOM 2785 C CA . LEU A 1 367 ? -5.311 -20.959 -27.315 1.00 74.56 367 LEU A CA 1
ATOM 2786 C C . LEU A 1 367 ? -4.769 -22.160 -28.106 1.00 74.56 367 LEU A C 1
ATOM 2788 O O . LEU A 1 367 ? -5.174 -22.385 -29.244 1.00 74.56 367 LEU A O 1
ATOM 2792 N N . ALA A 1 368 ? -3.806 -22.897 -27.547 1.00 76.88 368 ALA A N 1
ATOM 2793 C CA . ALA A 1 368 ? -3.221 -24.087 -28.165 1.00 76.88 368 ALA A CA 1
ATOM 2794 C C . ALA A 1 368 ? -4.044 -25.367 -27.939 1.00 76.88 368 ALA A C 1
ATOM 2796 O O . ALA A 1 368 ? -3.703 -26.401 -28.518 1.00 76.88 368 ALA A O 1
ATOM 2797 N N . GLU A 1 369 ? -5.085 -25.305 -27.111 1.00 75.69 369 GLU A N 1
ATOM 2798 C CA . GLU A 1 369 ? -6.121 -26.328 -26.971 1.00 75.69 369 GLU A CA 1
ATOM 2799 C C . GLU A 1 369 ? -7.289 -26.043 -27.922 1.00 75.69 369 GLU A C 1
ATOM 2801 O O . GLU A 1 369 ? -7.713 -26.942 -28.649 1.00 75.69 369 GLU A O 1
ATOM 2806 N N . ASP A 1 370 ? -7.729 -24.782 -27.998 1.00 69.31 370 ASP A N 1
ATOM 2807 C CA . ASP A 1 370 ? -8.789 -24.318 -28.906 1.00 69.31 370 ASP A CA 1
ATOM 2808 C C . ASP A 1 370 ? -8.365 -24.365 -30.384 1.00 69.31 370 ASP A C 1
ATOM 2810 O O . ASP A 1 370 ? -9.180 -24.518 -31.301 1.00 69.31 370 ASP A O 1
ATOM 2814 N N . HIS A 1 371 ? -7.060 -24.263 -30.639 1.00 72.94 371 HIS A N 1
ATOM 2815 C CA . HIS A 1 371 ? -6.458 -24.360 -31.962 1.00 72.94 371 HIS A CA 1
ATOM 2816 C C . HIS A 1 371 ? -5.324 -25.380 -31.988 1.00 72.94 371 HIS A C 1
ATOM 2818 O O . HIS A 1 371 ? -4.848 -25.859 -30.972 1.00 72.94 371 HIS A O 1
ATOM 2824 N N . THR A 1 372 ? -4.808 -25.705 -33.176 1.00 77.38 372 THR A N 1
ATOM 2825 C CA . THR A 1 372 ? -3.637 -26.592 -33.241 1.00 77.38 372 THR A CA 1
ATOM 2826 C C . THR A 1 372 ? -2.392 -25.906 -32.642 1.00 77.38 372 THR A C 1
ATOM 2828 O O . THR A 1 372 ? -2.097 -24.762 -33.012 1.00 77.38 372 THR A O 1
ATOM 2831 N N . PRO A 1 373 ? -1.574 -26.601 -31.824 1.00 79.94 373 PRO A N 1
ATOM 2832 C CA . PRO A 1 373 ? -0.342 -26.046 -31.253 1.00 79.94 373 PRO A CA 1
ATOM 2833 C C . PRO A 1 373 ? 0.600 -25.416 -32.291 1.00 79.94 373 PRO A C 1
ATOM 2835 O O . PRO A 1 373 ? 1.233 -24.389 -32.053 1.00 79.94 373 PRO A O 1
ATOM 2838 N N . TYR A 1 374 ? 0.674 -25.989 -33.493 1.00 81.56 374 TYR A N 1
ATOM 2839 C CA . TYR A 1 374 ? 1.512 -25.462 -34.571 1.00 81.56 374 TYR A CA 1
ATOM 2840 C C . TYR A 1 374 ? 0.999 -24.137 -35.155 1.00 81.56 374 TYR A C 1
ATOM 2842 O O . TYR A 1 374 ? 1.817 -23.308 -35.565 1.00 81.56 374 TYR A O 1
ATOM 2850 N N . ALA A 1 375 ? -0.319 -23.910 -35.180 1.00 75.81 375 ALA A N 1
ATOM 2851 C CA . ALA A 1 375 ? -0.902 -22.637 -35.603 1.00 75.81 375 ALA A CA 1
ATOM 2852 C C . ALA A 1 375 ? -0.600 -21.523 -34.587 1.00 75.81 375 ALA A C 1
ATOM 2854 O O . ALA A 1 375 ? -0.154 -20.436 -34.967 1.00 75.81 375 ALA A O 1
ATOM 2855 N N . VAL A 1 376 ? -0.720 -21.822 -33.290 1.00 79.06 376 VAL A N 1
ATOM 2856 C CA . VAL A 1 376 ? -0.341 -20.889 -32.216 1.00 79.06 376 VAL A CA 1
ATOM 2857 C C . VAL A 1 376 ? 1.159 -20.594 -32.258 1.00 79.06 376 VAL A C 1
ATOM 2859 O O . VAL A 1 376 ? 1.569 -19.435 -32.244 1.00 79.06 376 VAL A O 1
ATOM 2862 N N . LEU A 1 377 ? 2.008 -21.613 -32.433 1.00 83.62 377 LEU A N 1
ATOM 2863 C CA . LEU A 1 377 ? 3.457 -21.425 -32.557 1.00 83.62 377 LEU A CA 1
ATOM 2864 C C . LEU A 1 377 ? 3.842 -20.557 -33.768 1.00 83.62 377 LEU A C 1
ATOM 2866 O O . LEU A 1 377 ? 4.769 -19.747 -33.678 1.00 83.62 377 LEU A O 1
ATOM 2870 N N . ARG A 1 378 ? 3.144 -20.701 -34.903 1.00 81.75 378 ARG A N 1
ATOM 2871 C CA . ARG A 1 378 ? 3.321 -19.825 -36.073 1.00 81.75 378 ARG A CA 1
ATOM 2872 C C . ARG A 1 378 ? 2.949 -18.378 -35.737 1.00 81.75 378 ARG A C 1
ATOM 2874 O O . ARG A 1 378 ? 3.725 -17.481 -36.061 1.00 81.75 378 ARG A O 1
ATOM 2881 N N . SER A 1 379 ? 1.840 -18.174 -35.025 1.00 75.75 379 SER A N 1
ATOM 2882 C CA . SER A 1 379 ? 1.389 -16.854 -34.559 1.00 75.75 379 SER A CA 1
ATOM 2883 C C . SER A 1 379 ? 2.441 -16.191 -33.673 1.00 75.75 379 SER A C 1
ATOM 2885 O O . SER A 1 379 ? 2.862 -15.063 -33.931 1.00 75.75 379 SER A O 1
ATOM 2887 N N . LEU A 1 380 ? 2.958 -16.928 -32.687 1.00 82.44 380 LEU A N 1
ATOM 2888 C CA . LEU A 1 380 ? 4.001 -16.445 -31.785 1.00 82.44 380 LEU A CA 1
ATOM 2889 C C . LEU A 1 380 ? 5.283 -16.068 -32.527 1.00 82.44 380 LEU A C 1
ATOM 2891 O O . LEU A 1 380 ? 5.910 -15.072 -32.182 1.00 82.44 380 LEU A O 1
ATOM 2895 N N . ARG A 1 381 ? 5.675 -16.810 -33.571 1.00 83.06 381 ARG A N 1
ATOM 2896 C CA . ARG A 1 381 ? 6.840 -16.455 -34.402 1.00 83.06 381 ARG A CA 1
ATOM 2897 C C . ARG A 1 381 ? 6.637 -15.135 -35.145 1.00 83.06 381 ARG A C 1
ATOM 2899 O O . ARG A 1 381 ? 7.570 -14.336 -35.195 1.00 83.06 381 ARG A O 1
ATOM 2906 N N . SER A 1 382 ? 5.439 -14.885 -35.667 1.00 76.44 382 SER A N 1
ATOM 2907 C CA . SER A 1 382 ? 5.091 -13.613 -36.314 1.00 76.44 382 SER A CA 1
ATOM 2908 C C . SER A 1 382 ? 5.110 -12.444 -35.322 1.00 76.44 382 SER A C 1
ATOM 2910 O O . SER A 1 382 ? 5.693 -11.399 -35.612 1.00 76.44 382 SER A O 1
ATOM 2912 N N . ILE A 1 383 ? 4.558 -12.639 -34.120 1.00 77.44 383 ILE A N 1
ATOM 2913 C CA . ILE A 1 383 ? 4.592 -11.643 -33.037 1.00 77.44 383 ILE A CA 1
ATOM 2914 C C . ILE A 1 383 ? 6.038 -11.380 -32.603 1.00 77.44 383 ILE A C 1
ATOM 2916 O O . ILE A 1 383 ? 6.462 -10.231 -32.519 1.00 77.44 383 ILE A O 1
ATOM 2920 N N . LEU A 1 384 ? 6.840 -12.430 -32.409 1.00 79.50 384 LEU A N 1
ATOM 2921 C CA . LEU A 1 384 ? 8.260 -12.314 -32.067 1.00 79.50 384 LEU A CA 1
ATOM 2922 C C . LEU A 1 384 ? 9.060 -11.563 -33.131 1.00 79.50 384 LEU A C 1
ATOM 2924 O O . LEU A 1 384 ? 9.957 -10.801 -32.777 1.00 79.50 384 LEU A O 1
ATOM 2928 N N . ALA A 1 385 ? 8.755 -11.751 -34.417 1.00 78.12 385 ALA A N 1
ATOM 2929 C CA . ALA A 1 385 ? 9.392 -10.996 -35.491 1.00 78.12 385 ALA A CA 1
ATOM 2930 C C . ALA A 1 385 ? 9.080 -9.493 -35.383 1.00 78.12 385 ALA A C 1
ATOM 2932 O O . ALA A 1 385 ? 9.991 -8.672 -35.499 1.00 78.12 385 ALA A O 1
ATOM 2933 N N . ALA A 1 386 ? 7.828 -9.136 -35.079 1.00 73.50 386 ALA A N 1
ATOM 2934 C CA . ALA A 1 386 ? 7.419 -7.750 -34.853 1.00 73.50 386 ALA A CA 1
ATOM 2935 C C . ALA A 1 386 ? 8.070 -7.146 -33.591 1.00 73.50 386 ALA A C 1
ATOM 2937 O O . ALA A 1 386 ? 8.608 -6.041 -33.635 1.00 73.50 386 ALA A O 1
ATOM 2938 N N . VAL A 1 387 ? 8.109 -7.896 -32.488 1.00 74.44 387 VAL A N 1
ATOM 2939 C CA . VAL A 1 387 ? 8.765 -7.500 -31.229 1.00 74.44 387 VAL A CA 1
ATOM 2940 C C . VAL A 1 387 ? 10.269 -7.285 -31.424 1.00 74.44 387 VAL A C 1
ATOM 2942 O O . VAL A 1 387 ? 10.833 -6.294 -30.962 1.00 74.44 387 VAL A O 1
ATOM 2945 N N . ASN A 1 388 ? 10.929 -8.182 -32.159 1.00 73.88 388 ASN A N 1
ATOM 2946 C CA . ASN A 1 388 ? 12.355 -8.086 -32.463 1.00 73.88 388 ASN A CA 1
ATOM 2947 C C . ASN A 1 388 ? 12.704 -6.905 -33.378 1.00 73.88 388 ASN A C 1
ATOM 2949 O O . ASN A 1 388 ? 13.858 -6.470 -33.373 1.00 73.88 388 ASN A O 1
ATOM 2953 N N . ALA A 1 389 ? 11.750 -6.390 -34.157 1.00 71.50 389 ALA A N 1
ATOM 2954 C CA . ALA A 1 389 ? 11.934 -5.166 -34.931 1.00 71.50 389 ALA A CA 1
ATOM 2955 C C . ALA A 1 389 ? 11.942 -3.908 -34.033 1.00 71.50 389 ALA A C 1
ATOM 2957 O O . ALA A 1 389 ? 12.557 -2.908 -34.390 1.00 71.50 389 ALA A O 1
ATOM 2958 N N . SER A 1 390 ? 11.338 -3.979 -32.841 1.00 63.88 390 SER A N 1
ATOM 2959 C CA . SER A 1 390 ? 11.129 -2.878 -31.883 1.00 63.88 390 SER A CA 1
ATOM 2960 C C . SER A 1 390 ? 12.224 -2.771 -30.790 1.00 63.88 390 SER A C 1
ATOM 2962 O O . SER A 1 390 ? 11.961 -2.432 -29.640 1.00 63.88 390 SER A O 1
ATOM 2964 N N . LYS A 1 391 ? 13.484 -3.115 -31.099 1.00 66.06 391 LYS A N 1
ATOM 2965 C CA . LYS A 1 391 ? 14.541 -3.385 -30.093 1.00 66.06 391 LYS A CA 1
ATOM 2966 C C . LYS A 1 391 ? 14.724 -2.289 -29.007 1.00 66.06 391 LYS A C 1
ATOM 2968 O O . LYS A 1 391 ? 14.956 -1.136 -29.369 1.00 66.06 391 LYS A O 1
ATOM 2973 N N . PRO A 1 392 ? 14.810 -2.651 -27.701 1.00 63.88 392 PRO A N 1
ATOM 2974 C CA . PRO A 1 392 ? 14.564 -3.974 -27.104 1.00 63.88 392 PRO A CA 1
ATOM 2975 C C . PRO A 1 392 ? 13.075 -4.240 -26.806 1.00 63.88 392 PRO A C 1
ATOM 2977 O O . PRO A 1 392 ? 12.567 -3.775 -25.796 1.00 63.88 392 PRO A O 1
ATOM 2980 N N . GLY A 1 393 ? 12.404 -5.049 -27.631 1.00 70.75 393 GLY A N 1
ATOM 2981 C CA . GLY A 1 393 ? 11.086 -5.609 -27.309 1.00 70.75 393 GLY A CA 1
ATOM 2982 C C . GLY A 1 393 ? 11.183 -6.988 -26.640 1.00 70.75 393 GLY A C 1
ATOM 2983 O O . GLY A 1 393 ? 12.199 -7.690 -26.783 1.00 70.75 393 GLY A O 1
ATOM 2984 N N . ARG A 1 394 ? 10.128 -7.389 -25.920 1.00 84.12 394 ARG A N 1
ATOM 2985 C CA . ARG A 1 394 ? 9.986 -8.727 -25.315 1.00 84.12 394 ARG A CA 1
ATOM 2986 C C . ARG A 1 394 ? 8.589 -9.303 -25.535 1.00 84.12 394 ARG A C 1
ATOM 2988 O O . ARG A 1 394 ? 7.612 -8.568 -25.532 1.00 84.12 394 ARG A O 1
ATOM 2995 N N . LEU A 1 395 ? 8.514 -10.619 -25.712 1.00 86.19 395 LEU A N 1
ATOM 2996 C CA . LEU A 1 395 ? 7.282 -11.400 -25.641 1.00 86.19 395 LEU A CA 1
ATOM 2997 C C . LEU A 1 395 ? 7.376 -12.311 -24.420 1.00 86.19 395 LEU A C 1
ATOM 2999 O O . LEU A 1 395 ? 8.336 -13.071 -24.297 1.00 86.19 395 LEU A O 1
ATOM 3003 N N . ILE A 1 396 ? 6.393 -12.229 -23.538 1.00 88.19 396 ILE A N 1
ATOM 3004 C CA . ILE A 1 396 ? 6.334 -12.933 -22.264 1.00 88.19 396 ILE A CA 1
ATOM 3005 C C . ILE A 1 396 ? 5.139 -13.879 -22.316 1.00 88.19 396 ILE A C 1
ATOM 3007 O O . ILE A 1 396 ? 4.012 -13.447 -22.554 1.00 88.19 396 ILE A O 1
ATOM 3011 N N . LEU A 1 397 ? 5.389 -15.167 -22.095 1.00 88.19 397 LEU A N 1
ATOM 3012 C CA . LEU A 1 397 ? 4.345 -16.187 -22.036 1.00 88.19 397 LEU A CA 1
ATOM 3013 C C . LEU A 1 397 ? 4.294 -16.789 -20.637 1.00 88.19 397 LEU A C 1
ATOM 3015 O O . LEU A 1 397 ? 5.328 -17.199 -20.106 1.00 88.19 397 LEU A O 1
ATOM 3019 N N . SER A 1 398 ? 3.090 -16.872 -20.077 1.00 84.25 398 SER A N 1
ATOM 3020 C CA . SER A 1 398 ? 2.821 -17.608 -18.843 1.00 84.25 398 SER A CA 1
ATOM 3021 C C . SER A 1 398 ? 2.215 -18.956 -19.198 1.00 84.25 398 SER A C 1
ATOM 3023 O O . SER A 1 398 ? 1.158 -19.000 -19.822 1.00 84.25 398 SER A O 1
ATOM 3025 N N . LEU A 1 399 ? 2.881 -20.041 -18.813 1.00 84.56 399 LEU A N 1
ATOM 3026 C CA . LEU A 1 399 ? 2.446 -21.402 -19.116 1.00 84.56 399 LEU A CA 1
ATOM 3027 C C . LEU A 1 399 ? 2.526 -22.272 -17.862 1.00 84.56 399 LEU A C 1
ATOM 3029 O O . LEU A 1 399 ? 3.603 -22.331 -17.258 1.00 84.56 399 LEU A O 1
ATOM 3033 N N . PRO A 1 400 ? 1.442 -22.969 -17.476 1.00 79.75 400 PRO A N 1
ATOM 3034 C CA . PRO A 1 400 ? 1.506 -23.946 -16.401 1.00 79.75 400 PRO A CA 1
ATOM 3035 C C . PRO A 1 400 ? 2.428 -25.099 -16.800 1.00 79.75 400 PRO A C 1
ATOM 3037 O O . PRO A 1 400 ? 2.627 -25.386 -17.988 1.00 79.75 400 PRO A O 1
ATOM 3040 N N . ARG A 1 401 ? 3.000 -25.784 -15.804 1.00 77.19 401 ARG A N 1
ATOM 3041 C CA . ARG A 1 401 ? 3.940 -26.882 -16.061 1.00 77.19 401 ARG A CA 1
ATOM 3042 C C . ARG A 1 401 ? 3.316 -27.981 -16.919 1.00 77.19 401 ARG A C 1
ATOM 3044 O O . ARG A 1 401 ? 3.999 -28.499 -17.801 1.00 77.19 401 ARG A O 1
ATOM 3051 N N . ASP A 1 402 ? 2.047 -28.295 -16.698 1.00 76.44 402 ASP A N 1
ATOM 3052 C CA . ASP A 1 402 ? 1.363 -29.408 -17.364 1.00 76.44 402 ASP A CA 1
ATOM 3053 C C . ASP A 1 402 ? 0.871 -29.063 -18.779 1.00 76.44 402 ASP A C 1
ATOM 3055 O O . ASP A 1 402 ? 0.309 -29.908 -19.478 1.00 76.44 402 ASP A O 1
ATOM 3059 N N . SER A 1 403 ? 1.148 -27.844 -19.256 1.00 83.19 403 SER A N 1
ATOM 3060 C CA . SER A 1 403 ? 0.817 -27.445 -20.618 1.00 83.19 403 SER A CA 1
ATOM 3061 C C . SER A 1 403 ? 1.559 -28.297 -21.651 1.00 83.19 403 SER A C 1
ATOM 3063 O O . SER A 1 403 ? 2.794 -28.314 -21.727 1.00 83.19 403 SER A O 1
ATOM 3065 N N . ARG A 1 404 ? 0.795 -28.921 -22.554 1.00 83.44 404 ARG A N 1
ATOM 3066 C CA . ARG A 1 404 ? 1.324 -29.631 -23.735 1.00 83.44 404 ARG A CA 1
ATOM 3067 C C . ARG A 1 404 ? 2.018 -28.696 -24.726 1.00 83.44 404 ARG A C 1
ATOM 3069 O O . ARG A 1 404 ? 2.749 -29.159 -25.601 1.00 83.44 404 ARG A O 1
ATOM 3076 N N . PHE A 1 405 ? 1.801 -27.390 -24.590 1.00 85.81 405 PHE A N 1
ATOM 3077 C CA . PHE A 1 405 ? 2.404 -26.369 -25.432 1.00 85.81 405 PHE A CA 1
ATOM 3078 C C . PHE A 1 405 ? 3.803 -25.956 -24.957 1.00 85.81 405 PHE A C 1
ATOM 3080 O O . PHE A 1 405 ? 4.640 -25.565 -25.774 1.00 85.81 405 PHE A O 1
ATOM 3087 N N . LEU A 1 406 ? 4.101 -26.116 -23.662 1.00 86.38 406 LEU A N 1
ATOM 3088 C CA . LEU A 1 406 ? 5.383 -25.736 -23.065 1.00 86.38 406 LEU A CA 1
ATOM 3089 C C . LEU A 1 406 ? 6.602 -26.331 -23.811 1.00 86.38 406 LEU A C 1
ATOM 3091 O O . LEU A 1 406 ? 7.470 -25.550 -24.208 1.00 86.38 406 LEU A O 1
ATOM 3095 N N . PRO A 1 407 ? 6.661 -27.641 -24.151 1.00 86.94 407 PRO A N 1
ATOM 3096 C CA . PRO A 1 407 ? 7.800 -28.224 -24.871 1.00 86.94 407 PRO A CA 1
ATOM 3097 C C . PRO A 1 407 ? 8.067 -27.620 -26.257 1.00 86.94 407 PRO A C 1
ATOM 3099 O O . PRO A 1 407 ? 9.194 -27.693 -26.744 1.00 86.94 407 PRO A O 1
ATOM 3102 N N . LEU A 1 408 ? 7.059 -27.023 -26.903 1.00 88.50 408 LEU A N 1
ATOM 3103 C CA . LEU A 1 408 ? 7.208 -26.386 -28.216 1.00 88.50 408 LEU A CA 1
ATOM 3104 C C . LEU A 1 408 ? 7.830 -24.992 -28.121 1.00 88.50 408 LEU A C 1
ATOM 3106 O O . LEU A 1 408 ? 8.447 -24.530 -29.085 1.00 88.50 408 LEU A O 1
ATOM 3110 N N . VAL A 1 409 ? 7.688 -24.331 -26.969 1.00 88.06 409 VAL A N 1
ATOM 3111 C CA . VAL A 1 409 ? 8.195 -22.975 -26.737 1.00 88.06 409 VAL A CA 1
ATOM 3112 C C . VAL A 1 409 ? 9.432 -22.925 -25.847 1.00 88.06 409 VAL A C 1
ATOM 3114 O O . VAL A 1 409 ? 10.072 -21.881 -25.807 1.00 88.06 409 VAL A O 1
ATOM 3117 N N . THR A 1 410 ? 9.828 -24.016 -25.183 1.00 87.31 410 THR A N 1
ATOM 3118 C CA . THR A 1 410 ? 11.072 -24.138 -24.391 1.00 87.31 410 THR A CA 1
ATOM 3119 C C . THR A 1 410 ? 12.389 -24.144 -25.195 1.00 87.31 410 THR A C 1
ATOM 3121 O O . THR A 1 410 ? 13.360 -23.576 -24.685 1.00 87.31 410 THR A O 1
ATOM 3124 N N . PRO A 1 411 ? 12.499 -24.699 -26.422 1.00 87.00 411 PRO A N 1
ATOM 3125 C CA . PRO A 1 411 ? 13.787 -24.882 -27.096 1.00 87.00 411 PRO A CA 1
ATOM 3126 C C . PRO A 1 411 ? 14.644 -23.612 -27.220 1.00 87.00 411 PRO A C 1
ATOM 3128 O O . PRO A 1 411 ? 14.142 -22.502 -27.412 1.00 87.00 411 PRO A O 1
ATOM 3131 N N . ALA A 1 412 ? 15.968 -23.784 -27.153 1.00 81.31 412 ALA A N 1
ATOM 3132 C CA . ALA A 1 412 ? 16.950 -22.698 -27.262 1.00 81.31 412 ALA A CA 1
ATOM 3133 C C . ALA A 1 412 ? 17.012 -22.057 -28.663 1.00 81.31 412 ALA A C 1
ATOM 3135 O O . ALA A 1 412 ? 17.558 -20.971 -28.813 1.00 81.31 412 ALA A O 1
ATOM 3136 N N . SER A 1 413 ? 16.456 -22.720 -29.685 1.00 80.25 413 SER A N 1
ATOM 3137 C CA . SER A 1 413 ? 16.417 -22.247 -31.076 1.00 80.25 413 SER A CA 1
ATOM 3138 C C . SER A 1 413 ? 15.428 -21.101 -31.322 1.00 80.25 413 SER A C 1
ATOM 3140 O O . SER A 1 413 ? 15.402 -20.537 -32.414 1.00 80.25 413 SER A O 1
ATOM 3142 N N . LEU A 1 414 ? 14.582 -20.777 -30.341 1.00 81.75 414 LEU A N 1
ATOM 3143 C CA . LEU A 1 414 ? 13.627 -19.674 -30.424 1.00 81.75 414 LEU A CA 1
ATOM 3144 C C . LEU A 1 414 ? 14.288 -18.326 -30.108 1.00 81.75 414 LEU A C 1
ATOM 3146 O O . LEU A 1 414 ? 15.369 -18.253 -29.529 1.00 81.75 414 LEU A O 1
ATOM 3150 N N . SER A 1 415 ? 13.616 -17.242 -30.501 1.00 80.50 415 SER A N 1
ATOM 3151 C CA . SER A 1 415 ? 14.122 -15.871 -30.368 1.00 80.50 415 SER A CA 1
ATOM 3152 C C . SER A 1 415 ? 14.553 -15.521 -28.928 1.00 80.50 415 SER A C 1
ATOM 3154 O O . SER A 1 415 ? 13.785 -15.781 -27.998 1.00 80.50 415 SER A O 1
ATOM 3156 N N . PRO A 1 416 ? 15.689 -14.816 -28.733 1.00 79.00 416 PRO A N 1
ATOM 3157 C CA . PRO A 1 416 ? 16.066 -14.187 -27.459 1.00 79.00 416 PRO A CA 1
ATOM 3158 C C . PRO A 1 416 ? 15.032 -13.200 -26.898 1.00 79.00 416 PRO A C 1
ATOM 3160 O O . PRO A 1 416 ? 15.041 -12.898 -25.710 1.00 79.00 416 PRO A O 1
ATOM 3163 N N . GLY A 1 417 ? 14.137 -12.688 -27.750 1.00 79.88 417 GLY A N 1
ATOM 3164 C CA . GLY A 1 417 ? 13.027 -11.828 -27.339 1.00 79.88 417 GLY A CA 1
ATOM 3165 C C . GLY A 1 417 ? 11.901 -12.558 -26.596 1.00 79.88 417 GLY A C 1
ATOM 3166 O O . GLY A 1 417 ? 11.033 -11.882 -26.056 1.00 79.88 417 GLY A O 1
ATOM 3167 N N . LEU A 1 418 ? 11.903 -13.899 -26.563 1.00 87.00 418 LEU A N 1
ATOM 3168 C CA . LEU A 1 418 ? 10.906 -14.718 -25.868 1.00 87.00 418 LEU A CA 1
ATOM 3169 C C . LEU A 1 418 ? 11.345 -15.041 -24.434 1.00 87.00 418 LEU A C 1
ATOM 3171 O O . LEU A 1 418 ? 12.364 -15.712 -24.236 1.00 87.00 418 LEU A O 1
ATOM 3175 N N . ILE A 1 419 ? 10.521 -14.651 -23.465 1.00 88.25 419 ILE A N 1
ATOM 3176 C CA . ILE A 1 419 ? 10.627 -15.006 -22.049 1.00 88.25 419 ILE A CA 1
ATOM 3177 C C . ILE A 1 419 ? 9.493 -15.974 -21.714 1.00 88.25 419 ILE A C 1
ATOM 3179 O O . ILE A 1 419 ? 8.344 -15.744 -22.096 1.00 88.25 419 ILE A O 1
ATOM 3183 N N . LEU A 1 420 ? 9.816 -17.055 -21.006 1.00 88.00 420 LEU A N 1
ATOM 3184 C CA . LEU A 1 420 ? 8.806 -17.961 -20.464 1.00 88.00 420 LEU A CA 1
ATOM 3185 C C . LEU A 1 420 ? 8.764 -17.851 -18.950 1.00 88.00 420 LEU A C 1
ATOM 3187 O O . LEU A 1 420 ? 9.811 -17.794 -18.302 1.00 88.00 420 LEU A O 1
ATOM 3191 N N . ILE A 1 421 ? 7.549 -17.868 -18.425 1.00 87.88 421 ILE A N 1
ATOM 3192 C CA . ILE A 1 421 ? 7.244 -17.864 -17.005 1.00 87.88 421 ILE A CA 1
ATOM 3193 C C . ILE A 1 421 ? 6.432 -19.126 -16.716 1.00 87.88 421 ILE A C 1
ATOM 3195 O O . ILE A 1 421 ? 5.385 -19.350 -17.327 1.00 87.88 421 ILE A O 1
ATOM 3199 N N . THR A 1 422 ? 6.924 -19.953 -15.796 1.00 86.31 422 THR A N 1
ATOM 3200 C CA . THR A 1 422 ? 6.269 -21.200 -15.391 1.00 86.31 422 THR A CA 1
ATOM 3201 C C . THR A 1 422 ? 6.081 -21.208 -13.875 1.00 86.31 422 THR A C 1
ATOM 3203 O O . THR A 1 422 ? 7.073 -21.280 -13.145 1.00 86.31 422 THR A O 1
ATOM 3206 N N . PRO A 1 423 ? 4.837 -21.100 -13.376 1.00 81.81 423 PRO A N 1
ATOM 3207 C CA . PRO A 1 423 ? 4.558 -21.176 -11.951 1.00 81.81 423 PRO A CA 1
ATOM 3208 C C . PRO A 1 423 ? 4.645 -22.627 -11.460 1.00 81.81 423 PRO A C 1
ATOM 3210 O O . PRO A 1 423 ? 4.120 -23.545 -12.088 1.00 81.81 423 PRO A O 1
ATOM 3213 N N . HIS A 1 424 ? 5.278 -22.815 -10.307 1.00 81.50 424 HIS A N 1
ATOM 3214 C CA . HIS A 1 424 ? 5.389 -24.079 -9.583 1.00 81.50 424 HIS A CA 1
ATOM 3215 C C . HIS A 1 424 ? 4.809 -23.929 -8.180 1.00 81.50 424 HIS A C 1
ATOM 3217 O O . HIS A 1 424 ? 4.874 -22.857 -7.572 1.00 81.50 424 HIS A O 1
ATOM 3223 N N . ASN A 1 425 ? 4.277 -25.021 -7.631 1.00 79.62 425 ASN A N 1
ATOM 3224 C CA . ASN A 1 425 ? 3.860 -25.035 -6.235 1.00 79.62 425 ASN A CA 1
ATOM 3225 C C . ASN A 1 425 ? 5.103 -25.009 -5.319 1.00 79.62 425 ASN A C 1
ATOM 3227 O O . ASN A 1 425 ? 5.961 -25.885 -5.465 1.00 79.62 425 ASN A O 1
ATOM 3231 N N . PRO A 1 426 ? 5.216 -24.077 -4.354 1.00 82.00 426 PRO A N 1
ATOM 3232 C CA . PRO A 1 426 ? 6.413 -23.961 -3.522 1.00 82.00 426 PRO A CA 1
ATOM 3233 C C . PRO A 1 426 ? 6.726 -25.224 -2.719 1.00 82.00 426 PRO A C 1
ATOM 3235 O O . PRO A 1 426 ? 7.886 -25.616 -2.629 1.00 82.00 426 PRO A O 1
ATOM 3238 N N . ARG A 1 427 ? 5.696 -25.929 -2.225 1.00 76.25 427 ARG A N 1
ATOM 3239 C CA . ARG A 1 427 ? 5.875 -27.202 -1.510 1.00 76.25 427 ARG A CA 1
ATOM 3240 C C . ARG A 1 427 ? 6.445 -28.289 -2.410 1.00 76.25 427 ARG A C 1
ATOM 3242 O O . ARG A 1 427 ? 7.193 -29.139 -1.940 1.00 76.25 427 ARG A O 1
ATOM 3249 N N . ALA A 1 428 ? 6.103 -28.265 -3.698 1.00 76.62 428 ALA A N 1
ATOM 3250 C CA . ALA A 1 428 ? 6.645 -29.217 -4.653 1.00 76.62 428 ALA A CA 1
ATOM 3251 C C . ALA A 1 428 ? 8.127 -28.956 -4.937 1.00 76.62 428 ALA A C 1
ATOM 3253 O O . ALA A 1 428 ? 8.925 -29.894 -4.960 1.00 76.62 428 ALA A O 1
ATOM 3254 N N . VAL A 1 429 ? 8.497 -27.680 -5.081 1.00 80.56 429 VAL A N 1
ATOM 3255 C CA . VAL A 1 429 ? 9.895 -27.259 -5.242 1.00 80.56 429 VAL A CA 1
ATOM 3256 C C . VAL A 1 429 ? 10.713 -27.603 -3.999 1.00 80.56 429 VAL A C 1
ATOM 3258 O O . VAL A 1 429 ? 11.796 -28.168 -4.127 1.00 80.56 429 VAL A O 1
ATOM 3261 N N . GLU A 1 430 ? 10.178 -27.332 -2.808 1.00 82.19 430 GLU A N 1
ATOM 3262 C CA . GLU A 1 430 ? 10.804 -27.668 -1.529 1.00 82.19 430 GLU A CA 1
ATOM 3263 C C . GLU A 1 430 ? 11.001 -29.180 -1.364 1.00 82.19 430 GLU A C 1
ATOM 3265 O O . GLU A 1 430 ? 12.116 -29.633 -1.111 1.00 82.19 430 GLU A O 1
ATOM 3270 N N . ALA A 1 431 ? 9.946 -29.975 -1.569 1.00 77.56 431 ALA A N 1
ATOM 3271 C CA . ALA A 1 431 ? 10.012 -31.427 -1.441 1.00 77.56 431 ALA A CA 1
ATOM 3272 C C . ALA A 1 431 ? 11.017 -32.043 -2.424 1.00 77.56 431 ALA A C 1
ATOM 3274 O O . ALA A 1 431 ? 11.766 -32.946 -2.053 1.00 77.56 431 ALA A O 1
ATOM 3275 N N . MET A 1 432 ? 11.055 -31.556 -3.669 1.00 81.38 432 MET A N 1
ATOM 3276 C CA . MET A 1 432 ? 12.053 -31.969 -4.656 1.00 81.38 432 MET A CA 1
ATOM 3277 C C . MET A 1 432 ? 13.467 -31.595 -4.198 1.00 81.38 432 MET A C 1
ATOM 3279 O O . MET A 1 432 ? 14.355 -32.447 -4.206 1.00 81.38 432 MET A O 1
ATOM 3283 N N . ALA A 1 433 ? 13.679 -30.339 -3.797 1.00 81.56 433 ALA A N 1
ATOM 3284 C CA . ALA A 1 433 ? 14.983 -29.835 -3.385 1.00 81.56 433 ALA A CA 1
ATOM 3285 C C . ALA A 1 433 ? 15.537 -30.597 -2.173 1.00 81.56 433 ALA A C 1
ATOM 3287 O O . ALA A 1 433 ? 16.692 -31.015 -2.187 1.00 81.56 433 ALA A O 1
ATOM 3288 N N . GLN A 1 434 ? 14.703 -30.859 -1.165 1.00 80.19 434 GLN A N 1
ATOM 3289 C CA . GLN A 1 434 ? 15.086 -31.622 0.023 1.00 80.19 434 GLN A CA 1
ATOM 3290 C C . GLN A 1 434 ? 15.347 -33.098 -0.297 1.00 80.19 434 GLN A C 1
ATOM 3292 O O . GLN A 1 434 ? 16.357 -33.643 0.140 1.00 80.19 434 GLN A O 1
ATOM 3297 N N . ARG A 1 435 ? 14.485 -33.751 -1.094 1.00 76.56 435 ARG A N 1
ATOM 3298 C CA . ARG A 1 435 ? 14.649 -35.174 -1.458 1.00 76.56 435 ARG A CA 1
ATOM 3299 C C . ARG A 1 435 ? 15.889 -35.435 -2.300 1.00 76.56 435 ARG A C 1
ATOM 3301 O O . ARG A 1 435 ? 16.512 -36.482 -2.160 1.00 76.56 435 ARG A O 1
ATOM 3308 N N . LEU A 1 436 ? 16.211 -34.516 -3.203 1.00 78.69 436 LEU A N 1
ATOM 3309 C CA . LEU A 1 436 ? 17.337 -34.659 -4.124 1.00 78.69 436 LEU A CA 1
ATOM 3310 C C . LEU A 1 436 ? 18.600 -33.952 -3.623 1.00 78.69 436 LEU A C 1
ATOM 3312 O O . LEU A 1 436 ? 19.621 -34.005 -4.307 1.00 78.69 436 LEU A O 1
ATOM 3316 N N . LEU A 1 437 ? 18.530 -33.320 -2.445 1.00 79.56 437 LEU A N 1
ATOM 3317 C CA . LEU A 1 437 ? 19.604 -32.533 -1.837 1.00 79.56 437 LEU A CA 1
ATOM 3318 C C . LEU A 1 437 ? 20.165 -31.483 -2.811 1.00 79.56 437 LEU A C 1
ATOM 3320 O O . LEU A 1 437 ? 21.375 -31.346 -2.978 1.00 79.56 437 LEU A O 1
ATOM 3324 N N . LEU A 1 438 ? 19.265 -30.766 -3.487 1.00 80.25 438 LEU A N 1
ATOM 3325 C CA . LEU A 1 438 ? 19.594 -29.751 -4.485 1.00 80.25 438 LEU A CA 1
ATOM 3326 C C . LEU A 1 438 ? 19.292 -28.357 -3.952 1.00 80.25 438 LEU A C 1
ATOM 3328 O O . LEU A 1 438 ? 18.259 -28.123 -3.326 1.00 80.25 438 LEU A O 1
ATOM 3332 N N . THR A 1 439 ? 20.149 -27.407 -4.304 1.00 81.62 439 THR A N 1
ATOM 3333 C CA . THR A 1 439 ? 19.867 -25.975 -4.188 1.00 81.62 439 THR A CA 1
ATOM 3334 C C . THR A 1 439 ? 19.579 -25.396 -5.578 1.00 81.62 439 THR A C 1
ATOM 3336 O O . THR A 1 439 ? 19.948 -26.013 -6.582 1.00 81.62 439 THR A O 1
ATOM 3339 N N . PRO A 1 440 ? 18.955 -24.208 -5.680 1.00 77.56 440 PRO A N 1
ATOM 3340 C CA . PRO A 1 440 ? 18.764 -23.515 -6.960 1.00 77.56 440 PRO A CA 1
ATOM 3341 C C . PRO A 1 440 ? 20.064 -23.234 -7.735 1.00 77.56 440 PRO A C 1
ATOM 3343 O O . PRO A 1 440 ? 20.022 -22.985 -8.939 1.00 77.56 440 PRO A O 1
ATOM 3346 N N . GLU A 1 441 ? 21.212 -23.285 -7.056 1.00 76.62 441 GLU A N 1
ATOM 3347 C CA . GLU A 1 441 ? 22.544 -23.122 -7.645 1.00 76.62 441 GLU A CA 1
ATOM 3348 C C . GLU A 1 441 ? 23.058 -24.400 -8.336 1.00 76.62 441 GLU A C 1
ATOM 3350 O O . GLU A 1 441 ? 23.973 -24.324 -9.159 1.00 76.62 441 GLU A O 1
ATOM 3355 N N . ASP A 1 442 ? 22.479 -25.575 -8.046 1.00 78.62 442 ASP A N 1
ATOM 3356 C CA . ASP A 1 442 ? 22.896 -26.837 -8.663 1.00 78.62 442 ASP A CA 1
ATOM 3357 C C . ASP A 1 442 ? 22.489 -26.867 -10.153 1.00 78.62 442 ASP A C 1
ATOM 3359 O O . ASP A 1 442 ? 21.309 -26.699 -10.484 1.00 78.62 442 ASP A O 1
ATOM 3363 N N . PRO A 1 443 ? 23.413 -27.159 -11.089 1.00 73.19 443 PRO A N 1
ATOM 3364 C CA . PRO A 1 443 ? 23.106 -27.257 -12.519 1.00 73.19 443 PRO A CA 1
ATOM 3365 C C . PRO A 1 443 ? 21.976 -28.240 -12.870 1.00 73.19 443 PRO A C 1
ATOM 3367 O O . PRO A 1 443 ? 21.312 -28.092 -13.899 1.00 73.19 443 PRO A O 1
ATOM 3370 N N . ARG A 1 444 ? 21.751 -29.259 -12.033 1.00 80.50 444 ARG A N 1
ATOM 3371 C CA . ARG A 1 444 ? 20.710 -30.281 -12.205 1.00 80.50 444 ARG A CA 1
ATOM 3372 C C . ARG A 1 444 ? 19.341 -29.803 -11.728 1.00 80.50 444 ARG A C 1
ATOM 3374 O O . ARG A 1 444 ? 18.343 -30.378 -12.162 1.00 80.50 444 ARG A O 1
ATOM 3381 N N . PHE A 1 445 ? 19.281 -28.756 -10.898 1.00 84.31 445 PHE A N 1
ATOM 3382 C CA . PHE A 1 445 ? 18.057 -28.248 -10.276 1.00 84.31 445 PHE A CA 1
ATOM 3383 C C . PHE A 1 445 ? 16.957 -28.009 -11.307 1.00 84.31 445 PHE A C 1
ATOM 3385 O O . PHE A 1 445 ? 15.894 -28.613 -11.230 1.00 84.31 445 PHE A O 1
ATOM 3392 N N . PHE A 1 446 ? 17.232 -27.222 -12.347 1.00 82.12 446 PHE A N 1
ATOM 3393 C CA . PHE A 1 446 ? 16.234 -26.908 -13.371 1.00 82.12 446 PHE A CA 1
ATOM 3394 C C . PHE A 1 446 ? 15.856 -28.104 -14.249 1.00 82.12 446 PHE A C 1
ATOM 3396 O O . PHE A 1 446 ? 14.710 -28.212 -14.674 1.00 82.12 446 PHE A O 1
ATOM 3403 N N . SER A 1 447 ? 16.797 -29.015 -14.519 1.00 79.69 447 SER A N 1
ATOM 3404 C CA . SER A 1 447 ? 16.502 -30.227 -15.295 1.00 79.69 447 SER A CA 1
ATOM 3405 C C . SER A 1 447 ? 15.579 -31.182 -14.539 1.00 79.69 447 SER A C 1
ATOM 3407 O O . SER A 1 447 ? 14.894 -31.984 -15.175 1.00 79.69 447 SER A O 1
ATOM 3409 N N . LEU A 1 448 ? 15.616 -31.152 -13.207 1.00 80.69 448 LEU A N 1
ATOM 3410 C CA . LEU A 1 448 ? 14.799 -31.992 -12.339 1.00 80.69 448 LEU A CA 1
ATOM 3411 C C . LEU A 1 448 ? 13.496 -31.290 -11.960 1.00 80.69 448 LEU A C 1
ATOM 3413 O O . LEU A 1 448 ? 12.460 -31.945 -11.957 1.00 80.69 448 LEU A O 1
ATOM 3417 N N . LEU A 1 449 ? 13.514 -29.967 -11.794 1.00 80.00 449 LEU A N 1
ATOM 3418 C CA . LEU A 1 449 ? 12.318 -29.139 -11.642 1.00 80.00 449 LEU A CA 1
ATOM 3419 C C . LEU A 1 449 ? 11.388 -29.277 -12.850 1.00 80.00 449 LEU A C 1
ATOM 3421 O O . LEU A 1 449 ? 10.187 -29.452 -12.692 1.00 80.00 449 LEU A O 1
ATOM 3425 N N . ASP A 1 450 ? 11.947 -29.316 -14.062 1.00 75.06 450 ASP A N 1
ATOM 3426 C CA . ASP A 1 450 ? 11.172 -29.600 -15.269 1.00 75.06 450 ASP A CA 1
ATOM 3427 C C . ASP A 1 450 ? 10.562 -31.018 -15.239 1.00 75.06 450 ASP A C 1
ATOM 3429 O O . ASP A 1 450 ? 9.593 -31.275 -15.939 1.00 75.06 450 ASP A O 1
ATOM 3433 N N . ARG A 1 451 ? 11.088 -31.971 -14.463 1.00 73.00 451 ARG A N 1
ATOM 3434 C CA . ARG A 1 451 ? 10.582 -33.358 -14.402 1.00 73.00 451 ARG A CA 1
ATOM 3435 C C . ARG A 1 451 ? 9.651 -33.623 -13.217 1.00 73.00 451 ARG A C 1
ATOM 3437 O O . ARG A 1 451 ? 8.985 -34.651 -13.222 1.00 73.00 451 ARG A O 1
ATOM 3444 N N . PHE A 1 452 ? 9.607 -32.731 -12.230 1.00 66.31 452 PHE A N 1
ATOM 3445 C CA . PHE A 1 452 ? 8.785 -32.869 -11.032 1.00 66.31 452 PHE A CA 1
ATOM 3446 C C . PHE A 1 452 ? 7.443 -32.146 -11.209 1.00 66.31 452 PHE A C 1
ATOM 3448 O O . PHE A 1 452 ? 7.412 -30.935 -11.405 1.00 66.31 452 PHE A O 1
ATOM 3455 N N . SER A 1 453 ? 6.331 -32.882 -11.115 1.00 60.91 453 SER A N 1
ATOM 3456 C CA . SER A 1 453 ? 4.970 -32.321 -11.050 1.00 60.91 453 SER A CA 1
ATOM 3457 C C . SER A 1 453 ? 4.331 -32.564 -9.677 1.00 60.91 453 SER A C 1
ATOM 3459 O O . SER A 1 453 ? 4.753 -33.461 -8.940 1.00 60.91 453 SER A O 1
ATOM 3461 N N . GLY A 1 454 ? 3.294 -31.788 -9.337 1.00 55.00 454 GLY A N 1
ATOM 3462 C CA . GLY A 1 454 ? 2.504 -31.987 -8.112 1.00 55.00 454 GLY A CA 1
ATOM 3463 C C . GLY A 1 454 ? 1.926 -33.405 -8.004 1.00 55.00 454 GLY A C 1
ATOM 3464 O O . GLY A 1 454 ? 2.015 -34.026 -6.946 1.00 55.00 454 GLY A O 1
ATOM 3465 N N . ASP A 1 455 ? 1.475 -33.972 -9.125 1.00 52.00 455 ASP A N 1
ATOM 3466 C CA . ASP A 1 455 ? 0.972 -35.351 -9.204 1.00 52.00 455 ASP A CA 1
ATOM 3467 C C . ASP A 1 455 ? 2.047 -36.393 -8.872 1.00 52.00 455 ASP A C 1
ATOM 3469 O O . ASP A 1 455 ? 1.772 -37.410 -8.235 1.00 52.00 455 ASP A O 1
ATOM 3473 N N . THR A 1 456 ? 3.306 -36.116 -9.229 1.00 51.84 456 THR A N 1
ATOM 3474 C CA . THR A 1 456 ? 4.441 -37.003 -8.925 1.00 51.84 456 THR A CA 1
ATOM 3475 C C . THR A 1 456 ? 4.678 -37.105 -7.410 1.00 51.84 456 THR A C 1
ATOM 3477 O O . THR A 1 456 ? 5.113 -38.143 -6.916 1.00 51.84 456 THR A O 1
ATOM 3480 N N . LEU A 1 457 ? 4.352 -36.057 -6.645 1.00 52.28 457 LEU A N 1
ATOM 3481 C CA . LEU A 1 457 ? 4.488 -36.026 -5.182 1.00 52.28 457 LEU A CA 1
ATOM 3482 C C . LEU A 1 457 ? 3.312 -36.681 -4.449 1.00 52.28 457 LEU A C 1
ATOM 3484 O O . LEU A 1 457 ? 3.520 -37.244 -3.368 1.00 52.28 457 LEU A O 1
ATOM 3488 N N . ALA A 1 458 ? 2.115 -36.648 -5.039 1.00 47.88 458 ALA A N 1
ATOM 3489 C CA . ALA A 1 458 ? 0.953 -37.390 -4.553 1.00 47.88 458 ALA A CA 1
ATOM 3490 C C . ALA A 1 458 ? 1.126 -38.907 -4.774 1.00 47.88 458 ALA A C 1
ATOM 3492 O O . ALA A 1 458 ? 0.865 -39.700 -3.871 1.00 47.88 458 ALA A O 1
ATOM 3493 N N . LEU A 1 459 ? 1.658 -39.310 -5.936 1.00 44.62 459 LEU A N 1
ATOM 3494 C CA . LEU A 1 459 ? 1.933 -40.711 -6.290 1.00 44.62 459 LEU A CA 1
ATOM 3495 C C . LEU A 1 459 ? 3.125 -41.319 -5.530 1.00 44.62 459 LEU A C 1
ATOM 3497 O O . LEU A 1 459 ? 3.130 -42.517 -5.256 1.00 44.62 459 LEU A O 1
ATOM 3501 N N . ALA A 1 460 ? 4.120 -40.516 -5.138 1.00 46.69 460 ALA A N 1
ATOM 3502 C CA . ALA A 1 460 ? 5.319 -40.978 -4.424 1.00 46.69 460 ALA A CA 1
ATOM 3503 C C . ALA A 1 460 ? 5.113 -41.248 -2.913 1.00 46.69 460 ALA A C 1
ATOM 3505 O O . ALA A 1 460 ? 6.077 -41.226 -2.145 1.00 46.69 460 ALA A O 1
ATOM 3506 N N . GLY A 1 461 ? 3.871 -41.458 -2.460 1.00 43.34 461 GLY A N 1
ATOM 3507 C CA . GLY A 1 461 ? 3.555 -41.889 -1.091 1.00 43.34 461 GLY A CA 1
ATOM 3508 C C . GLY A 1 461 ? 3.828 -40.859 0.013 1.00 43.34 461 GLY A C 1
ATOM 3509 O O . GLY A 1 461 ? 3.730 -41.195 1.188 1.00 43.34 461 GLY A O 1
ATOM 3510 N N . SER A 1 462 ? 4.156 -39.606 -0.330 1.00 49.25 462 SER A N 1
ATOM 3511 C CA . SER A 1 462 ? 4.460 -38.551 0.655 1.00 49.25 462 SER A CA 1
ATOM 3512 C C . SER A 1 462 ? 3.237 -38.024 1.416 1.00 49.25 462 SER A C 1
ATOM 3514 O O . SER A 1 462 ? 3.414 -37.221 2.327 1.00 49.25 462 SER A O 1
ATOM 3516 N N . GLY A 1 463 ? 2.011 -38.409 1.032 1.00 45.38 463 GLY A N 1
ATOM 3517 C CA . GLY A 1 463 ? 0.773 -37.921 1.659 1.00 45.38 463 GLY A CA 1
ATOM 3518 C C . GLY A 1 463 ? 0.590 -36.399 1.585 1.00 45.38 463 GLY A C 1
ATOM 3519 O O . GLY A 1 463 ? -0.166 -35.829 2.366 1.00 45.38 463 GLY A O 1
ATOM 3520 N N . LEU A 1 464 ? 1.316 -35.722 0.690 1.00 49.19 464 LEU A N 1
ATOM 3521 C CA . LEU A 1 464 ? 1.314 -34.270 0.598 1.00 49.19 464 LEU A CA 1
ATOM 3522 C C . LEU A 1 464 ? 0.125 -33.830 -0.263 1.00 49.19 464 LEU A C 1
ATOM 3524 O O . LEU A 1 464 ? 0.219 -33.810 -1.487 1.00 49.19 464 LEU A O 1
ATOM 3528 N N . GLU A 1 465 ? -0.995 -33.487 0.371 1.00 45.94 465 GLU A N 1
ATOM 3529 C CA . GLU A 1 465 ? -2.090 -32.797 -0.313 1.00 45.94 465 GLU A CA 1
ATOM 3530 C C . GLU A 1 465 ? -1.639 -31.376 -0.678 1.00 45.94 465 GLU A C 1
ATOM 3532 O O . GLU A 1 465 ? -1.297 -30.546 0.176 1.00 45.94 465 GLU A O 1
ATOM 3537 N N . VAL A 1 466 ? -1.582 -31.110 -1.980 1.00 50.91 466 VAL A N 1
ATOM 3538 C CA . VAL A 1 466 ? -1.164 -29.826 -2.537 1.00 50.91 466 VAL A CA 1
ATOM 3539 C C . VAL A 1 466 ? -2.423 -29.016 -2.857 1.00 50.91 466 VAL A C 1
ATOM 3541 O O . VAL A 1 466 ? -2.962 -29.109 -3.953 1.00 50.91 466 VAL A O 1
ATOM 3544 N N . GLY A 1 467 ? -2.924 -28.255 -1.878 1.00 46.62 467 GLY A N 1
ATOM 3545 C CA . GLY A 1 467 ? -4.003 -27.281 -2.099 1.00 46.62 467 GLY A CA 1
ATOM 3546 C C . GLY A 1 467 ? -3.555 -26.088 -2.958 1.00 46.62 467 GLY A C 1
ATOM 3547 O O . GLY A 1 467 ? -2.356 -25.913 -3.200 1.00 46.62 467 GLY A O 1
ATOM 3548 N N . GLU A 1 468 ? -4.506 -25.252 -3.394 1.00 55.00 468 GLU A N 1
ATOM 3549 C CA . GLU A 1 468 ? -4.201 -24.003 -4.110 1.00 55.00 468 GLU A CA 1
ATOM 3550 C C . GLU A 1 468 ? -3.270 -23.123 -3.264 1.00 55.00 468 GLU A C 1
ATOM 3552 O O . GLU A 1 468 ? -3.622 -22.750 -2.137 1.00 55.00 468 GLU A O 1
ATOM 3557 N N . PRO A 1 469 ? -2.058 -22.814 -3.749 1.00 60.56 469 PRO A N 1
ATOM 3558 C CA . PRO A 1 469 ? -1.090 -22.139 -2.915 1.00 60.56 469 PRO A CA 1
ATOM 3559 C C . PRO A 1 469 ? -1.310 -20.620 -2.967 1.00 60.56 469 PRO A C 1
ATOM 3561 O O . PRO A 1 469 ? -1.550 -20.027 -4.019 1.00 60.56 469 PRO A O 1
ATOM 3564 N N . SER A 1 470 ? -1.190 -19.963 -1.812 1.00 66.38 470 SER A N 1
ATOM 3565 C CA . SER A 1 470 ? -1.193 -18.495 -1.704 1.00 66.38 470 SER A CA 1
ATOM 3566 C C . SER A 1 470 ? 0.085 -17.852 -2.268 1.00 66.38 470 SER A C 1
ATOM 3568 O O . SER A 1 470 ? 0.136 -16.635 -2.472 1.00 66.38 470 SER A O 1
ATOM 3570 N N . SER A 1 471 ? 1.102 -18.672 -2.540 1.00 76.69 471 SER A N 1
ATOM 3571 C CA . SER A 1 471 ? 2.401 -18.309 -3.095 1.00 76.69 471 SER A CA 1
ATOM 3572 C C . SER A 1 471 ? 2.854 -19.312 -4.162 1.00 76.69 471 SER A C 1
ATOM 3574 O O . SER A 1 471 ? 2.428 -20.460 -4.192 1.00 76.69 471 SER A O 1
ATOM 3576 N N . TYR A 1 472 ? 3.726 -18.888 -5.065 1.00 79.19 472 TYR A N 1
ATOM 3577 C CA . TYR A 1 472 ? 4.222 -19.654 -6.200 1.00 79.19 472 TYR A CA 1
ATOM 3578 C C . TYR A 1 472 ? 5.741 -19.540 -6.263 1.00 79.19 472 TYR A C 1
ATOM 3580 O O . TYR A 1 472 ? 6.303 -18.485 -5.995 1.00 79.19 472 TYR A O 1
ATOM 3588 N N . ALA A 1 473 ? 6.416 -20.616 -6.646 1.00 84.00 473 ALA A N 1
ATOM 3589 C CA . ALA A 1 473 ? 7.800 -20.554 -7.090 1.00 84.00 473 ALA A CA 1
ATOM 3590 C C . ALA A 1 473 ? 7.778 -20.396 -8.613 1.00 84.00 473 ALA A C 1
ATOM 3592 O O . ALA A 1 473 ? 7.340 -21.288 -9.330 1.00 84.00 473 ALA A O 1
ATOM 3593 N N . VAL A 1 474 ? 8.188 -19.247 -9.127 1.00 84.88 474 VAL A N 1
ATOM 3594 C CA . VAL A 1 474 ? 8.074 -18.909 -10.542 1.00 84.88 474 VAL A CA 1
ATOM 3595 C C . VAL A 1 474 ? 9.413 -19.114 -11.222 1.00 84.88 474 VAL A C 1
ATOM 3597 O O . VAL A 1 474 ? 10.39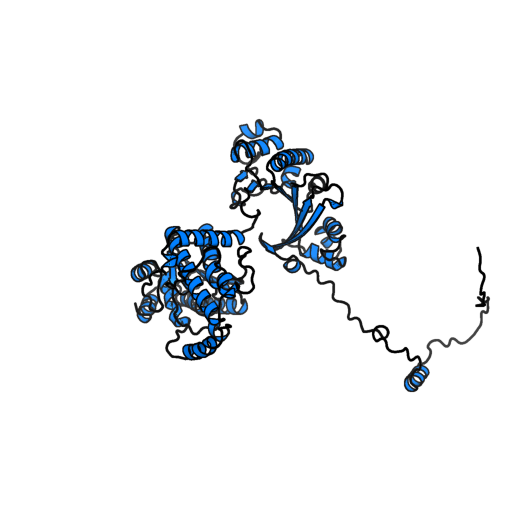1 -18.425 -10.944 1.00 84.88 474 VAL A O 1
ATOM 3600 N N . GLN A 1 475 ? 9.450 -20.072 -12.140 1.00 86.88 475 GLN A N 1
ATOM 3601 C CA . GLN A 1 475 ? 10.599 -20.320 -12.991 1.00 86.88 475 GLN A CA 1
ATOM 3602 C C . GLN A 1 475 ? 10.570 -19.360 -14.181 1.00 86.88 475 GLN A C 1
ATOM 3604 O O . GLN A 1 475 ? 9.589 -19.300 -14.922 1.00 86.88 475 GLN A O 1
ATOM 3609 N N . ILE A 1 476 ? 11.672 -18.649 -14.392 1.00 86.56 476 ILE A N 1
ATOM 3610 C CA . ILE A 1 476 ? 11.858 -17.701 -15.488 1.00 86.56 476 ILE A CA 1
ATOM 3611 C C . ILE A 1 476 ? 12.910 -18.272 -16.434 1.00 86.56 476 ILE A C 1
ATOM 3613 O O . ILE A 1 476 ? 14.016 -18.609 -16.012 1.00 86.56 476 ILE A O 1
ATOM 3617 N N . LEU A 1 477 ? 12.582 -18.369 -17.722 1.00 86.69 477 LEU A N 1
ATOM 3618 C CA . LEU A 1 477 ? 13.487 -18.840 -18.768 1.00 86.69 477 LEU A CA 1
ATOM 3619 C C . LEU A 1 477 ? 13.757 -17.718 -19.772 1.00 86.69 477 LEU A C 1
ATOM 3621 O O . LEU A 1 477 ? 12.854 -17.263 -20.478 1.00 86.69 477 LEU A O 1
ATOM 3625 N N . ILE A 1 478 ? 15.026 -17.320 -19.872 1.00 84.75 478 ILE A N 1
ATOM 3626 C CA . ILE A 1 478 ? 15.520 -16.281 -20.782 1.00 84.75 478 ILE A CA 1
ATOM 3627 C C . ILE A 1 478 ? 16.523 -16.898 -21.756 1.00 84.75 478 ILE A C 1
ATOM 3629 O O . ILE A 1 478 ? 17.370 -17.704 -21.378 1.00 84.75 478 ILE A O 1
ATOM 3633 N N . ARG A 1 479 ? 16.460 -16.495 -23.026 1.00 82.25 479 ARG A N 1
ATOM 3634 C CA . ARG A 1 479 ? 17.402 -16.930 -24.065 1.00 82.25 479 ARG A CA 1
ATOM 3635 C C . ARG A 1 479 ? 18.435 -15.844 -24.356 1.00 82.25 479 ARG A C 1
ATOM 3637 O O . ARG A 1 479 ? 18.101 -14.675 -24.521 1.00 82.25 479 ARG A O 1
ATOM 3644 N N . LYS A 1 480 ? 19.699 -16.240 -24.451 1.00 77.44 480 LYS A N 1
ATOM 3645 C CA . LYS A 1 480 ? 20.836 -15.432 -24.898 1.00 77.44 480 LYS A CA 1
ATOM 3646 C C . LYS A 1 480 ? 20.998 -15.569 -26.411 1.00 77.44 480 LYS A C 1
ATOM 3648 O O . LYS A 1 480 ? 20.682 -16.599 -26.993 1.00 77.44 480 LYS A O 1
ATOM 3653 N N . ALA A 1 481 ? 21.540 -14.531 -27.045 1.00 65.38 481 ALA A N 1
ATOM 3654 C CA . ALA A 1 481 ? 21.817 -14.529 -28.485 1.00 65.38 481 ALA A CA 1
ATOM 3655 C C . ALA A 1 481 ? 22.948 -15.497 -28.898 1.00 65.38 481 ALA A C 1
ATOM 3657 O O . ALA A 1 481 ? 23.086 -15.827 -30.071 1.00 65.38 481 ALA A O 1
ATOM 3658 N N . THR A 1 482 ? 23.758 -15.958 -27.942 1.00 56.78 482 THR A N 1
ATOM 3659 C CA . THR A 1 482 ? 24.811 -16.960 -28.138 1.00 56.78 482 THR A CA 1
ATOM 3660 C C . THR A 1 482 ? 24.179 -18.348 -28.253 1.00 56.78 482 THR A C 1
ATOM 3662 O O . THR A 1 482 ? 23.708 -18.867 -27.247 1.00 56.78 482 THR A O 1
ATOM 3665 N N . GLY A 1 483 ? 24.122 -18.929 -29.455 1.00 50.38 483 GLY A N 1
ATOM 3666 C CA . GLY A 1 483 ? 23.440 -20.206 -29.716 1.00 50.38 483 GLY A CA 1
ATOM 3667 C C . GLY A 1 483 ? 23.976 -21.420 -28.932 1.00 50.38 483 GLY A C 1
ATOM 3668 O O . GLY A 1 483 ? 25.088 -21.406 -28.408 1.00 50.38 483 GLY A O 1
ATOM 3669 N N . GLY A 1 484 ? 23.171 -22.490 -28.875 1.00 54.69 484 GLY A N 1
ATOM 3670 C CA . GLY A 1 484 ? 23.500 -23.777 -28.236 1.00 54.69 484 GLY A CA 1
ATOM 3671 C C . GLY A 1 484 ? 22.761 -24.043 -26.913 1.00 54.69 484 GLY A C 1
ATOM 3672 O O . GLY A 1 484 ? 21.960 -23.236 -26.459 1.00 54.69 484 GLY A O 1
ATOM 3673 N N . ALA A 1 485 ? 23.024 -25.181 -26.258 1.00 51.22 485 ALA A N 1
ATOM 3674 C CA . ALA A 1 485 ? 22.379 -25.544 -24.983 1.00 51.22 485 ALA A CA 1
ATOM 3675 C C . ALA A 1 485 ? 22.708 -24.573 -23.825 1.00 51.22 485 ALA A C 1
ATOM 3677 O O . ALA A 1 485 ? 21.912 -24.408 -22.906 1.00 51.22 485 ALA A O 1
ATOM 3678 N N . LYS A 1 486 ? 23.844 -23.863 -23.910 1.00 57.28 486 LYS A N 1
ATOM 3679 C CA . LYS A 1 486 ? 24.250 -22.789 -22.981 1.00 57.28 486 LYS A CA 1
ATOM 3680 C C . LYS A 1 486 ? 23.558 -21.442 -23.257 1.00 57.28 486 LYS A C 1
ATOM 3682 O O . LYS A 1 486 ? 23.839 -20.456 -22.579 1.00 57.28 486 LYS A O 1
ATOM 3687 N N . ALA A 1 487 ? 22.667 -21.386 -24.250 1.00 70.50 487 ALA A N 1
ATOM 3688 C CA . ALA A 1 487 ? 21.925 -20.182 -24.609 1.00 70.50 487 ALA A CA 1
ATOM 3689 C C . ALA A 1 487 ? 20.764 -19.887 -23.654 1.00 70.50 487 ALA A C 1
ATOM 3691 O O . ALA A 1 487 ? 20.197 -18.805 -23.724 1.00 70.50 487 ALA A O 1
ATOM 3692 N N . ILE A 1 488 ? 20.371 -20.821 -22.788 1.00 77.88 488 ILE A N 1
ATOM 3693 C CA . ILE A 1 488 ? 19.254 -20.621 -21.865 1.00 77.88 488 ILE A CA 1
ATOM 3694 C C . ILE A 1 488 ? 19.794 -20.247 -20.484 1.00 77.88 488 ILE A C 1
ATOM 3696 O O . ILE A 1 488 ? 20.632 -20.948 -19.923 1.00 77.88 488 ILE A O 1
ATOM 3700 N N . VAL A 1 489 ? 19.276 -19.154 -19.930 1.00 81.81 489 VAL A N 1
ATOM 3701 C CA . VAL A 1 489 ? 19.408 -18.788 -18.520 1.00 81.81 489 VAL A CA 1
ATOM 3702 C C . VAL A 1 489 ? 18.081 -19.068 -17.842 1.00 81.81 489 VAL A C 1
ATOM 3704 O O . VAL A 1 489 ? 17.026 -18.708 -18.368 1.00 81.81 489 VAL A O 1
ATOM 3707 N N . ARG A 1 490 ? 18.141 -19.714 -16.681 1.00 83.19 490 ARG A N 1
ATOM 3708 C CA . ARG A 1 490 ? 16.972 -19.963 -15.848 1.00 83.19 490 ARG A CA 1
ATOM 3709 C C . ARG A 1 490 ? 17.189 -19.355 -14.474 1.00 83.19 490 ARG A C 1
ATOM 3711 O O . ARG A 1 490 ? 18.308 -19.365 -13.970 1.00 83.19 490 ARG A O 1
ATOM 3718 N N . ALA A 1 491 ? 16.112 -18.845 -13.905 1.00 84.38 491 ALA A N 1
ATOM 3719 C CA . ALA A 1 491 ? 16.029 -18.409 -12.522 1.00 84.38 491 ALA A CA 1
ATOM 3720 C C . ALA A 1 491 ? 14.735 -18.963 -11.922 1.00 84.38 491 ALA A C 1
ATOM 3722 O O . ALA A 1 491 ? 13.801 -19.280 -12.664 1.00 84.38 491 ALA A O 1
ATOM 3723 N N . VAL A 1 492 ? 14.681 -19.106 -10.601 1.00 83.38 492 VAL A N 1
ATOM 3724 C CA . VAL A 1 492 ? 13.422 -19.320 -9.881 1.00 83.38 492 VAL A CA 1
ATOM 3725 C C . VAL A 1 492 ? 13.319 -18.256 -8.808 1.00 83.38 492 VAL A C 1
ATOM 3727 O O . VAL A 1 492 ? 14.267 -18.042 -8.058 1.00 83.38 492 VAL A O 1
ATOM 3730 N N . GLU A 1 493 ? 12.170 -17.607 -8.747 1.00 83.69 493 GLU A N 1
ATOM 3731 C CA . GLU A 1 493 ? 11.867 -16.554 -7.786 1.00 83.69 493 GLU A CA 1
ATOM 3732 C C . GLU A 1 493 ? 10.583 -16.905 -7.035 1.00 83.69 493 GLU A C 1
ATOM 3734 O O . GLU A 1 493 ? 9.701 -17.575 -7.573 1.00 83.69 493 GLU A O 1
ATOM 3739 N N . GLY A 1 494 ? 10.469 -16.491 -5.776 1.00 81.81 494 GLY A N 1
ATOM 3740 C CA . GLY A 1 494 ? 9.221 -16.635 -5.039 1.00 81.81 494 GLY A CA 1
ATOM 3741 C C . GLY A 1 494 ? 8.236 -15.554 -5.459 1.00 81.81 494 GLY A C 1
ATOM 3742 O O . GLY A 1 494 ? 8.630 -14.425 -5.713 1.00 81.81 494 GLY A O 1
ATOM 3743 N N . TYR A 1 495 ? 6.952 -15.878 -5.525 1.00 77.06 495 TYR A N 1
ATOM 3744 C CA . TYR A 1 495 ? 5.884 -14.917 -5.767 1.00 77.06 495 TYR A CA 1
ATOM 3745 C C . TYR A 1 495 ? 4.743 -15.155 -4.789 1.00 77.06 495 TYR A C 1
ATOM 3747 O O . TYR A 1 495 ? 4.303 -16.282 -4.619 1.00 77.06 495 TYR A O 1
ATOM 3755 N N . THR A 1 496 ? 4.205 -14.110 -4.173 1.00 76.06 496 THR A N 1
ATOM 3756 C CA . THR A 1 496 ? 3.005 -14.211 -3.324 1.00 76.06 496 THR A CA 1
ATOM 3757 C C . THR A 1 496 ? 2.036 -13.120 -3.727 1.00 76.06 496 THR A C 1
ATOM 3759 O O . THR A 1 496 ? 2.423 -11.955 -3.780 1.00 76.06 496 THR A O 1
ATOM 3762 N N . ALA A 1 497 ? 0.787 -13.484 -4.037 1.00 63.88 497 ALA A N 1
ATOM 3763 C CA . ALA A 1 497 ? -0.242 -12.535 -4.480 1.00 63.88 497 ALA A CA 1
ATOM 3764 C C . ALA A 1 497 ? 0.238 -11.559 -5.586 1.00 63.88 497 ALA A C 1
ATOM 3766 O O . ALA A 1 497 ? -0.072 -10.371 -5.558 1.00 63.88 497 ALA A O 1
ATOM 3767 N N . GLY A 1 498 ? 1.036 -12.058 -6.541 1.00 55.66 498 GLY A N 1
ATOM 3768 C CA . GLY A 1 498 ? 1.561 -11.269 -7.663 1.00 55.66 498 GLY A CA 1
ATOM 3769 C C . GLY A 1 498 ? 2.814 -10.434 -7.371 1.00 55.66 498 GLY A C 1
ATOM 3770 O O . GLY A 1 498 ? 3.246 -9.703 -8.255 1.00 55.66 498 GLY A O 1
ATOM 3771 N N . LYS A 1 499 ? 3.418 -10.548 -6.181 1.00 60.88 499 LYS A N 1
ATOM 3772 C CA . LYS A 1 499 ? 4.658 -9.844 -5.816 1.00 60.88 499 LYS A CA 1
ATOM 3773 C C . LYS A 1 499 ? 5.870 -10.771 -5.781 1.00 60.88 499 LYS A C 1
ATOM 3775 O O . LYS A 1 499 ? 5.747 -11.815 -5.135 1.00 60.88 499 LYS A O 1
ATOM 3780 N N . PRO A 1 500 ? 7.015 -10.396 -6.380 1.00 67.56 500 PRO A N 1
ATOM 3781 C CA . PRO A 1 500 ? 8.254 -11.149 -6.241 1.00 67.56 500 PRO A CA 1
ATOM 3782 C C . PRO A 1 500 ? 8.760 -11.102 -4.793 1.00 67.56 500 PRO A C 1
ATOM 3784 O O . PRO A 1 500 ? 8.625 -10.103 -4.092 1.00 67.56 500 PRO A O 1
ATOM 3787 N N . MET A 1 501 ? 9.358 -12.192 -4.338 1.00 73.94 501 MET A N 1
ATOM 3788 C CA . MET A 1 501 ? 10.020 -12.327 -3.047 1.00 73.94 501 MET A CA 1
ATOM 3789 C C . MET A 1 501 ? 11.165 -13.341 -3.147 1.00 73.94 501 MET A C 1
ATOM 3791 O O . MET A 1 501 ? 11.169 -14.179 -4.055 1.00 73.94 501 MET A O 1
ATOM 3795 N N . PRO A 1 502 ? 12.141 -13.299 -2.221 1.00 80.75 502 PRO A N 1
ATOM 3796 C CA . PRO A 1 502 ? 13.193 -14.306 -2.169 1.00 80.75 502 PRO A CA 1
ATOM 3797 C C . PRO A 1 502 ? 12.597 -15.715 -2.125 1.00 80.75 502 PRO A C 1
ATOM 3799 O O . PRO A 1 502 ? 11.625 -15.967 -1.405 1.00 80.75 502 PRO A O 1
ATOM 3802 N N . LEU A 1 503 ? 13.165 -16.631 -2.909 1.00 79.81 503 LEU A N 1
ATOM 3803 C CA . LEU A 1 503 ? 12.647 -17.990 -3.060 1.00 79.81 503 LEU A CA 1
ATOM 3804 C C . LEU A 1 503 ? 12.603 -18.734 -1.713 1.00 79.81 503 LEU A C 1
ATOM 3806 O O . LEU A 1 503 ? 11.716 -19.548 -1.476 1.00 79.81 503 LEU A O 1
ATOM 3810 N N . GLU A 1 504 ? 13.506 -18.389 -0.798 1.00 82.00 504 GLU A N 1
ATOM 3811 C CA . GLU A 1 504 ? 13.618 -18.934 0.556 1.00 82.00 504 GLU A CA 1
ATOM 3812 C C . GLU A 1 504 ? 12.421 -18.582 1.452 1.00 82.00 504 GLU A C 1
ATOM 3814 O O . GLU A 1 504 ? 12.203 -19.231 2.474 1.00 82.00 504 GLU A O 1
ATOM 3819 N N . GLN A 1 505 ? 11.646 -17.552 1.093 1.00 78.88 505 GLN A N 1
ATOM 3820 C CA . GLN A 1 505 ? 10.427 -17.174 1.813 1.00 78.88 505 GLN A CA 1
ATOM 3821 C C . GLN A 1 505 ? 9.210 -17.999 1.384 1.00 78.88 505 GLN A C 1
ATOM 3823 O O . GLN A 1 505 ? 8.239 -18.070 2.135 1.00 78.88 505 GLN A O 1
ATOM 3828 N N . VAL A 1 506 ? 9.255 -18.627 0.201 1.00 76.00 506 VAL A N 1
ATOM 3829 C CA . VAL A 1 506 ? 8.178 -19.502 -0.292 1.00 76.00 506 VAL A CA 1
ATOM 3830 C C . VAL A 1 506 ? 8.519 -20.988 -0.182 1.00 76.00 506 VAL A C 1
ATOM 3832 O O . VAL A 1 506 ? 7.602 -21.793 -0.047 1.00 76.00 506 VAL A O 1
ATOM 3835 N N . ALA A 1 507 ? 9.802 -21.358 -0.224 1.00 77.62 507 ALA A N 1
ATOM 3836 C CA . ALA A 1 507 ? 10.278 -22.738 -0.160 1.00 77.62 507 ALA A CA 1
ATOM 3837 C C . ALA A 1 507 ? 11.544 -22.841 0.706 1.00 77.62 507 ALA A C 1
ATOM 3839 O O . ALA A 1 507 ? 12.497 -22.084 0.523 1.00 77.62 507 ALA A O 1
ATOM 3840 N N . SER A 1 508 ? 11.587 -23.795 1.642 1.00 77.44 508 SER A N 1
ATOM 3841 C CA . SER A 1 508 ? 12.759 -23.997 2.505 1.00 77.44 508 SER A CA 1
ATOM 3842 C C . SER A 1 508 ? 13.783 -24.944 1.875 1.00 77.44 508 SER A C 1
ATOM 3844 O O . SER A 1 508 ? 13.611 -26.162 1.852 1.00 77.44 508 SER A O 1
ATOM 3846 N N . PHE A 1 509 ? 14.926 -24.393 1.465 1.00 72.50 509 PHE A N 1
ATOM 3847 C CA . PHE A 1 509 ? 16.084 -25.156 0.973 1.00 72.50 509 PHE A CA 1
ATOM 3848 C C . PHE A 1 509 ? 17.061 -25.548 2.080 1.00 72.50 509 PHE A C 1
ATOM 3850 O O . PHE A 1 509 ? 18.222 -25.845 1.798 1.00 72.50 509 PHE A O 1
ATOM 3857 N N . LYS A 1 510 ? 16.629 -25.534 3.350 1.00 66.44 510 LYS A N 1
ATOM 3858 C CA . LYS A 1 510 ? 17.427 -26.127 4.423 1.00 66.44 510 LYS A CA 1
ATOM 3859 C C . LYS A 1 510 ? 17.587 -27.609 4.104 1.00 66.44 510 LYS A C 1
ATOM 3861 O O . LYS A 1 510 ? 16.676 -28.398 4.342 1.00 66.44 510 LYS A O 1
ATOM 3866 N N . LEU A 1 511 ? 18.743 -27.964 3.547 1.00 58.78 511 LEU A N 1
ATOM 3867 C CA . LEU A 1 511 ? 19.227 -29.335 3.539 1.00 58.78 511 LEU A CA 1
ATOM 3868 C C . LEU A 1 511 ? 19.085 -29.820 4.978 1.00 58.78 511 LEU A C 1
ATOM 3870 O O . LEU A 1 511 ? 19.470 -29.078 5.888 1.00 58.78 511 LEU A O 1
ATOM 3874 N N . LEU A 1 512 ? 18.447 -30.980 5.177 1.00 52.84 512 LEU A N 1
ATOM 3875 C CA . LEU A 1 512 ? 18.323 -31.600 6.494 1.00 52.84 512 LEU A CA 1
ATOM 3876 C C . LEU A 1 512 ? 19.684 -31.465 7.163 1.00 52.84 512 LEU A C 1
ATOM 3878 O O . LEU A 1 512 ? 20.674 -31.982 6.643 1.00 52.84 512 LEU A O 1
ATOM 3882 N N . ALA A 1 513 ? 19.722 -30.631 8.206 1.00 42.28 513 ALA A N 1
ATOM 3883 C CA . ALA A 1 513 ? 20.949 -30.310 8.898 1.00 42.28 513 ALA A CA 1
ATOM 3884 C C . ALA A 1 513 ? 21.624 -31.634 9.210 1.00 42.28 513 ALA A C 1
ATOM 3886 O O . ALA A 1 513 ? 20.945 -32.552 9.677 1.00 42.28 513 ALA A O 1
ATOM 3887 N N . GLU A 1 514 ? 22.911 -31.694 8.871 1.00 42.22 514 GLU A N 1
ATOM 3888 C CA . GLU A 1 514 ? 23.857 -32.720 9.273 1.00 42.22 514 GLU A CA 1
ATOM 3889 C C . GLU A 1 514 ? 23.312 -33.453 10.500 1.00 42.22 514 GLU A C 1
ATOM 3891 O O . GLU A 1 514 ? 23.183 -32.853 11.576 1.00 42.22 514 GLU A O 1
ATOM 3896 N N . GLU A 1 515 ? 22.960 -34.738 10.352 1.00 38.09 515 GLU A N 1
ATOM 3897 C CA . GLU A 1 515 ? 23.018 -35.617 11.514 1.00 38.09 515 GLU A CA 1
ATOM 3898 C C . GLU A 1 515 ? 24.334 -35.270 12.184 1.00 38.09 515 GLU A C 1
ATOM 3900 O O . GLU A 1 515 ? 25.367 -35.317 11.508 1.00 38.09 515 GLU A O 1
ATOM 3905 N N . LYS A 1 516 ? 24.253 -34.786 13.436 1.00 35.50 516 LYS A N 1
ATOM 3906 C CA . LYS A 1 516 ? 25.397 -34.411 14.267 1.00 35.50 516 LYS A CA 1
ATOM 3907 C C . LYS A 1 516 ? 26.562 -35.273 13.818 1.00 35.50 516 LYS A C 1
ATOM 3909 O O . LYS A 1 516 ? 26.531 -36.476 14.074 1.00 35.50 516 LYS A O 1
ATOM 3914 N N . ARG A 1 517 ? 27.561 -34.683 13.151 1.00 37.25 517 ARG A N 1
ATOM 3915 C CA . ARG A 1 517 ? 28.867 -35.323 13.068 1.00 37.25 517 ARG A CA 1
ATOM 3916 C C . ARG A 1 517 ? 29.273 -35.491 14.521 1.00 37.25 517 ARG A C 1
ATOM 3918 O O . ARG A 1 517 ? 29.747 -34.556 15.159 1.00 37.25 517 ARG A O 1
ATOM 3925 N N . THR A 1 518 ? 28.976 -36.655 15.092 1.00 36.34 518 THR A N 1
ATOM 3926 C CA . THR A 1 518 ? 29.707 -37.173 16.230 1.00 36.34 518 THR A CA 1
ATOM 3927 C C . THR A 1 518 ? 31.135 -37.090 15.762 1.00 36.34 518 THR A C 1
ATOM 3929 O O . THR A 1 518 ? 31.489 -37.803 14.826 1.00 36.34 518 THR A O 1
ATOM 3932 N N . THR A 1 519 ? 31.888 -36.139 16.313 1.00 40.81 519 THR A N 1
ATOM 3933 C CA . THR A 1 519 ? 33.319 -36.005 16.076 1.00 40.81 519 THR A CA 1
ATOM 3934 C C . THR A 1 519 ? 33.899 -37.389 16.255 1.00 40.81 519 THR A C 1
ATOM 3936 O O . THR A 1 519 ? 33.950 -37.909 17.373 1.00 40.81 519 THR A O 1
ATOM 3939 N N . THR A 1 520 ? 34.214 -38.037 15.140 1.00 50.25 520 THR A N 1
ATOM 3940 C CA . THR A 1 520 ? 34.867 -39.332 15.206 1.00 50.25 520 THR A CA 1
ATOM 3941 C C . THR A 1 520 ? 36.305 -39.057 15.605 1.00 50.25 520 THR A C 1
ATOM 3943 O O . THR A 1 520 ? 36.828 -37.967 15.376 1.00 50.25 520 THR A O 1
ATOM 3946 N N . HIS A 1 521 ? 36.969 -40.027 16.231 1.00 50.81 521 HIS A N 1
ATOM 3947 C CA . HIS A 1 521 ? 38.362 -39.870 16.660 1.00 50.81 521 HIS A CA 1
ATOM 3948 C C . HIS A 1 521 ? 39.310 -39.408 15.531 1.00 50.81 521 HIS A C 1
ATOM 3950 O O . HIS A 1 521 ? 40.357 -38.838 15.828 1.00 50.81 521 HIS A O 1
ATOM 3956 N N . ALA A 1 522 ? 38.925 -39.600 14.262 1.00 49.41 522 ALA A N 1
ATOM 3957 C CA . ALA A 1 522 ? 39.641 -39.121 13.084 1.00 49.41 522 ALA A CA 1
ATOM 3958 C C . ALA A 1 522 ? 39.690 -37.583 12.961 1.00 49.41 522 ALA A C 1
ATOM 3960 O O . ALA A 1 522 ? 40.684 -37.051 12.476 1.00 49.41 522 ALA A O 1
ATOM 3961 N N . ASP A 1 523 ? 38.676 -36.861 13.449 1.00 46.84 523 ASP A N 1
ATOM 3962 C CA . ASP A 1 523 ? 38.581 -35.397 13.318 1.00 46.84 523 ASP A CA 1
ATOM 3963 C C . ASP A 1 523 ? 39.449 -34.641 14.344 1.00 46.84 523 ASP A C 1
ATOM 3965 O O . ASP A 1 523 ? 39.704 -33.447 14.196 1.00 46.84 523 ASP A O 1
ATOM 3969 N N . LEU A 1 524 ? 39.909 -35.323 15.401 1.00 50.72 524 LEU A N 1
ATOM 3970 C CA . LEU A 1 524 ? 40.625 -34.704 16.523 1.00 50.72 524 LEU A CA 1
ATOM 3971 C C . LEU A 1 524 ? 42.148 -34.654 16.355 1.00 50.72 524 LEU A C 1
ATOM 3973 O O . LEU A 1 524 ? 42.814 -34.101 17.227 1.00 50.72 524 LEU A O 1
ATOM 3977 N N . ASN A 1 525 ? 42.705 -35.206 15.270 1.00 43.50 525 ASN A N 1
ATOM 3978 C CA . ASN A 1 525 ? 44.150 -35.198 14.985 1.00 43.50 525 ASN A CA 1
ATOM 3979 C C . ASN A 1 525 ? 45.022 -35.587 16.206 1.00 43.50 525 ASN A C 1
ATOM 3981 O O . ASN A 1 525 ? 46.136 -35.097 16.395 1.00 43.50 525 ASN A O 1
ATOM 3985 N N . LEU A 1 526 ? 44.487 -36.453 17.074 1.00 48.00 526 LEU A N 1
ATOM 3986 C CA . LEU A 1 526 ? 45.195 -36.998 18.223 1.00 48.00 526 LEU A CA 1
ATOM 3987 C C . LEU A 1 526 ? 46.033 -38.183 17.730 1.00 48.00 526 LEU A C 1
ATOM 3989 O O . LEU A 1 526 ? 45.500 -39.031 17.009 1.00 48.00 526 LEU A O 1
ATOM 3993 N N . PRO A 1 527 ? 47.321 -38.282 18.106 1.00 38.38 527 PRO A N 1
ATOM 3994 C CA . PRO A 1 527 ? 48.136 -39.424 17.731 1.00 38.38 527 PRO A CA 1
ATOM 3995 C C . PRO A 1 527 ? 47.481 -40.696 18.272 1.00 38.38 527 PRO A C 1
ATOM 3997 O O . PRO A 1 527 ? 47.116 -40.787 19.446 1.00 38.38 527 PRO A O 1
ATOM 4000 N N . PHE A 1 528 ? 47.292 -41.651 17.367 1.00 41.94 528 PHE A N 1
ATOM 4001 C CA . PHE A 1 528 ? 46.588 -42.909 17.565 1.00 41.94 528 PHE A CA 1
ATOM 4002 C C . PHE A 1 528 ? 47.313 -43.745 18.634 1.00 41.94 528 PHE A C 1
ATOM 4004 O O . PHE A 1 528 ? 48.210 -44.530 18.333 1.00 41.94 528 PHE A O 1
ATOM 4011 N N . ASN A 1 529 ? 46.988 -43.543 19.912 1.00 41.12 529 ASN A N 1
ATOM 4012 C CA . ASN A 1 529 ? 47.617 -44.297 20.988 1.00 41.12 529 ASN A CA 1
ATOM 4013 C C . ASN A 1 529 ? 46.939 -45.672 21.091 1.00 41.12 529 ASN A C 1
ATOM 4015 O O . ASN A 1 529 ? 45.941 -45.845 21.783 1.00 41.12 529 ASN A O 1
ATOM 4019 N N . LEU A 1 530 ? 47.487 -46.648 20.364 1.00 51.84 530 LEU A N 1
ATOM 4020 C CA . LEU A 1 530 ? 47.065 -48.057 20.320 1.00 51.84 530 LEU A CA 1
ATOM 4021 C C . LEU A 1 530 ? 47.321 -48.839 21.621 1.00 51.84 530 LEU A C 1
ATOM 4023 O O . LEU A 1 530 ? 47.157 -50.059 21.654 1.00 51.84 530 LEU A O 1
ATOM 4027 N N . SER A 1 531 ? 47.705 -48.175 22.710 1.00 53.41 531 SER A N 1
ATOM 4028 C CA . SER A 1 531 ? 47.812 -48.820 24.014 1.00 53.41 531 SER A CA 1
ATOM 4029 C C . SER A 1 531 ? 46.489 -48.693 24.774 1.00 53.41 531 SER A C 1
ATOM 4031 O O . SER A 1 531 ? 46.149 -47.649 25.324 1.00 53.41 531 SER A O 1
ATOM 4033 N N . LEU A 1 532 ? 45.721 -49.788 24.806 1.00 57.44 532 LEU A N 1
ATOM 4034 C CA . LEU A 1 532 ? 44.585 -49.912 25.721 1.00 57.44 532 LEU A CA 1
ATOM 4035 C C . LEU A 1 532 ? 45.086 -49.717 27.155 1.00 57.44 532 LEU A C 1
ATOM 4037 O O . LEU A 1 532 ? 46.074 -50.340 27.558 1.00 57.44 532 LEU A O 1
ATOM 4041 N N . THR A 1 533 ? 44.383 -48.892 27.928 1.00 62.41 533 THR A N 1
ATOM 4042 C CA . THR A 1 533 ? 44.652 -48.750 29.364 1.00 62.41 533 THR A CA 1
ATOM 4043 C C . THR A 1 533 ? 44.450 -50.094 30.072 1.00 62.41 533 THR A C 1
ATOM 4045 O O . THR A 1 533 ? 43.652 -50.925 29.631 1.00 62.41 533 THR A O 1
ATOM 4048 N N . ASP A 1 534 ? 45.141 -50.328 31.189 1.00 62.22 534 ASP A N 1
ATOM 4049 C CA . ASP A 1 534 ? 45.057 -51.613 31.906 1.00 62.22 534 ASP A CA 1
ATOM 4050 C C . ASP A 1 534 ? 43.629 -51.945 32.365 1.00 62.22 534 ASP A C 1
ATOM 4052 O O . ASP A 1 534 ? 43.229 -53.109 32.395 1.00 62.22 534 ASP A O 1
ATOM 4056 N N . ARG A 1 535 ? 42.817 -50.910 32.606 1.00 60.59 535 ARG A N 1
ATOM 4057 C CA . ARG A 1 535 ? 41.383 -51.039 32.876 1.00 60.59 535 ARG A CA 1
ATOM 4058 C C . ARG A 1 535 ? 40.591 -51.538 31.661 1.00 60.59 535 ARG A C 1
ATOM 4060 O O . ARG A 1 535 ? 39.759 -52.421 31.802 1.00 60.59 535 ARG A O 1
ATOM 4067 N N . GLN A 1 536 ? 40.875 -51.034 30.460 1.00 62.91 536 GLN A N 1
ATOM 4068 C CA . GLN A 1 536 ? 40.221 -51.503 29.230 1.00 62.91 536 GLN A CA 1
ATOM 4069 C C . GLN A 1 536 ? 40.652 -52.928 28.854 1.00 62.91 536 GLN A C 1
ATOM 4071 O O . GLN A 1 536 ? 39.858 -53.689 28.303 1.00 62.91 536 GLN A O 1
ATOM 4076 N N . LYS A 1 537 ? 41.894 -53.320 29.174 1.00 65.75 537 LYS A N 1
ATOM 4077 C CA . LYS A 1 537 ? 42.350 -54.710 29.013 1.00 65.75 537 LYS A CA 1
ATOM 4078 C C . LYS A 1 537 ? 41.613 -55.661 29.958 1.00 65.75 537 LYS A C 1
ATOM 4080 O O . LYS A 1 537 ? 41.218 -56.738 29.516 1.00 65.75 537 LYS A O 1
ATOM 4085 N N . SER A 1 538 ? 41.399 -55.269 31.219 1.00 63.12 538 SER A N 1
ATOM 4086 C CA . SER A 1 538 ? 40.660 -56.105 32.174 1.00 63.12 538 SER A CA 1
ATOM 4087 C C . SER A 1 538 ? 39.172 -56.205 31.823 1.00 63.12 538 SER A C 1
ATOM 4089 O O . SER A 1 538 ? 38.612 -57.297 31.881 1.00 63.12 538 SER A O 1
ATOM 4091 N N . GLU A 1 539 ? 38.556 -55.112 31.361 1.00 64.94 539 GLU A N 1
ATOM 4092 C CA . GLU A 1 539 ? 37.154 -55.091 30.924 1.00 64.94 539 GLU A CA 1
ATOM 4093 C C . GLU A 1 539 ? 36.938 -55.918 29.641 1.00 64.94 539 GLU A C 1
ATOM 4095 O O . GLU A 1 539 ? 35.936 -56.622 29.538 1.00 64.94 539 GLU A O 1
ATOM 4100 N N . ARG A 1 540 ? 37.901 -55.943 28.702 1.00 56.16 540 ARG A N 1
ATOM 4101 C CA . ARG A 1 540 ? 37.841 -56.825 27.516 1.00 56.16 540 ARG A CA 1
ATOM 4102 C C . ARG A 1 540 ? 38.020 -58.302 27.870 1.00 56.16 540 ARG A C 1
ATOM 4104 O O . ARG A 1 540 ? 37.375 -59.151 27.265 1.00 56.16 540 ARG A O 1
ATOM 4111 N N . GLY A 1 541 ? 38.885 -58.613 28.837 1.00 62.00 541 GLY A N 1
ATOM 4112 C CA . GLY A 1 541 ? 39.070 -59.979 29.340 1.00 62.00 541 GLY A CA 1
ATOM 4113 C C . GLY A 1 541 ? 37.861 -60.520 30.111 1.00 62.00 541 GLY A C 1
ATOM 4114 O O . GLY A 1 541 ? 37.733 -61.730 30.266 1.00 62.00 541 GLY A O 1
ATOM 4115 N N . ALA A 1 542 ? 36.969 -59.636 30.567 1.00 63.09 542 ALA A N 1
ATOM 4116 C CA . ALA A 1 542 ? 35.758 -59.987 31.300 1.00 63.09 542 ALA A CA 1
ATOM 4117 C C . ALA A 1 542 ? 34.539 -60.255 30.397 1.00 63.09 542 ALA A C 1
ATOM 4119 O O . ALA A 1 542 ? 33.489 -60.635 30.914 1.00 63.09 542 ALA A O 1
ATOM 4120 N N . VAL A 1 543 ? 34.652 -60.069 29.074 1.00 51.53 543 VAL A N 1
ATOM 4121 C CA . VAL A 1 543 ? 33.567 -60.367 28.128 1.00 51.53 543 VAL A CA 1
ATOM 4122 C C . VAL A 1 543 ? 33.561 -61.872 27.831 1.00 51.53 543 VAL A C 1
ATOM 4124 O O . VAL A 1 543 ? 34.511 -62.368 27.221 1.00 51.53 543 VAL A O 1
ATOM 4127 N N . PRO A 1 544 ? 32.513 -62.620 28.224 1.00 56.16 544 PRO A N 1
ATOM 4128 C CA . PRO A 1 544 ? 32.391 -64.028 27.874 1.00 56.16 544 PRO A CA 1
ATOM 4129 C C . PRO A 1 544 ? 32.197 -64.132 26.362 1.00 56.16 544 PRO A C 1
ATOM 4131 O O . PRO A 1 544 ? 31.270 -63.527 25.824 1.00 56.16 544 PRO A O 1
ATOM 4134 N N . LEU A 1 545 ? 33.061 -64.877 25.674 1.00 53.97 545 LEU A N 1
ATOM 4135 C CA . LEU A 1 545 ? 32.888 -65.144 24.248 1.00 53.97 545 LEU A CA 1
ATOM 4136 C C . LEU A 1 545 ? 31.631 -66.011 24.065 1.00 53.97 545 LEU A C 1
ATOM 4138 O O . LEU A 1 545 ? 31.608 -67.145 24.553 1.00 53.97 545 LEU A O 1
ATOM 4142 N N . PRO A 1 546 ? 30.579 -65.520 23.387 1.00 45.53 546 PRO A N 1
ATOM 4143 C CA . PRO A 1 546 ? 29.511 -66.394 22.945 1.00 45.53 546 PRO A CA 1
ATOM 4144 C C . PRO A 1 546 ? 30.090 -67.248 21.811 1.00 45.53 546 PRO A C 1
ATOM 4146 O O . PRO A 1 546 ? 30.812 -66.727 20.964 1.00 45.53 546 PRO A O 1
ATOM 4149 N N . TYR A 1 547 ? 29.780 -68.544 21.800 1.00 49.84 547 TYR A N 1
ATOM 4150 C CA . TYR A 1 547 ? 30.235 -69.540 20.815 1.00 49.84 547 TYR A CA 1
ATOM 4151 C C . TYR A 1 547 ? 31.624 -70.154 21.060 1.00 49.84 547 TYR A C 1
ATOM 4153 O O . TYR A 1 547 ? 32.470 -70.210 20.173 1.00 49.84 547 TYR A O 1
ATOM 4161 N N . ALA A 1 548 ? 31.823 -70.741 22.241 1.00 46.00 548 ALA A N 1
ATOM 4162 C CA . ALA A 1 548 ? 32.634 -71.953 22.323 1.00 46.00 548 ALA A CA 1
ATOM 4163 C C . ALA A 1 548 ? 31.775 -73.129 21.821 1.00 46.00 548 ALA A C 1
ATOM 4165 O O . ALA A 1 548 ? 31.044 -73.742 22.596 1.00 46.00 548 ALA A O 1
ATOM 4166 N N . HIS A 1 549 ? 31.795 -73.396 20.513 1.00 41.34 549 HIS A N 1
ATOM 4167 C CA . HIS A 1 549 ? 31.349 -74.692 20.007 1.00 41.34 549 HIS A CA 1
ATOM 4168 C C . HIS A 1 549 ? 32.498 -75.686 20.172 1.00 41.34 549 HIS A C 1
ATOM 4170 O O . HIS A 1 549 ? 33.557 -75.554 19.561 1.00 41.34 549 HIS A O 1
ATOM 4176 N N . GLU A 1 550 ? 32.278 -76.644 21.064 1.00 42.88 550 GLU A N 1
ATOM 4177 C CA . GLU A 1 550 ? 33.090 -77.838 21.239 1.00 42.88 550 GLU A CA 1
ATOM 4178 C C . GLU A 1 550 ? 32.972 -78.732 19.992 1.00 42.88 550 GLU A C 1
ATOM 4180 O O . GLU A 1 550 ? 31.866 -79.088 19.594 1.00 42.88 550 GLU A O 1
ATOM 4185 N N . GLY A 1 551 ? 34.111 -79.137 19.425 1.00 36.06 551 GLY A N 1
ATOM 4186 C CA . GLY A 1 551 ? 34.247 -80.431 18.749 1.00 36.06 551 GLY A CA 1
ATOM 4187 C C . GLY A 1 551 ? 34.070 -80.505 17.224 1.00 36.06 551 GLY A C 1
ATOM 4188 O O . GLY A 1 551 ? 32.990 -80.305 16.688 1.00 36.06 551 GLY A O 1
ATOM 4189 N N . GLU A 1 552 ? 35.152 -80.990 16.605 1.00 36.12 552 GLU A N 1
ATOM 4190 C CA . GLU A 1 552 ? 35.252 -81.791 15.371 1.00 36.12 552 GLU A CA 1
ATOM 4191 C C . GLU A 1 552 ? 35.486 -81.078 14.028 1.00 36.12 552 GLU A C 1
ATOM 4193 O O . GLU A 1 552 ? 34.752 -80.211 13.568 1.00 36.12 552 GLU A O 1
ATOM 4198 N N . GLY A 1 553 ? 36.623 -81.456 13.436 1.00 42.22 553 GLY A N 1
ATOM 4199 C CA . GLY A 1 553 ? 37.332 -80.739 12.393 1.00 42.22 553 GLY A CA 1
ATOM 4200 C C . GLY A 1 553 ? 36.812 -80.939 10.977 1.00 42.22 553 GLY A C 1
ATOM 4201 O O . GLY A 1 553 ? 36.273 -81.978 10.609 1.00 42.22 553 GLY A O 1
ATOM 4202 N N . ALA A 1 554 ? 37.121 -79.943 10.157 1.00 34.25 554 ALA A N 1
ATOM 4203 C CA . ALA A 1 554 ? 37.342 -80.103 8.732 1.00 34.25 554 ALA A CA 1
ATOM 4204 C C . ALA A 1 554 ? 38.455 -79.125 8.332 1.00 34.25 554 ALA A C 1
ATOM 4206 O O . ALA A 1 554 ? 38.219 -77.962 8.015 1.00 34.25 554 ALA A O 1
ATOM 4207 N N . ASP A 1 555 ? 39.686 -79.616 8.430 1.00 38.94 555 ASP A N 1
ATOM 4208 C CA . ASP A 1 555 ? 40.801 -79.165 7.609 1.00 38.94 555 ASP A CA 1
ATOM 4209 C C . ASP A 1 555 ? 40.437 -79.429 6.148 1.00 38.94 555 ASP A C 1
ATOM 4211 O O . ASP A 1 555 ? 40.174 -80.581 5.826 1.00 38.94 555 ASP A O 1
ATOM 4215 N N . LEU A 1 556 ? 40.393 -78.396 5.303 1.00 35.53 556 LEU A N 1
ATOM 4216 C CA . LEU A 1 556 ? 40.746 -78.492 3.886 1.00 35.53 556 LEU A CA 1
ATOM 4217 C C . LEU A 1 556 ? 41.062 -77.094 3.331 1.00 35.53 556 LEU A C 1
ATOM 4219 O O . LEU A 1 556 ? 40.167 -76.345 2.943 1.00 35.53 556 LEU A O 1
ATOM 4223 N N . GLY A 1 557 ? 42.358 -76.815 3.179 1.00 34.38 557 GLY A N 1
ATOM 4224 C CA . GLY A 1 557 ? 42.842 -76.224 1.930 1.00 34.38 557 GLY A CA 1
ATOM 4225 C C . GLY A 1 557 ? 43.423 -74.815 2.007 1.00 34.38 557 GLY A C 1
ATOM 4226 O O . GLY A 1 557 ? 42.744 -73.860 1.656 1.00 34.38 557 GLY A O 1
ATOM 4227 N N . MET A 1 558 ? 44.711 -74.743 2.367 1.00 36.31 558 MET A N 1
ATOM 4228 C CA . MET A 1 558 ? 45.766 -73.955 1.698 1.00 36.31 558 MET A CA 1
ATOM 4229 C C . MET A 1 558 ? 45.378 -72.523 1.264 1.00 36.31 558 MET A C 1
ATOM 4231 O O . MET A 1 558 ? 44.671 -72.317 0.286 1.00 36.31 558 MET A O 1
ATOM 4235 N N . GLY A 1 559 ? 45.845 -71.473 1.935 1.00 35.59 559 GLY A N 1
ATOM 4236 C CA . GLY A 1 559 ? 47.262 -71.103 1.913 1.00 35.59 559 GLY A CA 1
ATOM 4237 C C . GLY A 1 559 ? 47.497 -70.065 0.810 1.00 35.59 559 GLY A C 1
ATOM 4238 O O . GLY A 1 559 ? 47.908 -70.419 -0.287 1.00 35.59 559 GLY A O 1
ATOM 4239 N N . MET A 1 560 ? 47.193 -68.795 1.089 1.00 35.19 560 MET A N 1
ATOM 4240 C CA . MET A 1 560 ? 47.676 -67.665 0.288 1.00 35.19 560 MET A CA 1
ATOM 4241 C C . MET A 1 560 ? 48.772 -66.988 1.102 1.00 35.19 560 MET A C 1
ATOM 4243 O O . MET A 1 560 ? 48.507 -66.264 2.064 1.00 35.19 560 MET A O 1
ATOM 4247 N N . ASP A 1 561 ? 49.987 -67.385 0.746 1.00 39.84 561 ASP A N 1
ATOM 4248 C CA . ASP A 1 561 ? 51.267 -66.893 1.222 1.00 39.84 561 ASP A CA 1
ATOM 4249 C C . ASP A 1 561 ? 51.459 -65.431 0.802 1.00 39.84 561 ASP A C 1
ATOM 4251 O O . ASP A 1 561 ? 51.110 -65.039 -0.313 1.00 39.84 561 ASP A O 1
ATOM 4255 N N . TRP A 1 562 ? 51.982 -64.636 1.728 1.00 43.31 562 TRP A N 1
ATOM 4256 C CA . TRP A 1 562 ? 52.390 -63.255 1.519 1.00 43.31 562 TRP A CA 1
ATOM 4257 C C . TRP A 1 562 ? 53.916 -63.244 1.576 1.00 43.31 562 TRP A C 1
ATOM 4259 O O . TRP A 1 562 ? 54.495 -63.079 2.647 1.00 43.31 562 TRP A O 1
ATOM 4269 N N . SER A 1 563 ? 54.546 -63.419 0.422 1.00 36.22 563 SER A N 1
ATOM 4270 C CA . SER A 1 563 ? 55.967 -63.157 0.200 1.00 36.22 563 SER A CA 1
ATOM 4271 C C . SER A 1 563 ? 56.071 -62.394 -1.117 1.00 36.22 563 SER A C 1
ATOM 4273 O O . SER A 1 563 ? 55.495 -62.827 -2.113 1.00 36.22 563 SER A O 1
ATOM 4275 N N . ASP A 1 564 ? 56.515 -61.144 -1.032 1.00 38.97 564 ASP A N 1
ATOM 4276 C CA . ASP A 1 564 ? 57.786 -60.689 -1.614 1.00 38.97 564 ASP A CA 1
ATOM 4277 C C . ASP A 1 564 ? 57.816 -60.804 -3.138 1.00 38.97 564 ASP A C 1
ATOM 4279 O O . ASP A 1 564 ? 57.759 -61.897 -3.680 1.00 38.97 564 ASP A O 1
ATOM 4283 N N . ASP A 1 565 ? 57.910 -59.653 -3.804 1.00 44.31 565 ASP A N 1
ATOM 4284 C CA . ASP A 1 565 ? 58.972 -59.437 -4.787 1.00 44.31 565 ASP A CA 1
ATOM 4285 C C . ASP A 1 565 ? 59.120 -57.926 -5.038 1.00 44.31 565 ASP A C 1
ATOM 4287 O O . ASP A 1 565 ? 58.211 -57.230 -5.505 1.00 44.31 565 ASP A O 1
ATOM 4291 N N . GLU A 1 566 ? 60.279 -57.436 -4.603 1.00 41.97 566 GLU A N 1
ATOM 4292 C CA . GLU A 1 566 ? 60.904 -56.173 -4.973 1.00 41.97 566 GLU A CA 1
ATOM 4293 C C . GLU A 1 566 ? 61.302 -56.173 -6.462 1.00 41.97 566 GLU A C 1
ATOM 4295 O O . GLU A 1 566 ? 61.488 -57.229 -7.053 1.00 41.97 566 GLU A O 1
ATOM 4300 N N . GLU A 1 567 ? 61.469 -54.957 -6.997 1.00 42.38 567 GLU A N 1
ATOM 4301 C CA . GLU A 1 567 ? 62.363 -54.565 -8.104 1.00 42.38 567 GLU A CA 1
ATOM 4302 C C . GLU A 1 567 ? 62.236 -55.267 -9.476 1.00 42.38 567 GLU A C 1
ATOM 4304 O O . GLU A 1 567 ? 62.458 -56.458 -9.638 1.00 42.38 567 GLU A O 1
ATOM 4309 N N . ASP A 1 568 ? 61.970 -54.473 -10.521 1.00 40.50 568 ASP A N 1
ATOM 4310 C CA . ASP A 1 568 ? 63.010 -54.232 -11.532 1.00 40.50 568 ASP A CA 1
ATOM 4311 C C . ASP A 1 568 ? 62.630 -53.110 -12.516 1.00 40.50 568 ASP A C 1
ATOM 4313 O O . ASP A 1 568 ? 61.474 -52.918 -12.907 1.00 40.50 568 ASP A O 1
ATOM 4317 N N . ASP A 1 569 ? 63.671 -52.360 -12.866 1.00 45.28 569 ASP A N 1
ATOM 4318 C CA . ASP A 1 569 ? 63.746 -51.220 -13.772 1.00 45.28 569 ASP A CA 1
ATOM 4319 C C . ASP A 1 569 ? 63.699 -51.591 -15.281 1.00 45.28 569 ASP A C 1
ATOM 4321 O O . ASP A 1 569 ? 63.849 -52.744 -15.676 1.00 45.28 569 ASP A O 1
ATOM 4325 N N . GLU A 1 570 ? 63.609 -50.532 -16.108 1.00 43.44 570 GLU A N 1
ATOM 4326 C CA . GLU A 1 570 ? 63.898 -50.416 -17.562 1.00 43.44 570 GLU A CA 1
ATOM 4327 C C . GLU A 1 570 ? 62.818 -50.959 -18.533 1.00 43.44 570 GLU A C 1
ATOM 4329 O O . GLU A 1 570 ? 62.348 -52.086 -18.435 1.00 43.44 570 GLU A O 1
ATOM 4334 N N . ILE A 1 571 ? 62.317 -50.196 -19.522 1.00 38.03 571 ILE A N 1
ATOM 4335 C CA . ILE A 1 571 ? 62.982 -49.361 -20.553 1.00 38.03 571 ILE A CA 1
ATOM 4336 C C . ILE A 1 571 ? 62.159 -48.108 -20.890 1.00 38.03 571 ILE A C 1
ATOM 4338 O O . ILE A 1 571 ? 60.913 -48.226 -20.991 1.00 38.03 571 ILE A O 1
#

Organism: Trichosporon asahii var. asahii (strain ATCC 90039 / CBS 2479 / JCM 2466 / KCTC 7840 / NBRC 103889/ NCYC 2677 / UAMH 7654) (NCBI:txid1186058)

InterPro domains:
  IPR013968 Polyketide synthase-like, ketoreductase domain [PF08659] (23-90)
  IPR036291 NAD(P)-binding domain superfamily [SSF51735] (20-248)
  IPR052228 Secondary Metabolite Biosynthesis Oxidoreductase [PTHR47534] (18-91)

Nearest PDB structures (foldseek):
  1yxm-assembly1_B  TM=5.228E-01  e=4.621E-06  Homo sapiens
  1yxm-assembly1_A  TM=4.861E-01  e=9.038E-06  Homo sapiens
  2gn4-assembly1_A  TM=5.333E-01  e=2.586E-04  Helicobacter pylori
  4hxy-assembly2_B  TM=4.962E-01  e=2.164E-03  Streptomyces sp. HK803
  5mko-assembly1_B  TM=2.938E-01  e=4.951E-02  Pyrococcus horikoshii OT3

Mean predicted aligned error: 20.24 Å